Protein AF-A0A9X4G4R4-F1 (afdb_monomer_lite)

pLDDT: mean 85.14, std 12.3, range [39.16, 98.25]

Organism: NCBI:txid202947

Foldseek 3Di:
DDPDDDDDPQDVPRDDDDDDDDQWDWDDDPPDIDIDGDPDGDDPDDDDPDDDADPVGDDDPVPDDDPPQDDDPDPPGDHDPVNVVVPDDDDDDDPQKDWDWDQDPVPRHIDIDIDGHADDDDDDDVDQKDWDWDQDPVVRHIDIDIDGDPVNVVVVVVVVVVVVVVVVVVVVVVVVVVVVVVVVVVVVVVQQQADWDDDPPDPDTDGAHPPDDDDDDDDQQWDWDDDPPDIDIDGDPDGDDPDDDDPDDDDPVVDDDDPVPDDDPPQDDDDDPPGDHDPVNVVVPDDDDDDDPQKDWDWDQDPVRDIDIDIGGHDDDDDDDPQKDWDFDADPVRHGPDIDIDTDPVNVVVVVVVVVVVVVVVVVVVVVVVVVVPDDDDDDDDDDDDDDDDDDDD

Radius of gyration: 115.47 Å; chains: 1; bounding box: 194×73×355 Å

Structure (mmCIF, N/CA/C/O backbone):
data_AF-A0A9X4G4R4-F1
#
_entry.id   AF-A0A9X4G4R4-F1
#
loop_
_atom_site.group_PDB
_atom_site.id
_atom_site.type_symbol
_atom_site.label_atom_id
_atom_site.label_alt_id
_atom_site.label_comp_id
_atom_site.label_asym_id
_atom_site.label_entity_id
_atom_site.label_seq_id
_atom_site.pdbx_PDB_ins_code
_atom_site.Cartn_x
_atom_site.Cartn_y
_atom_site.Cartn_z
_atom_site.occupancy
_atom_site.B_iso_or_equiv
_atom_site.auth_seq_id
_atom_site.auth_comp_id
_atom_site.auth_asym_id
_atom_site.auth_atom_id
_atom_site.pdbx_PDB_model_num
ATOM 1 N N . ASN A 1 1 ? -81.763 7.405 141.979 1.00 45.50 1 ASN A N 1
ATOM 2 C CA . ASN A 1 1 ? -82.973 6.905 141.295 1.00 45.50 1 ASN A CA 1
ATOM 3 C C . ASN A 1 1 ? -83.173 5.447 141.638 1.00 45.50 1 ASN A C 1
ATOM 5 O O . ASN A 1 1 ? -82.594 4.596 140.981 1.00 45.50 1 ASN A O 1
ATOM 9 N N . VAL A 1 2 ? -83.934 5.161 142.690 1.00 46.81 2 VAL A N 1
ATOM 10 C CA . VAL A 1 2 ? -84.467 3.811 142.900 1.00 46.81 2 VAL A CA 1
ATOM 11 C C . VAL A 1 2 ? -85.901 3.867 142.378 1.00 46.81 2 VAL A C 1
ATOM 13 O O . VAL A 1 2 ? -86.689 4.666 142.875 1.00 46.81 2 VAL A O 1
ATOM 16 N N . ALA A 1 3 ? -86.192 3.133 141.305 1.00 55.84 3 ALA A N 1
ATOM 17 C CA . ALA A 1 3 ? -87.516 3.036 140.687 1.00 55.84 3 ALA A CA 1
ATOM 18 C C . ALA A 1 3 ? -88.107 1.649 140.995 1.00 55.84 3 ALA A C 1
ATOM 20 O O . ALA A 1 3 ? -87.347 0.685 141.056 1.00 55.84 3 ALA A O 1
ATOM 21 N N . ASN A 1 4 ? -89.433 1.563 141.171 1.00 57.41 4 ASN A N 1
ATOM 22 C CA . ASN A 1 4 ? -90.198 0.396 141.657 1.00 57.41 4 ASN A CA 1
ATOM 23 C C . ASN A 1 4 ? -90.006 0.061 143.145 1.00 57.41 4 ASN A C 1
ATOM 25 O O . ASN A 1 4 ? -89.606 -1.050 143.479 1.00 57.41 4 ASN A O 1
ATOM 29 N N . ASN A 1 5 ? -90.332 0.994 144.044 1.00 59.53 5 ASN A N 1
ATOM 30 C CA . ASN A 1 5 ? -90.468 0.659 145.460 1.00 59.53 5 ASN A CA 1
ATOM 31 C C . ASN A 1 5 ? -91.926 0.830 145.897 1.00 59.53 5 ASN A C 1
ATOM 33 O O . ASN A 1 5 ? -92.488 1.916 145.784 1.00 59.53 5 ASN A O 1
ATOM 37 N N . THR A 1 6 ? -92.539 -0.245 146.377 1.00 57.97 6 THR A N 1
ATOM 38 C CA . THR A 1 6 ? -93.646 -0.154 147.330 1.00 57.97 6 THR A CA 1
ATOM 39 C C . THR A 1 6 ? -93.010 -0.073 148.703 1.00 57.97 6 THR A C 1
ATOM 41 O O . THR A 1 6 ? -92.283 -0.995 149.073 1.00 57.97 6 THR A O 1
ATOM 44 N N . ASP A 1 7 ? -93.248 1.014 149.435 1.00 65.88 7 ASP A N 1
ATOM 45 C CA . ASP A 1 7 ? -92.715 1.169 150.785 1.00 65.88 7 ASP A CA 1
ATOM 46 C C . ASP A 1 7 ? -93.164 -0.014 151.651 1.00 65.88 7 ASP A C 1
ATOM 48 O O . ASP A 1 7 ? -94.344 -0.183 151.961 1.00 65.88 7 ASP A O 1
ATOM 52 N N . ALA A 1 8 ? -92.211 -0.871 152.002 1.00 67.25 8 ALA A N 1
ATOM 53 C CA . ALA A 1 8 ? -92.418 -1.978 152.914 1.00 67.25 8 ALA A CA 1
ATOM 54 C C . ALA A 1 8 ? -91.897 -1.546 154.284 1.00 67.25 8 ALA A C 1
ATOM 56 O O . ALA A 1 8 ? -90.702 -1.292 154.447 1.00 67.25 8 ALA A O 1
ATOM 57 N N . ASN A 1 9 ? -92.789 -1.451 155.271 1.00 71.62 9 ASN A N 1
ATOM 58 C CA . ASN A 1 9 ? -92.372 -1.230 156.650 1.00 71.62 9 ASN A CA 1
ATOM 59 C C . ASN A 1 9 ? -91.556 -2.441 157.112 1.00 71.62 9 ASN A C 1
ATOM 61 O O . ASN A 1 9 ? -92.105 -3.518 157.324 1.00 71.62 9 ASN A O 1
ATOM 65 N N . VAL A 1 10 ? -90.253 -2.243 157.283 1.00 73.69 10 VAL A N 1
ATOM 66 C CA . VAL A 1 10 ? -89.346 -3.221 157.886 1.00 73.69 10 VAL A CA 1
ATOM 67 C C . VAL A 1 10 ? -89.531 -3.111 159.397 1.00 73.69 10 VAL A C 1
ATOM 69 O O . VAL A 1 10 ? -89.160 -2.099 159.996 1.00 73.69 10 VAL A O 1
ATOM 72 N N . GLN A 1 11 ? -90.181 -4.098 160.011 1.00 74.44 11 GLN A N 1
ATOM 73 C CA . GLN A 1 11 ? -90.428 -4.098 161.452 1.00 74.44 11 GLN A CA 1
ATOM 74 C C . GLN A 1 11 ? -89.119 -4.336 162.221 1.00 74.44 11 GLN A C 1
ATOM 76 O O . GLN A 1 11 ? -88.118 -4.807 161.675 1.00 74.44 11 GLN A O 1
ATOM 81 N N . MET A 1 12 ? -89.105 -4.007 163.517 1.00 70.25 12 MET A N 1
ATOM 82 C CA . MET A 1 12 ? -87.920 -4.202 164.357 1.00 70.25 12 MET A CA 1
ATOM 83 C C . MET A 1 12 ? -87.578 -5.700 164.446 1.00 70.25 12 MET A C 1
ATOM 85 O O . MET A 1 12 ? -88.306 -6.468 165.069 1.00 70.25 12 MET A O 1
ATOM 89 N N . GLY A 1 13 ? -86.460 -6.095 163.830 1.00 75.75 13 GLY A N 1
ATOM 90 C CA . GLY A 1 13 ? -86.012 -7.489 163.721 1.00 75.75 13 GLY A CA 1
ATOM 91 C C . GLY A 1 13 ? -86.047 -8.061 162.298 1.00 75.75 13 GLY A C 1
ATOM 92 O O . GLY A 1 13 ? -85.420 -9.094 162.060 1.00 75.75 13 GLY A O 1
ATOM 93 N N . ASP A 1 14 ? -86.697 -7.385 161.346 1.00 79.81 14 ASP A N 1
ATOM 94 C CA . ASP A 1 14 ? -86.754 -7.827 159.951 1.00 79.81 14 ASP A CA 1
ATOM 95 C C . ASP A 1 14 ? -85.411 -7.639 159.234 1.00 79.81 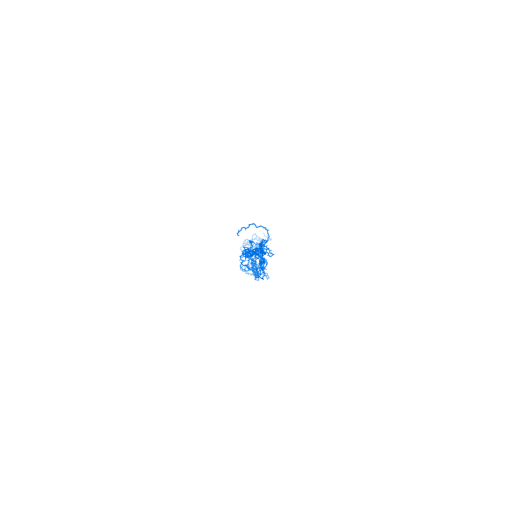14 ASP A C 1
ATOM 97 O O . ASP A 1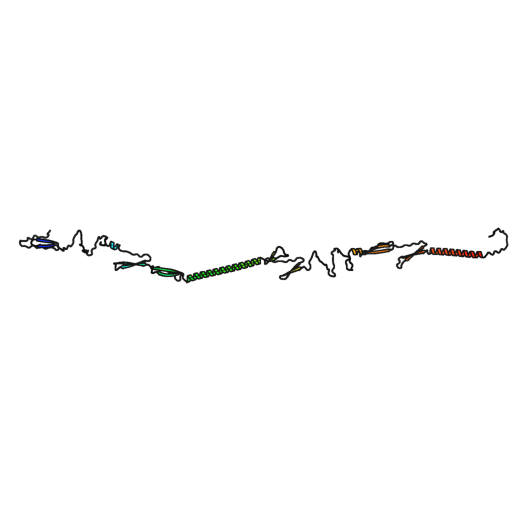 14 ? -84.656 -6.690 159.469 1.00 79.81 14 ASP A O 1
ATOM 101 N N . LYS A 1 15 ? -85.114 -8.555 158.309 1.00 76.00 15 LYS A N 1
ATOM 102 C CA . LYS A 1 15 ? -83.879 -8.537 157.524 1.00 76.00 15 LYS A CA 1
ATOM 103 C C . LYS A 1 15 ? -84.144 -7.984 156.126 1.00 76.00 15 LYS A C 1
ATOM 105 O O . LYS A 1 15 ? -84.899 -8.573 155.360 1.00 76.00 15 LYS A O 1
ATOM 110 N N . VAL A 1 16 ? -83.462 -6.897 155.769 1.00 79.44 16 VAL A N 1
ATOM 111 C CA . VAL A 1 16 ? -83.459 -6.362 154.399 1.00 79.44 16 VAL A CA 1
ATOM 112 C C . VAL A 1 16 ? -82.379 -7.065 153.581 1.00 79.44 16 VAL A C 1
ATOM 114 O O . VAL A 1 16 ? -81.225 -7.141 154.004 1.00 79.44 16 VAL A O 1
ATOM 117 N N . ILE A 1 17 ? -82.748 -7.567 152.402 1.00 76.50 17 ILE A N 1
ATOM 118 C CA . ILE A 1 17 ? -81.818 -8.156 151.435 1.00 76.50 17 ILE A CA 1
ATOM 119 C C . ILE A 1 17 ? -81.680 -7.193 150.257 1.00 76.50 17 ILE A C 1
ATOM 121 O O . ILE A 1 17 ? -82.676 -6.812 149.649 1.00 76.50 17 ILE A O 1
ATOM 125 N N . ILE A 1 18 ? -80.442 -6.823 149.927 1.00 80.25 18 ILE A N 1
ATOM 126 C CA . ILE A 1 18 ? -80.111 -6.047 148.728 1.00 80.25 18 ILE A CA 1
ATOM 127 C C . ILE A 1 18 ? -79.332 -6.963 147.789 1.00 80.25 18 ILE A C 1
ATOM 129 O O . ILE A 1 18 ? -78.298 -7.512 148.170 1.00 80.25 18 ILE A O 1
ATOM 133 N N . THR A 1 19 ? -79.828 -7.133 146.567 1.00 77.38 19 THR A N 1
ATOM 134 C CA . THR A 1 19 ? -79.197 -7.960 145.532 1.00 77.38 19 THR A CA 1
ATOM 135 C C . THR A 1 19 ? -78.448 -7.070 144.543 1.00 77.38 19 THR A C 1
ATOM 137 O O . THR A 1 19 ? -78.965 -6.034 144.127 1.00 77.38 19 THR A O 1
ATOM 140 N N . ALA A 1 20 ? -77.225 -7.451 144.173 1.00 83.06 20 ALA A N 1
ATOM 141 C CA . ALA A 1 20 ? -76.433 -6.720 143.188 1.00 83.06 20 ALA A CA 1
ATOM 142 C C . ALA A 1 20 ? -76.755 -7.196 141.757 1.00 83.06 20 ALA A C 1
ATOM 144 O O . ALA A 1 20 ? -77.002 -8.384 141.556 1.00 83.06 20 ALA A O 1
ATOM 145 N N . GLY A 1 21 ? -76.768 -6.280 140.780 1.00 79.81 21 GLY A N 1
ATOM 146 C CA . GLY A 1 21 ? -76.864 -6.622 139.350 1.00 79.81 21 GLY A CA 1
ATOM 147 C C . GLY A 1 21 ? -75.491 -6.906 138.724 1.00 79.81 21 GLY A C 1
ATOM 148 O O . GLY A 1 21 ? -74.473 -6.601 139.333 1.00 79.81 21 GLY A O 1
ATOM 149 N N . ASP A 1 22 ? -75.447 -7.415 137.490 1.00 84.94 22 ASP A N 1
ATOM 150 C CA . ASP A 1 22 ? -74.247 -8.014 136.858 1.00 84.94 22 ASP A CA 1
ATOM 151 C C . ASP A 1 22 ? -72.957 -7.168 136.897 1.00 84.94 22 ASP A C 1
ATOM 153 O O . ASP A 1 22 ? -71.854 -7.696 137.044 1.00 84.94 22 ASP A O 1
ATOM 157 N N . ASN A 1 23 ? -73.075 -5.843 136.779 1.00 89.12 23 ASN A N 1
ATOM 158 C CA . ASN A 1 23 ? -71.930 -4.926 136.737 1.00 89.12 23 ASN A CA 1
ATOM 159 C C . ASN A 1 23 ? -71.650 -4.221 138.071 1.00 89.12 23 ASN A C 1
ATOM 161 O O . ASN A 1 23 ? -70.756 -3.373 138.124 1.00 89.12 23 ASN A O 1
ATOM 165 N N . VAL A 1 24 ? -72.392 -4.541 139.133 1.00 90.44 24 VAL A N 1
ATOM 166 C CA . VAL A 1 24 ? -72.249 -3.939 140.461 1.00 90.44 24 VAL A CA 1
ATOM 167 C C . VAL A 1 24 ? -71.941 -5.038 141.472 1.00 90.44 24 VAL A C 1
ATOM 169 O O . VAL A 1 24 ? -72.646 -6.030 141.566 1.00 90.44 24 VAL A O 1
ATOM 172 N N . ASN A 1 25 ? -70.908 -4.839 142.275 1.00 87.38 25 ASN A N 1
ATOM 173 C CA . ASN A 1 25 ? -70.583 -5.670 143.422 1.00 87.38 25 ASN A CA 1
ATOM 174 C C . ASN A 1 25 ? -71.060 -4.963 144.695 1.00 87.38 25 ASN A C 1
ATOM 176 O O . ASN A 1 25 ? -70.703 -3.806 144.924 1.00 87.38 25 ASN A O 1
ATOM 180 N N . ILE A 1 26 ? -71.837 -5.659 145.531 1.00 87.81 26 ILE A N 1
ATOM 181 C CA . ILE A 1 26 ? -72.259 -5.180 146.855 1.00 87.81 26 ILE A CA 1
ATOM 182 C C . ILE A 1 26 ? -71.676 -6.112 147.918 1.00 87.81 26 ILE A C 1
ATOM 184 O O . ILE A 1 26 ? -71.885 -7.322 147.863 1.00 87.81 26 ILE A O 1
ATOM 188 N N . SER A 1 27 ? -70.969 -5.556 148.902 1.00 85.75 27 SER A N 1
ATOM 189 C CA . SER A 1 27 ? -70.451 -6.305 150.054 1.00 85.75 27 SER A CA 1
ATOM 190 C C . SER A 1 27 ? -70.740 -5.572 151.359 1.00 85.75 27 SER A C 1
ATOM 192 O O . SER A 1 27 ? -70.549 -4.357 151.428 1.00 85.75 27 SER A O 1
ATOM 194 N N . GLN A 1 28 ? -71.130 -6.299 152.406 1.00 83.31 28 GLN A N 1
ATOM 195 C CA . GLN A 1 28 ? -71.333 -5.746 153.745 1.00 83.31 28 GLN A CA 1
ATOM 196 C C . GLN A 1 28 ? -70.237 -6.226 154.701 1.00 83.31 28 GLN A C 1
ATOM 198 O O . GLN A 1 28 ? -69.975 -7.423 154.795 1.00 83.31 28 GLN A O 1
ATOM 203 N N . ASN A 1 29 ? -69.644 -5.300 155.453 1.00 80.56 29 ASN A N 1
ATOM 204 C CA . ASN A 1 29 ? -68.740 -5.600 156.559 1.00 80.56 29 ASN A CA 1
ATOM 205 C C . ASN A 1 29 ? -69.176 -4.821 157.809 1.00 80.56 29 ASN A C 1
ATOM 207 O O . ASN A 1 29 ? -69.055 -3.595 157.879 1.00 80.56 29 ASN A O 1
ATOM 211 N N . GLY A 1 30 ? -69.740 -5.533 158.787 1.00 79.00 30 GLY A N 1
ATOM 212 C CA . GLY A 1 30 ? -70.370 -4.922 159.955 1.00 79.00 30 GLY A CA 1
ATOM 213 C C . GLY A 1 30 ? -71.486 -3.950 159.553 1.00 79.00 30 GLY A C 1
ATOM 214 O O . GLY A 1 30 ? -72.474 -4.345 158.929 1.00 79.00 30 GLY A O 1
ATOM 215 N N . LYS A 1 31 ? -71.324 -2.669 159.911 1.00 81.50 31 LYS A N 1
ATOM 216 C CA . LYS A 1 31 ? -72.290 -1.602 159.591 1.00 81.50 31 LYS A CA 1
ATOM 217 C C . LYS A 1 31 ? -72.041 -0.912 158.238 1.00 81.50 31 LYS A C 1
ATOM 219 O O . LYS A 1 31 ? -72.874 -0.108 157.835 1.00 81.50 31 LYS A O 1
ATOM 224 N N . ASN A 1 32 ? -70.946 -1.219 157.532 1.00 82.31 32 ASN A N 1
ATOM 225 C CA . ASN A 1 32 ? -70.618 -0.595 156.246 1.00 82.31 32 ASN A CA 1
ATOM 226 C C . ASN A 1 32 ? -71.043 -1.481 155.074 1.00 82.31 32 ASN A C 1
ATOM 228 O O . ASN A 1 32 ? -70.710 -2.665 155.030 1.00 82.31 32 ASN A O 1
ATOM 232 N N . ILE A 1 33 ? -71.722 -0.884 154.098 1.00 83.88 33 ILE A N 1
ATOM 233 C CA . ILE A 1 33 ? -72.010 -1.498 152.801 1.00 83.88 33 ILE A CA 1
ATOM 234 C C . ILE A 1 33 ? -71.168 -0.775 151.750 1.00 83.88 33 ILE A C 1
ATOM 236 O O . ILE A 1 33 ? -71.236 0.448 151.633 1.00 83.88 33 ILE A O 1
ATOM 240 N N . THR A 1 34 ? -70.373 -1.526 150.991 1.00 85.00 34 THR A N 1
ATOM 241 C CA . THR A 1 34 ? -69.603 -1.019 149.848 1.00 85.00 34 THR A CA 1
ATOM 242 C C . THR A 1 34 ? -70.281 -1.446 148.558 1.00 85.00 34 THR A C 1
ATOM 244 O O . THR A 1 34 ? -70.639 -2.613 148.399 1.00 85.00 34 THR A O 1
ATOM 247 N N . ILE A 1 35 ? -70.429 -0.494 147.640 1.00 87.38 35 ILE A N 1
ATOM 248 C CA . ILE A 1 35 ? -70.979 -0.698 146.300 1.00 87.38 35 ILE A CA 1
ATOM 249 C C . ILE A 1 35 ? -69.892 -0.277 145.301 1.00 87.38 35 ILE A C 1
ATOM 251 O O . ILE A 1 35 ? -69.450 0.871 145.338 1.00 87.38 35 ILE A O 1
ATOM 255 N N . ALA A 1 36 ? -69.436 -1.196 144.446 1.00 87.00 36 ALA A N 1
ATOM 256 C CA . ALA A 1 36 ? -68.382 -0.970 143.447 1.00 87.00 36 ALA A CA 1
ATOM 257 C C . ALA A 1 36 ? -68.780 -1.541 142.078 1.00 87.00 36 ALA A C 1
ATOM 259 O O . ALA A 1 36 ? -69.629 -2.423 142.002 1.00 87.00 36 ALA A O 1
ATOM 260 N N . THR A 1 37 ? -68.168 -1.079 140.988 1.00 86.31 37 THR A N 1
ATOM 261 C CA . THR A 1 37 ? -68.344 -1.711 139.672 1.00 86.31 37 THR A CA 1
ATOM 262 C C . THR A 1 37 ? -67.568 -3.026 139.582 1.00 86.31 37 THR A C 1
ATOM 264 O O . THR A 1 37 ? -66.516 -3.179 140.203 1.00 86.31 37 THR A O 1
ATOM 267 N N . SER A 1 38 ? -68.075 -3.984 138.805 1.00 88.81 38 SER A N 1
ATOM 268 C CA . SER A 1 38 ? -67.397 -5.259 138.541 1.00 88.81 38 SER A CA 1
ATOM 269 C C . SER A 1 38 ? -66.013 -5.031 137.922 1.00 88.81 38 SER A C 1
ATOM 271 O O . SER A 1 38 ? -65.839 -4.133 137.103 1.00 88.81 38 SER A O 1
ATOM 273 N N . ASN A 1 39 ? -65.036 -5.879 138.268 1.00 84.31 39 ASN A N 1
ATOM 274 C CA . ASN A 1 39 ? -63.709 -5.890 137.630 1.00 84.31 39 ASN A CA 1
ATOM 275 C C . ASN A 1 39 ? -63.762 -6.372 136.170 1.00 84.31 39 ASN A C 1
ATOM 277 O O . ASN A 1 39 ? -62.793 -6.226 135.429 1.00 84.31 39 ASN A O 1
ATOM 281 N N . LYS A 1 40 ? -64.879 -6.982 135.764 1.00 84.75 40 LYS A N 1
ATOM 282 C CA . LYS A 1 40 ? -65.164 -7.398 134.389 1.00 84.75 40 LYS A CA 1
ATOM 283 C C . LYS A 1 40 ? -66.577 -6.948 134.028 1.00 84.75 40 LYS A C 1
ATOM 285 O O . LYS A 1 40 ? -67.462 -7.793 133.898 1.00 84.75 40 LYS A O 1
ATOM 290 N N . PRO A 1 41 ? -66.822 -5.632 133.945 1.00 86.69 41 PRO A N 1
ATOM 291 C CA . PRO A 1 41 ? -68.143 -5.159 133.607 1.00 86.69 41 PRO A CA 1
ATOM 292 C C . PRO A 1 41 ? -68.396 -5.454 132.126 1.00 86.69 41 PRO A C 1
ATOM 294 O O . PRO A 1 41 ? -67.560 -5.158 131.269 1.00 86.69 41 PRO A O 1
ATOM 297 N N . THR A 1 42 ? -69.536 -6.054 131.812 1.00 84.50 42 THR A N 1
ATOM 298 C CA . THR A 1 42 ? -69.966 -6.280 130.432 1.00 84.50 42 THR A CA 1
ATOM 299 C C . THR A 1 42 ? -70.938 -5.183 130.031 1.00 84.50 42 THR A C 1
ATOM 301 O O . THR A 1 42 ? -72.011 -5.051 130.620 1.00 84.50 42 THR A O 1
ATOM 304 N N . PHE A 1 43 ? -70.571 -4.395 129.022 1.00 86.12 43 PHE A N 1
ATOM 305 C CA . PHE A 1 43 ? -71.420 -3.350 128.457 1.00 86.12 43 PHE A CA 1
ATOM 306 C C . PHE A 1 43 ? -71.796 -3.713 127.021 1.00 86.12 43 PHE A C 1
ATOM 308 O O . PHE A 1 43 ? -70.929 -4.087 126.236 1.00 86.12 43 PHE A O 1
ATOM 315 N N . SER A 1 44 ? -73.071 -3.566 126.656 1.00 83.81 44 SER A N 1
ATOM 316 C CA . SER A 1 44 ? -73.505 -3.745 125.261 1.00 83.81 44 SER A CA 1
ATOM 317 C C . SER A 1 44 ? -72.991 -2.633 124.344 1.00 83.81 44 SER A C 1
ATOM 319 O O . SER A 1 44 ? -72.747 -2.873 123.169 1.00 83.81 44 SER A O 1
ATOM 321 N N . ASN A 1 45 ? -72.809 -1.425 124.881 1.00 80.81 45 ASN A N 1
ATOM 322 C CA . ASN A 1 45 ? -72.176 -0.306 124.194 1.00 80.81 45 ASN A CA 1
ATOM 323 C C . ASN A 1 45 ? -71.397 0.545 125.202 1.00 80.81 45 ASN A C 1
ATOM 325 O O . ASN A 1 45 ? -71.867 0.768 126.319 1.00 80.81 45 ASN A O 1
ATOM 329 N N . VAL A 1 46 ? -70.234 1.046 124.793 1.00 85.62 46 VAL A N 1
ATOM 330 C CA . VAL A 1 46 ? -69.424 1.984 125.576 1.00 85.62 46 VAL A CA 1
ATOM 331 C C . VAL A 1 46 ? -69.129 3.191 124.698 1.00 85.62 46 VAL A C 1
ATOM 333 O O . VAL A 1 46 ? -68.538 3.050 123.632 1.00 85.62 46 VAL A O 1
ATOM 336 N N . THR A 1 47 ? -69.522 4.383 125.142 1.00 86.06 47 THR A N 1
ATOM 337 C CA . THR A 1 47 ? -69.151 5.637 124.475 1.00 86.06 47 THR A CA 1
ATOM 338 C C . THR A 1 47 ? -67.898 6.193 125.145 1.00 86.06 47 THR A C 1
ATOM 340 O O . THR A 1 47 ? -67.948 6.571 126.315 1.00 86.06 47 THR A O 1
ATOM 343 N N . THR A 1 48 ? -66.780 6.259 124.418 1.00 85.00 48 THR A N 1
ATOM 344 C CA . THR A 1 48 ? -65.540 6.916 124.868 1.00 85.00 48 THR A CA 1
ATOM 345 C C . THR A 1 48 ? -65.163 8.042 123.906 1.00 85.00 48 THR A C 1
ATOM 347 O O . THR A 1 48 ? -65.507 7.998 122.728 1.00 85.00 48 THR A O 1
ATOM 350 N N . LYS A 1 49 ? -64.482 9.081 124.406 1.00 87.94 49 LYS A N 1
ATOM 351 C CA . LYS A 1 49 ? -63.964 10.167 123.555 1.00 87.94 49 LYS A CA 1
ATOM 352 C C . LYS A 1 49 ? -62.770 9.693 122.726 1.00 87.94 49 LYS A C 1
ATOM 354 O O . LYS A 1 49 ? -62.740 9.899 121.522 1.00 87.94 49 LYS A O 1
ATOM 359 N N . ASP A 1 50 ? -61.830 9.039 123.398 1.00 83.31 50 ASP A N 1
ATOM 360 C CA . ASP A 1 50 ? -60.638 8.450 122.805 1.00 83.31 50 ASP A CA 1
ATOM 361 C C . ASP A 1 50 ? -60.604 6.957 123.151 1.00 83.31 50 ASP A C 1
ATOM 363 O O . ASP A 1 50 ? -61.097 6.532 124.204 1.00 83.31 50 ASP A O 1
ATOM 367 N N . LEU A 1 51 ? -60.030 6.154 122.259 1.00 86.62 51 LEU A N 1
ATOM 368 C CA . LEU A 1 51 ? -59.742 4.744 122.496 1.00 86.62 51 LEU A CA 1
ATOM 369 C C . LEU A 1 51 ? -58.225 4.562 122.478 1.00 86.62 51 LEU A C 1
ATOM 371 O O . LEU A 1 51 ? -57.607 4.565 121.417 1.00 86.62 51 LEU A O 1
ATOM 375 N N . THR A 1 52 ? -57.627 4.388 123.654 1.00 82.88 52 THR A N 1
ATOM 376 C CA . THR A 1 52 ? -56.201 4.071 123.785 1.00 82.88 52 THR A CA 1
ATOM 377 C C . THR A 1 52 ? -56.047 2.597 124.117 1.00 82.88 52 THR A C 1
ATOM 379 O O . THR A 1 52 ? -56.589 2.114 125.111 1.00 82.88 52 THR A O 1
ATOM 382 N N . VAL A 1 53 ? -55.279 1.884 123.299 1.00 87.31 53 VAL A N 1
ATOM 383 C CA . VAL A 1 53 ? -54.935 0.478 123.525 1.00 87.31 53 VAL A CA 1
ATOM 384 C C . VAL A 1 53 ? -53.574 0.430 124.207 1.00 87.31 53 VAL A C 1
ATOM 386 O O . VAL A 1 53 ? -52.655 1.150 123.821 1.00 87.31 53 VAL A O 1
ATOM 389 N N . GLN A 1 54 ? -53.444 -0.385 125.252 1.00 85.31 54 GLN A N 1
ATOM 390 C CA . GLN A 1 54 ? -52.179 -0.516 125.976 1.00 85.31 54 GLN A CA 1
ATOM 391 C C . GLN A 1 54 ? -51.089 -1.123 125.081 1.00 85.31 54 GLN A C 1
ATOM 393 O O . GLN A 1 54 ? -51.383 -1.882 124.157 1.00 85.31 54 GLN A O 1
ATOM 398 N N . ALA A 1 55 ? -49.823 -0.800 125.362 1.00 83.50 55 ALA A N 1
ATOM 399 C CA . ALA A 1 55 ? -48.687 -1.346 124.625 1.00 83.50 55 ALA A CA 1
ATOM 400 C C . ALA A 1 55 ? -48.710 -2.887 124.634 1.00 83.50 55 ALA A C 1
ATOM 402 O O . ALA A 1 55 ? -48.922 -3.504 125.675 1.00 83.50 55 ALA A O 1
ATOM 403 N N . GLY A 1 56 ? -48.518 -3.499 123.462 1.00 81.56 56 GLY A N 1
ATOM 404 C CA . GLY A 1 56 ? -48.640 -4.951 123.274 1.00 81.56 56 GLY A CA 1
ATOM 405 C C . GLY A 1 56 ? -50.083 -5.472 123.190 1.00 81.56 56 GLY A C 1
ATOM 406 O O . GLY A 1 56 ? -50.284 -6.656 122.929 1.00 81.56 56 GLY A O 1
ATOM 407 N N . GLY A 1 57 ? -51.088 -4.611 123.373 1.00 84.69 57 GLY A N 1
ATOM 408 C CA . GLY A 1 57 ? -52.489 -4.945 123.145 1.00 84.69 57 GLY A CA 1
ATOM 409 C C . GLY A 1 57 ? -52.785 -5.158 121.661 1.00 84.69 57 GLY A C 1
ATOM 410 O O . GLY A 1 57 ? -52.217 -4.499 120.791 1.00 84.69 57 GLY A O 1
ATOM 411 N N . THR A 1 58 ? -53.694 -6.084 121.368 1.00 84.06 58 THR A N 1
ATOM 412 C CA . THR A 1 58 ? -54.164 -6.354 120.006 1.00 84.06 58 THR A CA 1
ATOM 413 C C . THR A 1 58 ? -55.546 -5.747 119.800 1.00 84.06 58 THR A C 1
ATOM 415 O O . THR A 1 58 ? -56.389 -5.767 120.696 1.00 84.06 58 THR A O 1
ATOM 418 N N . VAL A 1 59 ? -55.784 -5.199 118.608 1.00 89.12 59 VAL A N 1
ATOM 419 C CA . VAL A 1 59 ? -57.106 -4.717 118.191 1.00 89.12 59 VAL A CA 1
ATOM 420 C C . VAL A 1 59 ? -57.669 -5.709 117.189 1.00 89.12 59 VAL A C 1
ATOM 422 O O . VAL A 1 59 ? -57.120 -5.880 116.104 1.00 89.12 59 VAL A O 1
ATOM 425 N N . ASN A 1 60 ? -58.766 -6.368 117.552 1.00 88.12 60 ASN A N 1
ATOM 426 C CA . ASN A 1 60 ? -59.512 -7.228 116.644 1.00 88.12 60 ASN A CA 1
ATOM 427 C C . ASN A 1 60 ? -60.812 -6.524 116.246 1.00 88.12 60 ASN A C 1
ATOM 429 O O . ASN A 1 60 ? -61.681 -6.305 117.085 1.00 88.12 60 ASN A O 1
ATOM 433 N N . MET A 1 61 ? -60.953 -6.197 114.961 1.00 91.06 61 MET A N 1
ATOM 434 C CA . MET A 1 61 ? -62.137 -5.512 114.431 1.00 91.06 61 MET A CA 1
ATOM 435 C C . MET A 1 61 ? -63.295 -6.462 114.099 1.00 91.06 61 MET A C 1
ATOM 437 O O . MET A 1 61 ? -64.315 -6.014 113.584 1.00 91.06 61 MET A O 1
ATOM 441 N N . GLY A 1 62 ? -63.156 -7.768 114.345 1.00 87.94 62 GLY A N 1
ATOM 442 C CA . GLY A 1 62 ? -64.218 -8.751 114.110 1.00 87.94 62 GLY A CA 1
ATOM 443 C C . GLY A 1 62 ? -64.635 -8.865 112.641 1.00 87.94 62 GLY A C 1
ATOM 444 O O . GLY A 1 62 ? -65.788 -9.165 112.357 1.00 87.94 62 GLY A O 1
ATOM 445 N N . GLY A 1 63 ? -63.720 -8.570 111.710 1.00 88.56 63 GLY A N 1
ATOM 446 C CA . GLY A 1 63 ? -64.000 -8.534 110.270 1.00 88.56 63 GLY A CA 1
ATOM 447 C C . GLY A 1 63 ? -64.586 -7.212 109.756 1.00 88.56 63 GLY A C 1
ATOM 448 O O . GLY A 1 63 ? -64.802 -7.085 108.554 1.00 88.56 63 GLY A O 1
ATOM 449 N N . ASN A 1 64 ? -64.806 -6.214 110.620 1.00 89.75 64 ASN A N 1
ATOM 450 C CA . ASN A 1 64 ? -65.232 -4.884 110.184 1.00 89.75 64 ASN A CA 1
ATOM 451 C C . ASN A 1 64 ? -64.103 -4.151 109.445 1.00 89.75 64 ASN A C 1
ATOM 453 O O . ASN A 1 64 ? -62.938 -4.202 109.849 1.00 89.75 64 ASN A O 1
ATOM 457 N N . ALA A 1 65 ? -64.461 -3.425 108.385 1.00 90.75 65 ALA A N 1
ATOM 458 C CA . ALA A 1 65 ? -63.530 -2.554 107.679 1.00 90.75 65 ALA A CA 1
ATOM 459 C C . ALA A 1 65 ? -63.116 -1.368 108.563 1.00 90.75 65 ALA A C 1
ATOM 461 O O . ALA A 1 65 ? -63.952 -0.742 109.214 1.00 90.75 65 ALA A O 1
ATOM 462 N N . ILE A 1 66 ? -61.829 -1.019 108.535 1.00 91.38 66 ILE A N 1
ATOM 463 C CA . ILE A 1 66 ? -61.334 0.225 109.129 1.00 91.38 66 ILE A CA 1
ATOM 464 C C . ILE A 1 66 ? -61.416 1.299 108.046 1.00 91.38 66 ILE A C 1
ATOM 466 O O . ILE A 1 66 ? -60.625 1.320 107.104 1.00 91.38 66 ILE A O 1
ATOM 470 N N . THR A 1 67 ? -62.419 2.164 108.142 1.00 90.44 67 THR A N 1
ATOM 471 C CA . THR A 1 67 ? -62.616 3.271 107.201 1.00 90.44 67 THR A CA 1
ATOM 472 C C . THR A 1 67 ? -61.832 4.510 107.631 1.00 90.44 67 THR A C 1
ATOM 474 O O . THR A 1 67 ? -61.484 4.651 108.800 1.00 90.44 67 THR A O 1
ATOM 477 N N . ASN A 1 68 ? -61.601 5.440 106.698 1.00 88.69 68 ASN A N 1
ATOM 478 C CA . ASN A 1 68 ? -60.899 6.712 106.938 1.00 88.69 68 ASN A CA 1
ATOM 479 C C . ASN A 1 68 ? -59.423 6.566 107.359 1.00 88.69 68 ASN A C 1
ATOM 481 O O . ASN A 1 68 ? -58.896 7.386 108.107 1.00 88.69 68 ASN A O 1
ATOM 485 N N . VAL A 1 69 ? -58.738 5.542 106.844 1.00 92.88 69 VAL A N 1
ATOM 486 C CA . VAL A 1 69 ? -57.289 5.365 107.017 1.00 92.88 69 VAL A CA 1
ATOM 487 C C . VAL A 1 69 ? -56.545 6.193 105.965 1.00 92.88 69 VAL A C 1
ATOM 489 O O . VAL A 1 69 ? -56.600 5.895 104.767 1.00 92.88 69 VAL A O 1
ATOM 492 N N . ALA A 1 70 ? -55.857 7.247 106.406 1.00 93.00 70 ALA A N 1
ATOM 493 C CA . ALA A 1 70 ? -54.982 8.049 105.551 1.00 93.00 70 ALA A CA 1
ATOM 494 C C . ALA A 1 70 ? -53.797 7.219 105.018 1.00 93.00 70 ALA A C 1
ATOM 496 O O . ALA A 1 70 ? -53.485 6.159 105.556 1.00 93.00 70 ALA A O 1
ATOM 497 N N . ASN A 1 71 ? -53.126 7.702 103.967 1.00 92.88 71 ASN A N 1
ATOM 498 C CA . ASN A 1 71 ? -51.915 7.047 103.469 1.00 92.88 71 ASN A CA 1
ATOM 499 C C . ASN A 1 71 ? -50.849 7.021 104.574 1.00 92.88 71 ASN A C 1
ATOM 501 O O . ASN A 1 71 ? -50.474 8.075 105.093 1.00 92.88 71 ASN A O 1
ATOM 505 N N . GLY A 1 72 ? -50.327 5.840 104.890 1.00 93.19 72 GLY A N 1
ATOM 506 C CA . GLY A 1 72 ? -49.180 5.696 105.771 1.00 93.19 72 GLY A CA 1
ATOM 507 C C . GLY A 1 72 ? -47.937 6.331 105.152 1.00 93.19 72 GLY A C 1
ATOM 508 O O . GLY A 1 72 ? -47.658 6.150 103.969 1.00 93.19 72 GLY A O 1
ATOM 509 N N . THR A 1 73 ? -47.183 7.089 105.932 1.00 92.31 73 THR A N 1
ATOM 510 C CA . THR A 1 73 ? -45.945 7.752 105.475 1.00 92.31 73 THR A CA 1
ATOM 511 C C . THR A 1 73 ? -44.718 7.253 106.226 1.00 92.31 73 THR A C 1
ATOM 513 O O . THR A 1 73 ? -43.592 7.445 105.768 1.00 92.31 73 THR A O 1
ATOM 516 N N . LYS A 1 74 ? -44.923 6.576 107.359 1.00 92.50 74 LYS A N 1
ATOM 517 C CA . LYS A 1 74 ? -43.883 5.936 108.162 1.00 92.50 74 LYS A CA 1
ATOM 518 C C . LYS A 1 74 ? -43.936 4.413 108.009 1.00 92.50 74 LYS A C 1
ATOM 520 O O . LYS A 1 74 ? -45.003 3.870 107.731 1.00 92.50 74 LYS A O 1
ATOM 525 N N . PRO A 1 75 ? -42.826 3.699 108.277 1.00 91.44 75 PRO A N 1
ATOM 526 C CA . PRO A 1 75 ? -42.773 2.237 108.164 1.00 91.44 75 PRO A CA 1
ATOM 527 C C . PRO A 1 75 ? -43.788 1.470 109.028 1.00 91.44 75 PRO A C 1
ATOM 529 O O . PRO A 1 75 ? -44.063 0.309 108.752 1.00 91.44 75 PRO A O 1
ATOM 532 N N . THR A 1 76 ? -44.312 2.095 110.086 1.00 89.56 76 THR A N 1
ATOM 533 C CA . THR A 1 76 ? -45.249 1.491 111.047 1.00 89.56 76 THR A CA 1
ATOM 534 C C . THR A 1 76 ? -46.693 1.951 110.868 1.00 89.56 76 THR A C 1
ATOM 536 O O . THR A 1 76 ? -47.558 1.539 111.637 1.00 89.56 76 THR A O 1
ATOM 539 N N . ASP A 1 77 ? -46.956 2.844 109.915 1.00 93.50 77 ASP A N 1
ATOM 540 C CA . ASP A 1 77 ? -48.316 3.286 109.636 1.00 93.50 77 ASP A CA 1
ATOM 541 C C . ASP A 1 77 ? -49.092 2.167 108.927 1.00 93.50 77 ASP A C 1
ATOM 543 O O . ASP A 1 77 ? -48.526 1.341 108.207 1.00 93.50 77 ASP A O 1
ATOM 547 N N . ALA A 1 78 ? -50.413 2.153 109.098 1.00 91.75 78 ALA A N 1
ATOM 548 C CA . ALA A 1 78 ? -51.264 1.264 108.322 1.00 91.75 78 ALA A CA 1
ATOM 549 C C . ALA A 1 78 ? -51.228 1.644 106.830 1.00 91.75 78 ALA A C 1
ATOM 551 O O . ALA A 1 78 ? -51.219 2.822 106.471 1.00 91.75 78 ALA A O 1
ATOM 552 N N . VAL A 1 79 ? -51.252 0.634 105.961 1.00 92.94 79 VAL A N 1
ATOM 553 C CA . VAL A 1 79 ? -51.350 0.809 104.507 1.00 92.94 79 VAL A CA 1
ATOM 554 C C . VAL A 1 79 ? -52.818 0.754 104.108 1.00 92.94 79 VAL A C 1
ATOM 556 O O . VAL A 1 79 ? -53.522 -0.197 104.448 1.00 92.94 79 VAL A O 1
ATOM 559 N N . ASN A 1 80 ? -53.286 1.753 103.362 1.00 92.62 80 ASN A N 1
ATOM 560 C CA . ASN A 1 80 ? -54.628 1.718 102.786 1.00 92.62 80 ASN A CA 1
ATOM 561 C C . ASN A 1 80 ? -54.634 1.107 101.368 1.00 92.62 80 ASN A C 1
ATOM 563 O O . ASN A 1 80 ? -53.596 0.877 100.743 1.00 92.62 80 ASN A O 1
ATOM 567 N N . LEU A 1 81 ? -55.831 0.856 100.828 1.00 91.31 81 LEU A N 1
ATOM 568 C CA . LEU A 1 81 ? -55.998 0.220 99.515 1.00 91.31 81 LEU A CA 1
ATOM 569 C C . LEU A 1 81 ? -55.397 1.042 98.357 1.00 91.31 81 LEU A C 1
ATOM 571 O O . LEU A 1 81 ? -54.956 0.470 97.361 1.00 91.31 81 LEU A O 1
ATOM 575 N N . GLN A 1 82 ? -55.354 2.372 98.475 1.00 91.75 82 GLN A N 1
ATOM 576 C CA . GLN A 1 82 ? -54.766 3.239 97.453 1.00 91.75 82 GLN A CA 1
ATOM 577 C C . GLN A 1 82 ? -53.257 3.005 97.333 1.00 91.75 82 GLN A C 1
ATOM 579 O O . GLN A 1 82 ? -52.758 2.820 96.224 1.00 91.75 82 GLN A O 1
ATOM 584 N N . GLN A 1 83 ? -52.540 2.960 98.457 1.00 92.56 83 GLN A N 1
ATOM 585 C CA . GLN A 1 83 ? -51.101 2.683 98.473 1.00 92.56 83 GLN A CA 1
ATOM 586 C C . GLN A 1 83 ? -50.779 1.283 97.940 1.00 92.56 83 GLN A C 1
ATOM 588 O O . GLN A 1 83 ? -49.818 1.122 97.190 1.00 92.56 83 GLN A O 1
ATOM 593 N N . LEU A 1 84 ? -51.617 0.290 98.257 1.00 90.88 84 LEU A N 1
ATOM 594 C CA . LEU A 1 84 ? -51.480 -1.067 97.722 1.00 90.88 84 LEU A CA 1
ATOM 595 C C . LEU A 1 84 ? -51.731 -1.135 96.206 1.00 90.88 84 LEU A C 1
ATOM 597 O O . LEU A 1 84 ? -51.091 -1.910 95.505 1.00 90.88 84 LEU A O 1
ATOM 601 N N . ASN A 1 85 ? -52.658 -0.339 95.672 1.00 88.31 85 ASN A N 1
ATOM 602 C CA . ASN A 1 85 ? -52.891 -0.291 94.228 1.00 88.31 85 ASN A CA 1
ATOM 603 C C . ASN A 1 85 ? -51.789 0.469 93.478 1.00 88.31 85 ASN A C 1
ATOM 605 O O . ASN A 1 85 ? -51.456 0.082 92.360 1.00 88.31 85 ASN A O 1
ATOM 609 N N . ALA A 1 86 ? -51.204 1.506 94.084 1.00 87.38 86 ALA A N 1
ATOM 610 C CA . ALA A 1 86 ? -50.131 2.299 93.483 1.00 87.38 86 ALA A CA 1
ATOM 611 C C . ALA A 1 86 ? -48.795 1.542 93.352 1.00 87.38 86 ALA A C 1
ATOM 613 O O . ALA A 1 86 ? -47.950 1.947 92.560 1.00 87.38 86 ALA A O 1
ATOM 614 N N . SER A 1 87 ? -48.592 0.444 94.087 1.00 84.44 87 SER A N 1
ATOM 615 C CA . SER A 1 87 ? -47.371 -0.371 93.998 1.00 84.44 87 SER A CA 1
ATOM 616 C C . SER A 1 87 ? -47.354 -1.357 92.820 1.00 84.44 87 SER A C 1
ATOM 618 O O . SER A 1 87 ? -46.359 -2.052 92.611 1.00 84.44 87 SER A O 1
ATOM 620 N N . LYS A 1 88 ? -48.436 -1.438 92.034 1.00 84.19 88 LYS A N 1
ATOM 621 C CA . LYS A 1 88 ? -48.525 -2.326 90.868 1.00 84.19 88 LYS A CA 1
ATOM 622 C C . LYS A 1 88 ? -47.699 -1.775 89.701 1.00 84.19 88 LYS A C 1
ATOM 624 O O . LYS A 1 88 ? -47.897 -0.642 89.276 1.00 84.19 88 LYS A O 1
ATOM 629 N N . VAL A 1 89 ? -46.823 -2.610 89.142 1.00 82.19 89 VAL A N 1
ATOM 630 C CA . VAL A 1 89 ? -46.009 -2.303 87.953 1.00 82.19 89 VAL A CA 1
ATOM 631 C C . VAL A 1 89 ? -46.518 -3.106 86.755 1.00 82.19 89 VAL A C 1
ATOM 633 O O . VAL A 1 89 ? -46.822 -4.295 86.883 1.00 82.19 89 VAL A O 1
ATOM 636 N N . ALA A 1 90 ? -46.585 -2.463 85.587 1.00 84.62 90 ALA A N 1
ATOM 637 C CA . ALA A 1 90 ? -46.908 -3.098 84.312 1.00 84.62 90 ALA A CA 1
ATOM 638 C C . ALA A 1 90 ? -45.676 -3.117 83.396 1.00 84.62 90 ALA A C 1
ATOM 640 O O . ALA A 1 90 ? -44.984 -2.109 83.263 1.00 84.62 90 ALA A O 1
ATOM 641 N N . VAL A 1 91 ? -45.428 -4.255 82.742 1.00 89.00 91 VAL A N 1
ATOM 642 C CA . VAL A 1 91 ? -44.399 -4.405 81.703 1.00 89.00 91 VAL A CA 1
ATOM 643 C C . VAL A 1 91 ? -45.111 -4.647 80.379 1.00 89.00 91 VAL A C 1
ATOM 645 O O . VAL A 1 91 ? -45.843 -5.625 80.234 1.00 89.00 91 VAL A O 1
ATOM 648 N N . LEU A 1 92 ? -44.925 -3.737 79.427 1.00 85.69 92 LEU A N 1
ATOM 649 C CA . LEU A 1 92 ? -45.525 -3.820 78.098 1.00 85.69 92 LEU A CA 1
ATOM 650 C C . LEU A 1 92 ? -44.498 -4.356 77.099 1.00 85.69 92 LEU A C 1
ATOM 652 O O . LEU A 1 92 ? -43.319 -4.015 77.173 1.00 85.69 92 LEU A O 1
ATOM 656 N N . ALA A 1 93 ? -44.952 -5.179 76.156 1.00 86.81 93 ALA A N 1
ATOM 657 C CA . ALA A 1 93 ? -44.123 -5.602 75.036 1.00 86.81 93 ALA A CA 1
ATOM 658 C C . ALA A 1 93 ? -43.897 -4.427 74.071 1.00 86.81 93 ALA A C 1
ATOM 660 O O . ALA A 1 93 ? -44.848 -3.762 73.659 1.00 86.81 93 ALA A O 1
ATOM 661 N N . GLY A 1 94 ? -42.636 -4.183 73.714 1.00 80.12 94 GLY A N 1
ATOM 662 C CA . GLY A 1 94 ? -42.258 -3.315 72.600 1.00 80.12 94 GLY A CA 1
ATOM 663 C C . GLY A 1 94 ? -42.155 -4.098 71.288 1.00 80.12 94 GLY A C 1
ATOM 664 O O . GLY A 1 94 ? -42.366 -5.313 71.250 1.00 80.12 94 GLY A O 1
ATOM 665 N N . LEU A 1 95 ? -41.781 -3.417 70.205 1.00 77.94 95 LEU A N 1
ATOM 666 C CA . LEU A 1 95 ? -41.554 -4.062 68.909 1.00 77.94 95 LEU A CA 1
ATOM 667 C C . LEU A 1 95 ? -40.468 -5.153 69.024 1.00 77.94 95 LEU A C 1
ATOM 669 O O . LEU A 1 95 ? -39.450 -4.942 69.678 1.00 77.94 95 LEU A O 1
ATOM 673 N N . ASN A 1 96 ? -40.689 -6.314 68.398 1.00 78.44 96 ASN A N 1
ATOM 674 C CA . ASN A 1 96 ? -39.799 -7.490 68.417 1.00 78.44 96 ASN A CA 1
ATOM 675 C C . ASN A 1 96 ? -39.503 -8.082 69.807 1.00 78.44 96 ASN A C 1
ATOM 677 O O . ASN A 1 96 ? -38.541 -8.836 69.964 1.00 78.44 96 ASN A O 1
ATOM 681 N N . THR A 1 97 ? -40.332 -7.788 70.808 1.00 87.12 97 THR A N 1
ATOM 682 C CA . THR A 1 97 ? -40.239 -8.413 72.132 1.00 87.12 97 THR A CA 1
ATOM 683 C C . THR A 1 97 ? -41.565 -9.058 72.515 1.00 87.12 97 THR A C 1
ATOM 685 O O . THR A 1 97 ? -42.631 -8.570 72.153 1.00 87.12 97 THR A O 1
ATOM 688 N N . GLY A 1 98 ? -41.513 -10.167 73.244 1.00 87.25 98 GLY A N 1
ATOM 689 C CA . GLY A 1 98 ? -42.662 -10.807 73.871 1.00 87.25 98 GLY A CA 1
ATOM 690 C C . GLY A 1 98 ? -42.487 -10.808 75.382 1.00 87.25 98 GLY A C 1
ATOM 691 O O . GLY A 1 98 ? -41.431 -11.197 75.875 1.00 87.25 98 GLY A O 1
ATOM 692 N N . VAL A 1 99 ? -43.518 -10.386 76.114 1.00 91.31 99 VAL A N 1
ATOM 693 C CA . VAL A 1 99 ? -43.522 -10.392 77.581 1.00 91.31 99 VAL A CA 1
ATOM 694 C C . VAL A 1 99 ? -44.513 -11.441 78.063 1.00 91.31 99 VAL A C 1
ATOM 696 O O . VAL A 1 99 ? -45.692 -11.386 77.722 1.00 91.31 99 VAL A O 1
ATOM 699 N N . THR A 1 100 ? -44.048 -12.390 78.868 1.00 90.31 100 THR A N 1
ATOM 700 C CA . THR A 1 100 ? -44.904 -13.374 79.547 1.00 90.31 100 THR A CA 1
ATOM 701 C C . THR A 1 100 ? -44.811 -13.174 81.048 1.00 90.31 100 THR A C 1
ATOM 703 O O . THR A 1 100 ? -43.713 -12.957 81.561 1.00 90.31 100 THR A O 1
ATOM 706 N N . SER A 1 101 ? -45.932 -13.273 81.758 1.00 91.12 101 SER A N 1
ATOM 707 C CA . SER A 1 101 ? -45.965 -13.144 83.213 1.00 91.12 101 SER A CA 1
ATOM 708 C C . SER A 1 101 ? -46.351 -14.451 83.899 1.00 91.12 101 SER A C 1
ATOM 710 O O . SER A 1 101 ? -47.093 -15.267 83.347 1.00 91.12 101 SER A O 1
ATOM 712 N N . LYS A 1 102 ? -45.849 -14.657 85.119 1.00 90.81 102 LYS A N 1
ATOM 713 C CA . LYS A 1 102 ? -46.276 -15.750 86.001 1.00 90.81 102 LYS A CA 1
ATOM 714 C C . LYS A 1 102 ? -46.372 -15.276 87.454 1.00 90.81 102 LYS A C 1
ATOM 716 O O . LYS A 1 102 ? -45.576 -14.427 87.862 1.00 90.81 102 LYS A O 1
ATOM 721 N N . PRO A 1 103 ? -47.302 -15.819 88.257 1.00 89.50 103 PRO A N 1
ATOM 722 C CA . PRO A 1 103 ? -47.319 -15.563 89.692 1.00 89.50 103 PRO A CA 1
ATOM 723 C C . PRO A 1 103 ? -45.996 -15.989 90.335 1.00 89.50 103 PRO A C 1
ATOM 725 O O . PRO A 1 103 ? -45.511 -17.097 90.093 1.00 89.50 103 PRO A O 1
ATOM 728 N N . ASN A 1 104 ? -45.422 -15.124 91.167 1.00 86.94 104 ASN A N 1
ATOM 729 C CA . ASN A 1 104 ? -44.257 -15.456 91.975 1.00 86.94 104 ASN A CA 1
ATOM 730 C C . ASN A 1 104 ? -44.738 -16.008 93.323 1.00 86.94 104 ASN A C 1
ATOM 732 O O . ASN A 1 104 ? -45.198 -15.264 94.188 1.00 86.94 104 ASN A O 1
ATOM 736 N N . ALA A 1 105 ? -44.629 -17.325 93.498 1.00 86.31 105 ALA A N 1
ATOM 737 C CA . ALA A 1 105 ? -45.087 -18.009 94.706 1.00 86.31 105 ALA A CA 1
ATOM 738 C C . ALA A 1 105 ? -44.308 -17.613 95.978 1.00 86.31 105 ALA A C 1
ATOM 740 O O . ALA A 1 105 ? -44.821 -17.789 97.078 1.00 86.31 105 ALA A O 1
ATOM 741 N N . THR A 1 106 ? -43.094 -17.068 95.841 1.00 84.00 106 THR A N 1
ATOM 742 C CA . THR A 1 106 ? -42.233 -16.677 96.967 1.00 84.00 106 THR A CA 1
ATOM 743 C C . THR A 1 106 ? -42.577 -15.287 97.496 1.00 84.00 106 THR A C 1
ATOM 745 O O . THR A 1 106 ? -42.568 -15.067 98.703 1.00 84.00 106 THR A O 1
ATOM 748 N N . THR A 1 107 ? -42.867 -14.336 96.606 1.00 80.56 107 THR A N 1
ATOM 749 C CA . THR A 1 107 ? -43.105 -12.928 96.975 1.00 80.56 107 THR A CA 1
ATOM 750 C C . THR A 1 107 ? -44.580 -12.527 96.936 1.00 80.56 107 THR A C 1
ATOM 752 O O . THR A 1 107 ? -44.918 -11.426 97.361 1.00 80.56 107 THR A O 1
ATOM 755 N N . GLY A 1 108 ? -45.460 -13.381 96.399 1.00 79.00 108 GLY A N 1
ATOM 756 C CA . GLY A 1 108 ? -46.865 -13.050 96.127 1.00 79.00 108 GLY A CA 1
ATOM 757 C C . GLY A 1 108 ? -47.060 -12.059 94.968 1.00 79.00 108 GLY A C 1
ATOM 758 O O . GLY A 1 108 ? -48.189 -11.655 94.698 1.00 79.00 108 GLY A O 1
ATOM 759 N N . GLY A 1 109 ? -45.973 -11.656 94.294 1.00 84.31 109 GLY A N 1
ATOM 760 C CA . GLY A 1 109 ? -45.965 -10.729 93.161 1.00 84.31 109 GLY A CA 1
ATOM 761 C C . GLY A 1 109 ? -46.087 -11.420 91.797 1.00 84.31 109 GLY A C 1
ATOM 762 O O . GLY A 1 109 ? -46.560 -12.549 91.679 1.00 84.31 109 GLY A O 1
ATOM 763 N N . THR A 1 110 ? -45.660 -10.734 90.735 1.00 88.69 110 THR A N 1
ATOM 764 C CA . THR A 1 110 ? -45.658 -11.251 89.355 1.00 88.69 110 THR A CA 1
ATOM 765 C C . THR A 1 110 ? -44.254 -11.153 88.760 1.00 88.69 110 THR A C 1
ATOM 767 O O . THR A 1 110 ? -43.692 -10.061 88.721 1.00 88.69 110 THR A O 1
ATOM 770 N N . ASP A 1 111 ? -43.709 -12.272 88.276 1.00 90.19 111 ASP A N 1
ATOM 771 C CA . ASP A 1 111 ? -42.473 -12.289 87.487 1.00 90.19 111 ASP A CA 1
ATOM 772 C C . ASP A 1 111 ? -42.806 -12.022 86.019 1.00 90.19 111 ASP A C 1
ATOM 774 O O . ASP A 1 111 ? -43.716 -12.649 85.471 1.00 90.19 111 ASP A O 1
ATOM 778 N N . TYR A 1 112 ? -42.036 -11.152 85.367 1.00 91.38 112 TYR A N 1
ATOM 779 C CA . TYR A 1 112 ? -42.121 -10.899 83.929 1.00 91.38 112 TYR A CA 1
ATOM 780 C C . TYR A 1 112 ? -40.868 -11.434 83.230 1.00 91.38 112 TYR A C 1
ATOM 782 O O . TYR A 1 112 ? -39.748 -11.125 83.630 1.00 91.38 112 TYR A O 1
ATOM 790 N N . VAL A 1 113 ? -41.055 -12.216 82.169 1.00 89.31 113 VAL A N 1
ATOM 791 C CA . VAL A 1 113 ? -39.989 -12.681 81.272 1.00 89.31 113 VAL A CA 1
ATOM 792 C C . VAL A 1 113 ? -40.121 -11.928 79.956 1.00 89.31 113 VAL A C 1
ATOM 794 O O . VAL A 1 113 ? -41.193 -11.949 79.352 1.00 89.31 113 VAL A O 1
ATOM 797 N N . VAL A 1 114 ? -39.042 -11.277 79.520 1.00 88.62 114 VAL A N 1
ATOM 798 C CA . VAL A 1 114 ? -38.979 -10.520 78.263 1.00 88.62 114 VAL A CA 1
ATOM 799 C C . VAL A 1 114 ? -38.087 -11.275 77.279 1.00 88.62 114 VAL A C 1
ATOM 801 O O . VAL A 1 114 ? -36.891 -11.419 77.515 1.00 88.62 114 VAL A O 1
ATOM 804 N N . ASN A 1 115 ? -38.668 -11.753 76.181 1.00 82.38 115 ASN A N 1
ATOM 805 C CA . ASN A 1 115 ? -37.970 -12.467 75.111 1.00 82.38 115 ASN A CA 1
ATOM 806 C C . ASN A 1 115 ? -37.878 -11.585 73.860 1.00 82.38 115 ASN A C 1
ATOM 808 O O . ASN A 1 115 ? -38.864 -10.948 73.502 1.00 82.38 115 ASN A O 1
ATOM 812 N N . GLY A 1 116 ? -36.742 -11.581 73.162 1.00 81.62 116 GLY A N 1
ATOM 813 C CA . GLY A 1 116 ? -36.626 -10.994 71.820 1.00 81.62 116 GLY A CA 1
ATOM 814 C C . GLY A 1 116 ? -37.023 -11.995 70.729 1.00 81.62 116 GLY A C 1
ATOM 815 O O . GLY A 1 116 ? -36.795 -13.194 70.882 1.00 81.62 116 GLY A O 1
ATOM 816 N N . TRP A 1 117 ? -37.622 -11.531 69.632 1.00 74.38 117 TRP A N 1
ATOM 817 C CA . TRP A 1 117 ? -37.804 -12.347 68.424 1.00 74.38 117 TRP A CA 1
ATOM 818 C C . TRP A 1 117 ? -36.497 -12.411 67.624 1.00 74.38 117 TRP A C 1
ATOM 820 O O . TRP A 1 117 ? -35.816 -11.399 67.466 1.00 74.38 117 TRP A O 1
ATOM 830 N N . ASN A 1 118 ? -36.159 -13.586 67.083 1.00 73.88 118 ASN A N 1
ATOM 831 C CA . ASN A 1 118 ? -34.974 -13.749 66.238 1.00 73.88 118 ASN A CA 1
ATOM 832 C C . ASN A 1 118 ? -35.183 -13.084 64.865 1.00 73.88 118 ASN A C 1
ATOM 834 O O . ASN A 1 118 ? -36.196 -13.315 64.204 1.00 73.88 118 ASN A O 1
ATOM 838 N N . THR A 1 119 ? -34.192 -12.325 64.394 1.00 78.94 119 THR A N 1
ATOM 839 C CA . THR A 1 119 ? -34.137 -11.821 63.011 1.00 78.94 119 THR A CA 1
ATOM 840 C C . THR A 1 119 ? -33.772 -12.957 62.055 1.00 78.94 119 THR A C 1
ATOM 842 O O . THR A 1 119 ? -32.873 -13.743 62.356 1.00 78.94 119 THR A O 1
ATOM 845 N N . THR A 1 120 ? -34.423 -13.032 60.890 1.00 84.50 120 THR A N 1
ATOM 846 C CA . THR A 1 120 ? -34.121 -14.016 59.834 1.00 84.50 120 THR A CA 1
ATOM 847 C C . THR A 1 120 ? -33.525 -13.333 58.601 1.00 84.50 120 THR A C 1
ATOM 849 O O . THR A 1 120 ? -33.894 -12.209 58.268 1.00 84.50 120 THR A O 1
ATOM 852 N N . ALA A 1 121 ? -32.599 -14.011 57.920 1.00 88.50 121 ALA A N 1
ATOM 853 C CA . ALA A 1 121 ? -32.090 -13.627 56.606 1.00 88.50 121 ALA A CA 1
ATOM 854 C C . ALA A 1 121 ? -32.039 -14.875 55.717 1.00 88.50 121 ALA A C 1
ATOM 856 O O . ALA A 1 121 ? -31.613 -15.939 56.165 1.00 88.50 121 ALA A O 1
ATOM 857 N N . GLN A 1 122 ? -32.496 -14.761 54.469 1.00 91.06 122 GLN A N 1
ATOM 858 C CA . GLN A 1 122 ? -32.643 -15.905 53.572 1.00 91.06 122 GLN A CA 1
ATOM 859 C C . GLN A 1 122 ? -32.234 -15.538 52.144 1.00 91.06 122 GLN A C 1
ATOM 861 O O . GLN A 1 122 ? -32.648 -14.510 51.613 1.00 91.06 122 GLN A O 1
ATOM 866 N N . ALA A 1 123 ? -31.430 -16.402 51.520 1.00 93.06 123 ALA A N 1
ATOM 867 C CA . ALA A 1 123 ? -31.208 -16.370 50.081 1.00 93.06 123 ALA A CA 1
ATOM 868 C C . ALA A 1 123 ? -32.416 -16.969 49.348 1.00 93.06 123 ALA A C 1
ATOM 870 O O . ALA A 1 123 ? -33.024 -17.928 49.827 1.00 93.06 123 ALA A O 1
ATOM 871 N N . ALA A 1 124 ? -32.735 -16.439 48.166 1.00 91.38 124 ALA A N 1
ATOM 872 C CA . ALA A 1 124 ? -33.710 -17.071 47.284 1.00 91.38 124 ALA A CA 1
ATOM 873 C C . ALA A 1 124 ? -33.269 -18.505 46.942 1.00 91.38 124 ALA A C 1
ATOM 875 O O . ALA A 1 124 ? -32.077 -18.766 46.757 1.00 91.38 124 ALA A O 1
ATOM 876 N N . ALA A 1 125 ? -34.226 -19.429 46.837 1.00 90.81 125 ALA A N 1
ATOM 877 C CA . ALA A 1 125 ? -33.939 -20.791 46.399 1.00 90.81 125 ALA A CA 1
ATOM 878 C C . ALA A 1 125 ? -33.272 -20.757 45.014 1.00 90.81 125 ALA A C 1
ATOM 880 O O . ALA A 1 125 ? -33.789 -20.118 44.099 1.00 90.81 125 ALA A O 1
ATOM 881 N N . ASN A 1 126 ? -32.122 -21.423 44.879 1.00 86.00 126 ASN A N 1
ATOM 882 C CA . ASN A 1 126 ? -31.292 -21.414 43.665 1.00 86.00 126 ASN A CA 1
ATOM 883 C C . ASN A 1 126 ? -30.842 -20.005 43.214 1.00 86.00 126 ASN A C 1
ATOM 885 O O . ASN A 1 126 ? -30.575 -19.785 42.035 1.00 86.00 126 ASN A O 1
ATOM 889 N N . GLY A 1 127 ? -30.784 -19.037 44.134 1.00 92.19 127 GLY A N 1
ATOM 890 C CA . GLY A 1 127 ? -30.295 -17.689 43.856 1.00 92.19 127 GLY A CA 1
ATOM 891 C C . GLY A 1 127 ? -28.767 -17.599 43.782 1.00 92.19 127 GLY A C 1
ATOM 892 O O . GLY A 1 127 ? -28.041 -18.517 44.149 1.00 92.19 127 GLY A O 1
ATOM 893 N N . ASN A 1 128 ? -28.260 -16.442 43.357 1.00 95.81 128 ASN A N 1
ATOM 894 C CA . ASN A 1 128 ? -26.822 -16.207 43.171 1.00 95.81 128 ASN A CA 1
ATOM 895 C C . ASN A 1 128 ? -26.044 -15.926 44.464 1.00 95.81 128 ASN A C 1
ATOM 897 O O . ASN A 1 128 ? -24.822 -15.777 44.418 1.00 95.81 128 ASN A O 1
ATOM 901 N N . VAL A 1 129 ? -26.729 -15.851 45.603 1.00 95.94 129 VAL A N 1
ATOM 902 C CA . VAL A 1 129 ? -26.190 -15.431 46.901 1.00 95.94 129 VAL A CA 1
ATOM 903 C C . VAL A 1 129 ? -26.361 -16.556 47.918 1.00 95.94 129 VAL A C 1
ATOM 905 O O . VAL A 1 129 ? -27.375 -17.246 47.923 1.00 95.94 129 VAL A O 1
ATOM 908 N N . THR A 1 130 ? -25.388 -16.717 48.805 1.00 94.44 130 THR A N 1
ATOM 909 C CA . THR A 1 130 ? -25.441 -17.578 49.987 1.00 94.44 130 THR A CA 1
ATOM 910 C C . THR A 1 130 ? -25.577 -16.725 51.242 1.00 94.44 130 THR A C 1
ATOM 912 O O . THR A 1 130 ? -24.896 -15.707 51.368 1.00 94.44 130 THR A O 1
ATOM 915 N N . VAL A 1 131 ? -26.422 -17.157 52.179 1.00 95.00 131 VAL A N 1
ATOM 916 C CA . VAL A 1 131 ? -26.552 -16.551 53.511 1.00 95.00 131 VAL A CA 1
ATOM 917 C C . VAL A 1 131 ? -26.168 -17.596 54.552 1.00 95.00 131 VAL A C 1
ATOM 919 O O . VAL A 1 131 ? -26.798 -18.650 54.621 1.00 95.00 131 VAL A O 1
ATOM 922 N N . THR A 1 132 ? -25.163 -17.292 55.369 1.00 91.69 132 THR A N 1
ATOM 923 C CA . THR A 1 132 ? -24.697 -18.163 56.456 1.00 91.69 132 THR A CA 1
ATOM 924 C C . THR A 1 132 ? -24.851 -17.424 57.778 1.00 91.69 132 THR A C 1
ATOM 926 O O . THR A 1 132 ? -24.240 -16.375 57.970 1.00 91.69 132 THR A O 1
ATOM 929 N N . GLY A 1 133 ? -25.686 -17.945 58.678 1.00 91.56 133 GLY A N 1
ATOM 930 C CA . GLY A 1 133 ? -25.863 -17.396 60.024 1.00 91.56 133 GLY A CA 1
ATOM 931 C C . GLY A 1 133 ? -24.897 -18.033 61.020 1.00 91.56 133 GLY A C 1
ATOM 932 O O . GLY A 1 133 ? -24.780 -19.257 61.061 1.00 91.56 133 GLY A O 1
ATOM 933 N N . ASN A 1 134 ? -24.239 -17.215 61.837 1.00 90.31 134 ASN A N 1
ATOM 934 C CA . ASN A 1 134 ? -23.395 -17.657 62.941 1.00 90.31 134 ASN A CA 1
ATOM 935 C C . ASN A 1 134 ? -23.909 -17.066 64.260 1.00 90.31 134 ASN A C 1
ATOM 937 O O . ASN A 1 134 ? -24.074 -15.855 64.375 1.00 90.31 134 ASN A O 1
ATOM 941 N N . ILE A 1 135 ? -24.181 -17.915 65.252 1.00 88.81 135 ILE A N 1
ATOM 942 C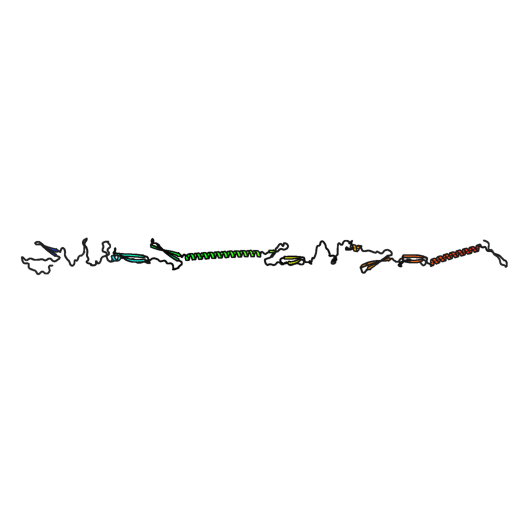 CA . ILE A 1 135 ? -24.663 -17.463 66.564 1.00 88.81 135 ILE A CA 1
ATOM 943 C C . ILE A 1 135 ? -23.473 -16.943 67.372 1.00 88.81 135 ILE A C 1
ATOM 945 O O . ILE A 1 135 ? -22.538 -17.695 67.647 1.00 88.81 135 ILE A O 1
ATOM 949 N N . ASP A 1 136 ? -23.540 -15.686 67.805 1.00 85.31 136 ASP A N 1
ATOM 950 C CA . ASP A 1 136 ? -22.627 -15.128 68.797 1.00 85.31 136 ASP A CA 1
ATOM 951 C C . ASP A 1 136 ? -23.304 -15.135 70.172 1.00 85.31 136 ASP A C 1
ATOM 953 O O . ASP A 1 136 ? -24.029 -14.217 70.566 1.00 85.31 136 ASP A O 1
ATOM 957 N N . SER A 1 137 ? -23.048 -16.201 70.930 1.00 85.56 137 SER A N 1
ATOM 958 C CA . SER A 1 137 ? -23.579 -16.372 72.283 1.00 85.56 137 SER A CA 1
ATOM 959 C C . SER A 1 137 ? -22.990 -15.394 73.301 1.00 85.56 137 SER A C 1
ATOM 961 O O . SER A 1 137 ? -23.555 -15.254 74.379 1.00 85.56 137 SER A O 1
ATOM 963 N N . THR A 1 138 ? -21.864 -14.738 73.000 1.00 85.69 138 THR A N 1
ATOM 964 C CA . THR A 1 138 ? -21.256 -13.739 73.898 1.00 85.69 138 THR A CA 1
ATOM 965 C C . THR A 1 138 ? -21.942 -12.384 73.782 1.00 85.69 138 THR A C 1
ATOM 967 O O . THR A 1 138 ? -21.999 -11.638 74.757 1.00 85.69 138 THR A O 1
ATOM 970 N N . LYS A 1 139 ? -22.488 -12.085 72.597 1.00 82.00 139 LYS A N 1
ATOM 971 C CA . LYS A 1 139 ? -23.223 -10.849 72.304 1.00 82.00 139 LYS A CA 1
ATOM 972 C C . LYS A 1 139 ? -24.742 -11.026 72.305 1.00 82.00 139 LYS A C 1
ATOM 974 O O . LYS A 1 139 ? -25.453 -10.034 72.182 1.00 82.00 139 LYS A O 1
ATOM 979 N N . ASN A 1 140 ? -25.239 -12.259 72.442 1.00 79.50 140 ASN A N 1
ATOM 980 C CA . ASN A 1 140 ? -26.650 -12.613 72.256 1.00 79.50 140 ASN A CA 1
ATOM 981 C C . ASN A 1 140 ? -27.188 -12.186 70.869 1.00 79.50 140 ASN A C 1
ATOM 983 O O . ASN A 1 140 ? -28.328 -11.735 70.754 1.00 79.50 140 ASN A O 1
ATOM 987 N N . THR A 1 141 ? -26.381 -12.333 69.810 1.00 83.06 141 THR A N 1
ATOM 988 C CA . THR A 1 141 ? -26.735 -11.957 68.427 1.00 83.06 141 THR A CA 1
ATOM 989 C C . THR A 1 141 ? -26.555 -13.113 67.439 1.00 83.06 141 THR A C 1
ATOM 991 O O . THR A 1 141 ? -25.951 -14.141 67.747 1.00 83.06 141 THR A O 1
ATOM 994 N N . ILE A 1 142 ? -27.104 -12.949 66.231 1.00 86.06 142 ILE A N 1
ATOM 995 C CA . ILE A 1 142 ? -26.839 -13.814 65.076 1.00 86.06 142 ILE A CA 1
ATOM 996 C C . ILE A 1 142 ? -26.199 -12.945 63.994 1.00 86.06 142 ILE A C 1
ATOM 998 O O . ILE A 1 142 ? -26.823 -11.990 63.529 1.00 86.06 142 ILE A O 1
ATOM 1002 N N . ASP A 1 143 ? -24.987 -13.299 63.579 1.00 88.50 143 ASP A N 1
ATOM 1003 C CA . ASP A 1 143 ? -24.256 -12.623 62.513 1.00 88.50 143 ASP A CA 1
ATOM 1004 C C . ASP A 1 143 ? -24.517 -13.337 61.185 1.00 88.50 143 ASP A C 1
ATOM 1006 O O . ASP A 1 143 ? -24.144 -14.497 60.994 1.00 88.50 143 ASP A O 1
ATOM 1010 N N . TYR A 1 144 ? -25.170 -12.648 60.252 1.00 92.19 144 TYR A N 1
ATOM 1011 C CA . TYR A 1 144 ? -25.420 -13.168 58.911 1.00 92.19 144 TYR A CA 1
ATOM 1012 C C . TYR A 1 144 ? -24.322 -12.712 57.948 1.00 92.19 144 TYR A C 1
ATOM 1014 O O . TYR A 1 144 ? -24.175 -11.521 57.681 1.00 92.19 144 TYR A O 1
ATOM 1022 N N . THR A 1 145 ? -23.578 -13.665 57.386 1.00 92.69 145 THR A N 1
ATOM 1023 C CA . THR A 1 145 ? -22.644 -13.419 56.278 1.00 92.69 145 THR A CA 1
ATOM 1024 C C . THR A 1 145 ? -23.358 -13.648 54.952 1.00 92.69 145 THR A C 1
ATOM 1026 O O . THR A 1 145 ? -23.974 -14.696 54.754 1.00 92.69 145 THR A O 1
ATOM 1029 N N . ILE A 1 146 ? -23.264 -12.675 54.047 1.00 94.25 146 ILE A N 1
ATOM 1030 C CA . ILE A 1 146 ? -23.870 -12.705 52.713 1.00 94.25 146 ILE A CA 1
ATOM 1031 C C . ILE A 1 146 ? -22.741 -12.680 51.681 1.00 94.25 146 ILE A C 1
ATOM 1033 O O . ILE A 1 146 ? -21.905 -11.781 51.713 1.00 94.25 146 ILE A O 1
ATOM 1037 N N . ASP A 1 147 ? -22.713 -13.653 50.773 1.00 95.69 147 ASP A N 1
ATOM 1038 C CA . ASP A 1 147 ? -21.682 -13.765 49.731 1.00 95.69 147 ASP A CA 1
ATOM 1039 C C . ASP A 1 147 ? -22.280 -14.329 48.433 1.00 95.69 147 ASP A C 1
ATOM 1041 O O . ASP A 1 147 ? -23.370 -14.893 48.439 1.00 95.69 147 ASP A O 1
ATOM 1045 N N . LEU A 1 148 ? -21.591 -14.188 47.305 1.00 96.62 148 LEU A N 1
ATOM 1046 C CA . LEU A 1 148 ? -21.977 -14.836 46.055 1.00 96.62 148 LEU A CA 1
ATOM 1047 C C . LEU A 1 148 ? -21.689 -16.339 46.107 1.00 96.62 148 LEU A C 1
ATOM 1049 O O . LEU A 1 148 ? -20.659 -16.788 46.616 1.00 96.62 148 LEU A O 1
ATOM 1053 N N . THR A 1 149 ? -22.565 -17.113 45.478 1.00 95.88 149 THR A N 1
ATOM 1054 C CA . THR A 1 149 ? -22.339 -18.538 45.220 1.00 95.88 149 THR A CA 1
ATOM 1055 C C . THR A 1 149 ? -21.065 -18.748 44.403 1.00 95.88 149 THR A C 1
ATOM 1057 O O . THR A 1 149 ? -20.694 -17.925 43.559 1.00 95.88 149 THR A O 1
ATOM 1060 N N . LYS A 1 150 ? -20.415 -19.898 44.609 1.00 95.44 150 LYS A N 1
ATOM 1061 C CA . LYS A 1 150 ? -19.241 -20.301 43.827 1.00 95.44 150 LYS A CA 1
ATOM 1062 C C . LYS A 1 150 ? -19.517 -20.272 42.319 1.00 95.44 150 LYS A C 1
ATOM 1064 O O . LYS A 1 150 ? -18.714 -19.726 41.577 1.00 95.44 150 LYS A O 1
ATOM 1069 N N . GLU A 1 151 ? -20.666 -20.787 41.890 1.00 95.75 151 GLU A N 1
ATOM 1070 C CA . GLU A 1 151 ? -21.074 -20.794 40.481 1.00 95.75 151 GLU A CA 1
ATOM 1071 C C . GLU A 1 151 ? -21.167 -19.380 39.889 1.00 95.75 151 GLU A C 1
ATOM 1073 O O . GLU A 1 151 ? -20.696 -19.134 38.778 1.00 95.75 151 GLU A O 1
ATOM 1078 N N . THR A 1 152 ? -21.708 -18.421 40.648 1.00 96.62 152 THR A N 1
ATOM 1079 C CA . THR A 1 152 ? -21.789 -17.023 40.196 1.00 96.62 152 THR A CA 1
ATOM 1080 C C . THR A 1 152 ? -20.401 -16.396 40.092 1.00 96.62 152 THR A C 1
ATOM 1082 O O . THR A 1 152 ? -20.109 -15.721 39.106 1.00 96.62 152 THR A O 1
ATOM 1085 N N . LYS A 1 153 ? -19.520 -16.650 41.069 1.00 96.75 153 LYS A N 1
ATOM 1086 C CA . LYS A 1 153 ? -18.124 -16.186 41.021 1.00 96.75 153 LYS A CA 1
ATOM 1087 C C . LYS A 1 153 ? -17.394 -16.763 39.807 1.00 96.75 153 LYS A C 1
ATOM 1089 O O . LYS A 1 153 ? -16.808 -16.001 39.043 1.00 96.75 153 LYS A O 1
ATOM 1094 N N . ASP A 1 154 ? -17.502 -18.071 39.585 1.00 97.31 154 ASP A N 1
ATOM 1095 C CA . ASP A 1 154 ? -16.880 -18.760 38.450 1.00 97.31 154 ASP A CA 1
ATOM 1096 C C . ASP A 1 154 ? -17.424 -18.221 37.110 1.00 97.31 154 ASP A C 1
ATOM 1098 O O . ASP A 1 154 ? -16.653 -17.961 36.187 1.00 97.31 154 ASP A O 1
ATOM 1102 N N . THR A 1 155 ? -18.733 -17.963 37.014 1.00 97.56 155 THR A N 1
ATOM 1103 C CA . THR A 1 155 ? -19.365 -17.361 35.824 1.00 97.56 155 THR A CA 1
ATOM 1104 C C . THR A 1 155 ? -18.804 -15.973 35.523 1.00 97.56 155 THR A C 1
ATOM 1106 O O . THR A 1 155 ? -18.439 -15.692 34.380 1.00 97.56 155 THR A O 1
ATOM 1109 N N . ILE A 1 156 ? -18.683 -15.112 36.539 1.00 97.50 156 ILE A N 1
ATOM 1110 C CA . ILE A 1 156 ? -18.100 -13.770 36.396 1.00 97.50 156 ILE A CA 1
ATOM 1111 C C . ILE A 1 156 ? -16.637 -13.867 35.948 1.00 97.50 156 ILE A C 1
ATOM 1113 O O . ILE A 1 156 ? -16.227 -13.172 35.016 1.00 97.50 156 ILE A O 1
ATOM 1117 N N . THR A 1 157 ? -15.850 -14.753 36.562 1.00 97.75 157 THR A N 1
ATOM 1118 C CA . THR A 1 157 ? -14.449 -14.975 36.183 1.00 97.75 157 THR A CA 1
ATOM 1119 C C . THR A 1 157 ? -14.329 -15.448 34.735 1.00 97.75 157 THR A C 1
ATOM 1121 O O . THR A 1 157 ? -13.544 -14.882 33.974 1.00 97.75 157 THR A O 1
ATOM 1124 N N . ASN A 1 158 ? -15.134 -16.425 34.319 1.00 97.19 158 ASN A N 1
ATOM 1125 C CA . ASN A 1 158 ? -15.120 -16.957 32.956 1.00 97.19 158 ASN A CA 1
ATOM 1126 C C . ASN A 1 158 ? -15.548 -15.911 31.919 1.00 97.19 158 ASN A C 1
ATOM 1128 O O . ASN A 1 158 ? -14.931 -15.813 30.854 1.00 97.19 158 ASN A O 1
ATOM 1132 N N . ALA A 1 159 ? -16.559 -15.095 32.230 1.00 97.50 159 ALA A N 1
ATOM 1133 C CA . ALA A 1 159 ? -16.970 -13.982 31.378 1.00 97.50 159 ALA A CA 1
ATOM 1134 C C . ALA A 1 159 ? -15.828 -12.968 31.201 1.00 97.50 159 ALA A C 1
ATOM 1136 O O . ALA A 1 159 ? -15.537 -12.553 30.079 1.00 97.50 159 ALA A O 1
ATOM 1137 N N . ASN A 1 160 ? -15.121 -12.635 32.286 1.00 97.69 160 ASN A N 1
ATOM 1138 C CA . ASN A 1 160 ? -13.980 -11.724 32.244 1.00 97.69 160 ASN A CA 1
ATOM 1139 C C . ASN A 1 160 ? -12.810 -12.286 31.413 1.00 97.69 160 ASN A C 1
ATOM 1141 O O . ASN A 1 160 ? -12.237 -11.573 30.590 1.00 97.69 160 ASN A O 1
ATOM 1145 N N . VAL A 1 161 ? -12.486 -13.575 31.568 1.00 97.94 161 VAL A N 1
ATOM 1146 C CA . VAL A 1 161 ? -11.465 -14.262 30.752 1.00 97.94 161 VAL A CA 1
ATOM 1147 C C . VAL A 1 161 ? -11.853 -14.257 29.273 1.00 97.94 161 VAL A C 1
ATOM 1149 O O . VAL A 1 161 ? -11.028 -13.945 28.415 1.00 97.94 161 VAL A O 1
ATOM 1152 N N . THR A 1 162 ? -13.116 -14.549 28.966 1.00 97.69 162 THR A N 1
ATOM 1153 C CA . THR A 1 162 ? -13.630 -14.551 27.589 1.00 97.69 162 THR A CA 1
ATOM 1154 C C . THR A 1 162 ? -13.511 -13.165 26.955 1.00 97.69 162 THR A C 1
ATOM 1156 O O . THR A 1 162 ? -13.001 -13.043 25.841 1.00 97.69 162 THR A O 1
ATOM 1159 N N . ALA A 1 163 ? -13.907 -12.112 27.677 1.00 97.19 163 ALA A N 1
ATOM 1160 C CA . ALA A 1 163 ? -13.776 -10.731 27.217 1.00 97.19 163 ALA A CA 1
ATOM 1161 C C . ALA A 1 163 ? -12.307 -10.338 26.985 1.00 97.19 163 ALA A C 1
ATOM 1163 O O . ALA A 1 163 ? -11.981 -9.726 25.967 1.00 97.19 163 ALA A O 1
ATOM 1164 N N . HIS A 1 164 ? -11.405 -10.738 27.886 1.00 97.56 164 HIS A N 1
ATOM 1165 C CA . HIS A 1 164 ? -9.974 -10.484 27.739 1.00 97.56 164 HIS A CA 1
ATOM 1166 C C . HIS A 1 164 ? -9.388 -11.172 26.495 1.00 97.56 164 HIS A C 1
ATOM 1168 O O . HIS A 1 164 ? -8.692 -10.530 25.708 1.00 97.56 164 HIS A O 1
ATOM 1174 N N . ASN A 1 165 ? -9.726 -12.444 26.265 1.00 97.44 165 ASN A N 1
ATOM 1175 C CA . ASN A 1 165 ? -9.276 -13.201 25.093 1.00 97.44 165 ASN A CA 1
ATOM 1176 C C . ASN A 1 165 ? -9.823 -12.621 23.779 1.00 97.44 165 ASN A C 1
ATOM 1178 O O . ASN A 1 165 ? -9.092 -12.535 22.788 1.00 97.44 165 ASN A O 1
ATOM 1182 N N . ALA A 1 166 ? -11.085 -12.181 23.767 1.00 97.00 166 ALA A N 1
ATOM 1183 C CA . ALA A 1 166 ? -11.675 -11.501 22.617 1.00 97.00 166 ALA A CA 1
ATOM 1184 C C . ALA A 1 166 ? -10.934 -10.189 22.305 1.00 97.00 166 ALA A C 1
ATOM 1186 O O . ALA A 1 166 ? -10.576 -9.943 21.153 1.00 97.00 166 ALA A O 1
ATOM 1187 N N . ASN A 1 167 ? -10.623 -9.391 23.331 1.00 97.62 167 ASN A N 1
ATOM 1188 C CA . ASN A 1 167 ? -9.864 -8.149 23.175 1.00 97.62 167 ASN A CA 1
ATOM 1189 C C . ASN A 1 167 ? -8.428 -8.402 22.677 1.00 97.62 167 ASN A C 1
ATOM 1191 O O . ASN A 1 167 ? -7.947 -7.709 21.782 1.00 97.62 167 ASN A O 1
ATOM 1195 N N . ALA A 1 168 ? -7.750 -9.428 23.199 1.00 98.00 168 ALA A N 1
ATOM 1196 C CA . ALA A 1 168 ? -6.424 -9.831 22.730 1.00 98.00 168 ALA A CA 1
ATOM 1197 C C . ALA A 1 168 ? -6.443 -10.257 21.250 1.00 98.00 168 ALA A C 1
ATOM 1199 O O . ALA A 1 168 ? -5.582 -9.846 20.472 1.00 98.00 168 ALA A O 1
ATOM 1200 N N . THR A 1 169 ? -7.463 -11.018 20.845 1.00 97.81 169 THR A N 1
ATOM 1201 C CA . THR A 1 169 ? -7.658 -11.445 19.450 1.00 97.81 169 THR A CA 1
ATOM 1202 C C . THR A 1 169 ? -7.904 -10.250 18.528 1.00 97.81 169 THR A C 1
ATOM 1204 O O . THR A 1 169 ? -7.287 -10.157 17.467 1.00 97.81 169 THR A O 1
ATOM 1207 N N . ALA A 1 170 ? -8.750 -9.300 18.941 1.00 97.38 170 ALA A N 1
ATOM 1208 C CA . ALA A 1 170 ? -9.013 -8.078 18.181 1.00 97.38 170 ALA A CA 1
ATOM 1209 C C . ALA A 1 170 ? -7.745 -7.223 18.007 1.00 97.38 170 ALA A C 1
ATOM 1211 O O . ALA A 1 170 ? -7.465 -6.747 16.906 1.00 97.38 170 ALA A O 1
ATOM 1212 N N . ASN A 1 171 ? -6.932 -7.088 19.060 1.00 97.62 171 ASN A N 1
ATOM 1213 C CA . ASN A 1 171 ? -5.658 -6.371 18.994 1.00 97.62 171 ASN A CA 1
ATOM 1214 C C . ASN A 1 171 ? -4.662 -7.040 18.038 1.00 97.62 171 ASN A C 1
ATOM 1216 O O . ASN A 1 171 ? -4.002 -6.342 17.266 1.00 97.62 171 ASN A O 1
ATOM 1220 N N . LEU A 1 172 ? -4.577 -8.375 18.045 1.00 98.25 172 LEU A N 1
ATOM 1221 C CA . LEU A 1 172 ? -3.729 -9.115 17.110 1.00 98.25 172 LEU A CA 1
ATOM 1222 C C . LEU A 1 172 ? -4.194 -8.919 15.661 1.00 98.25 172 LEU A C 1
ATOM 1224 O O . LEU A 1 172 ? -3.374 -8.612 14.799 1.00 98.25 172 LEU A O 1
ATOM 1228 N N . ALA A 1 173 ? -5.502 -9.012 15.403 1.00 97.44 173 ALA A N 1
ATOM 1229 C CA . ALA A 1 173 ? -6.071 -8.758 14.081 1.00 97.44 173 ALA A CA 1
ATOM 1230 C C . ALA A 1 173 ? -5.775 -7.329 13.594 1.00 97.44 173 ALA A C 1
ATOM 1232 O O . ALA A 1 173 ? -5.376 -7.139 12.444 1.00 97.44 173 ALA A O 1
ATOM 1233 N N . ASN A 1 174 ? -5.891 -6.329 14.474 1.00 97.94 174 ASN A N 1
ATOM 1234 C CA . ASN A 1 174 ? -5.567 -4.940 14.153 1.00 97.94 174 ASN A CA 1
ATOM 1235 C C . ASN A 1 174 ? -4.069 -4.754 13.847 1.00 97.94 174 ASN A C 1
ATOM 1237 O O . ASN A 1 174 ? -3.707 -4.066 12.895 1.00 97.94 174 ASN A O 1
ATOM 1241 N N . ALA A 1 175 ? -3.183 -5.408 14.604 1.00 98.00 175 ALA A N 1
ATOM 1242 C CA . ALA A 1 175 ? -1.746 -5.400 14.331 1.00 98.00 175 ALA A CA 1
ATOM 1243 C C . ALA A 1 175 ? -1.415 -6.046 12.974 1.00 98.00 175 ALA A C 1
ATOM 1245 O O . ALA A 1 175 ? -0.625 -5.494 12.207 1.00 98.00 175 ALA A O 1
ATOM 1246 N N . THR A 1 176 ? -2.053 -7.173 12.642 1.00 98.06 176 THR A N 1
ATOM 1247 C CA . THR A 1 176 ? -1.908 -7.827 11.333 1.00 98.06 176 THR A CA 1
ATOM 1248 C C . THR A 1 176 ? -2.410 -6.939 10.195 1.00 98.06 176 THR A C 1
ATOM 1250 O O . THR A 1 176 ? -1.717 -6.800 9.188 1.00 98.06 176 THR A O 1
ATOM 1253 N N . ALA A 1 177 ? -3.569 -6.294 10.354 1.00 97.56 177 ALA A N 1
ATOM 1254 C CA . ALA A 1 177 ? -4.110 -5.368 9.360 1.00 97.56 177 ALA A CA 1
ATOM 1255 C C . ALA A 1 177 ? -3.184 -4.161 9.138 1.00 97.56 177 ALA A C 1
ATOM 1257 O O . ALA A 1 177 ? -2.902 -3.801 7.995 1.00 97.56 177 ALA A O 1
ATOM 1258 N N . ASN A 1 178 ? -2.645 -3.585 10.216 1.00 97.62 178 ASN A N 1
ATOM 1259 C CA . ASN A 1 178 ? -1.683 -2.487 10.134 1.00 97.62 178 ASN A CA 1
ATOM 1260 C C . ASN A 1 178 ? -0.402 -2.905 9.405 1.00 97.62 178 ASN A C 1
ATOM 1262 O O . ASN A 1 178 ? 0.055 -2.179 8.525 1.00 97.62 178 ASN A O 1
ATOM 1266 N N . LEU A 1 179 ? 0.142 -4.089 9.710 1.00 98.19 179 LEU A N 1
ATOM 1267 C CA . LEU A 1 179 ? 1.319 -4.614 9.018 1.00 98.19 179 LEU A CA 1
ATOM 1268 C C . LEU A 1 179 ? 1.048 -4.810 7.522 1.00 98.19 179 LEU A C 1
ATOM 1270 O O . LEU A 1 179 ? 1.840 -4.358 6.699 1.00 98.19 179 LEU A O 1
ATOM 1274 N N . ALA A 1 180 ? -0.089 -5.415 7.165 1.00 97.50 180 ALA A N 1
ATOM 1275 C CA . ALA A 1 180 ? -0.492 -5.590 5.772 1.00 97.50 180 ALA A CA 1
ATOM 1276 C C . ALA A 1 180 ? -0.615 -4.243 5.042 1.00 97.50 180 ALA A C 1
ATOM 1278 O O . ALA A 1 180 ? -0.129 -4.106 3.918 1.00 97.50 180 ALA A O 1
ATOM 1279 N N . ASN A 1 181 ? -1.190 -3.229 5.694 1.00 97.81 181 ASN A N 1
ATOM 1280 C CA . ASN A 1 181 ? -1.310 -1.885 5.135 1.00 97.81 181 ASN A CA 1
ATOM 1281 C C . ASN A 1 181 ? 0.067 -1.225 4.935 1.00 97.81 181 ASN A C 1
ATOM 1283 O O . ASN A 1 181 ? 0.339 -0.654 3.881 1.00 97.81 181 ASN A O 1
ATOM 1287 N N . THR A 1 182 ? 0.982 -1.349 5.901 1.00 97.81 182 THR A N 1
ATOM 1288 C CA . THR A 1 182 ? 2.366 -0.865 5.765 1.00 97.81 182 THR A CA 1
ATOM 1289 C C . THR A 1 182 ? 3.107 -1.567 4.626 1.00 97.81 182 THR A C 1
ATOM 1291 O O . THR A 1 182 ? 3.788 -0.903 3.839 1.00 97.81 182 THR A O 1
ATOM 1294 N N . THR A 1 183 ? 2.962 -2.888 4.490 1.00 97.50 183 THR A N 1
ATOM 1295 C CA . THR A 1 183 ? 3.549 -3.654 3.382 1.00 97.50 183 THR A CA 1
ATOM 1296 C C . THR A 1 183 ? 2.987 -3.200 2.036 1.00 97.50 183 THR A C 1
ATOM 1298 O O . THR A 1 183 ? 3.765 -2.921 1.124 1.00 97.50 183 THR A O 1
ATOM 1301 N N . ALA A 1 184 ? 1.664 -3.050 1.921 1.00 96.69 184 ALA A N 1
ATOM 1302 C CA . ALA A 1 184 ? 1.013 -2.571 0.704 1.00 96.69 184 ALA A CA 1
ATOM 1303 C C . ALA A 1 184 ? 1.482 -1.157 0.326 1.00 96.69 184 ALA A C 1
ATOM 1305 O O . ALA A 1 184 ? 1.864 -0.919 -0.818 1.00 96.69 184 ALA A O 1
ATOM 1306 N N . ASN A 1 185 ? 1.553 -0.240 1.294 1.00 96.12 185 ASN A N 1
ATOM 1307 C CA . ASN A 1 185 ? 2.038 1.123 1.071 1.00 96.12 185 ASN A CA 1
ATOM 1308 C C . ASN A 1 185 ? 3.511 1.156 0.642 1.00 96.12 185 ASN A C 1
ATOM 1310 O O . ASN A 1 185 ? 3.875 1.930 -0.240 1.00 96.12 185 ASN A O 1
ATOM 1314 N N . THR A 1 186 ? 4.355 0.292 1.212 1.00 96.06 186 THR A N 1
ATOM 1315 C CA . THR A 1 186 ? 5.773 0.181 0.829 1.00 96.06 186 THR A CA 1
ATOM 1316 C C . THR A 1 186 ? 5.926 -0.349 -0.598 1.00 96.06 186 THR A C 1
ATOM 1318 O O . THR A 1 186 ? 6.728 0.173 -1.379 1.00 96.06 186 THR A O 1
ATOM 1321 N N . ALA A 1 187 ? 5.135 -1.361 -0.967 1.00 93.94 187 ALA A N 1
ATOM 1322 C CA . ALA A 1 187 ? 5.094 -1.883 -2.328 1.00 93.94 187 ALA A CA 1
ATOM 1323 C C . ALA A 1 187 ? 4.625 -0.804 -3.316 1.00 93.94 187 ALA A C 1
ATOM 1325 O O . ALA A 1 187 ? 5.290 -0.571 -4.323 1.00 93.94 187 ALA A O 1
ATOM 1326 N N . ASN A 1 188 ? 3.555 -0.078 -2.984 1.00 93.88 188 ASN A N 1
ATOM 1327 C CA . ASN A 1 188 ? 3.022 0.993 -3.822 1.00 93.88 188 ASN A CA 1
ATOM 1328 C C . ASN A 1 188 ? 4.033 2.136 -4.001 1.00 93.88 188 ASN A C 1
ATOM 1330 O O . ASN A 1 188 ? 4.281 2.582 -5.115 1.00 93.88 188 ASN A O 1
ATOM 1334 N N . ALA A 1 189 ? 4.702 2.554 -2.921 1.00 91.94 189 ALA A N 1
ATOM 1335 C CA . ALA A 1 189 ? 5.768 3.552 -2.981 1.00 91.94 189 ALA A CA 1
ATOM 1336 C C . ALA A 1 189 ? 6.956 3.097 -3.842 1.00 91.94 189 ALA A C 1
ATOM 1338 O O . ALA A 1 189 ? 7.640 3.930 -4.425 1.00 91.94 189 ALA A O 1
ATOM 1339 N N . THR A 1 190 ? 7.223 1.792 -3.918 1.00 91.38 190 THR A N 1
ATOM 1340 C CA . THR A 1 190 ? 8.286 1.240 -4.769 1.00 91.38 190 THR A CA 1
ATOM 1341 C C . THR A 1 190 ? 7.871 1.216 -6.235 1.00 91.38 190 THR A C 1
ATOM 1343 O O . THR A 1 190 ? 8.643 1.641 -7.087 1.00 91.38 190 THR A O 1
ATOM 1346 N N . VAL A 1 191 ? 6.649 0.776 -6.530 1.00 91.19 191 VAL A N 1
ATOM 1347 C CA . VAL A 1 191 ? 6.093 0.747 -7.893 1.00 91.19 191 VAL A CA 1
ATOM 1348 C C . VAL A 1 191 ? 5.977 2.163 -8.472 1.00 91.19 191 VAL A C 1
ATOM 1350 O O . VAL A 1 191 ? 6.366 2.384 -9.616 1.00 91.19 191 VAL A O 1
ATOM 1353 N N . ASN A 1 192 ? 5.561 3.136 -7.657 1.00 89.44 192 ASN A N 1
ATOM 1354 C CA . ASN A 1 192 ? 5.434 4.547 -8.046 1.00 89.44 192 ASN A CA 1
ATOM 1355 C C . ASN A 1 192 ? 6.775 5.276 -8.226 1.00 89.44 192 ASN A C 1
ATOM 1357 O O . ASN A 1 192 ? 6.786 6.455 -8.561 1.00 89.44 192 ASN A O 1
ATOM 1361 N N . LYS A 1 193 ? 7.923 4.632 -7.970 1.00 91.94 193 LYS A N 1
ATOM 1362 C CA . LYS A 1 193 ? 9.218 5.248 -8.301 1.00 91.94 193 LYS A CA 1
ATOM 1363 C C . LYS A 1 193 ? 9.495 5.228 -9.800 1.00 91.94 193 LYS A C 1
ATOM 1365 O O . LYS A 1 193 ? 10.233 6.099 -10.252 1.00 91.94 193 LYS A O 1
ATOM 1370 N N . GLY A 1 194 ? 8.918 4.276 -10.540 1.00 93.56 194 GLY A N 1
ATOM 1371 C CA . GLY A 1 194 ? 9.225 4.081 -11.955 1.00 93.56 194 GLY A CA 1
ATOM 1372 C C . GLY A 1 194 ? 10.707 3.774 -12.199 1.00 93.56 194 GLY A C 1
ATOM 1373 O O . GLY A 1 194 ? 11.416 3.275 -11.317 1.00 93.56 194 GLY A O 1
ATOM 1374 N N . TRP A 1 195 ? 11.175 4.066 -13.409 1.00 94.06 195 TRP A N 1
ATOM 1375 C CA . TRP A 1 195 ? 12.587 4.022 -13.781 1.00 94.06 195 TRP A CA 1
ATOM 1376 C C . TRP A 1 195 ? 12.932 5.186 -14.710 1.00 94.06 195 TRP A C 1
ATOM 1378 O O . TRP A 1 195 ? 12.126 5.624 -15.521 1.00 94.06 195 TRP A O 1
ATOM 1388 N N . ASN A 1 196 ? 14.161 5.680 -14.604 1.00 94.00 196 ASN A N 1
ATOM 1389 C CA . ASN A 1 196 ? 14.600 6.855 -15.345 1.00 94.00 196 ASN A CA 1
ATOM 1390 C C . ASN A 1 196 ? 15.201 6.466 -16.706 1.00 94.00 196 ASN A C 1
ATOM 1392 O O . ASN A 1 196 ? 16.150 5.678 -16.761 1.00 94.00 196 ASN A O 1
ATOM 1396 N N . LEU A 1 197 ? 14.699 7.061 -17.788 1.00 95.38 197 LEU A N 1
ATOM 1397 C CA . LEU A 1 197 ? 15.230 6.964 -19.145 1.00 95.38 197 LEU A CA 1
ATOM 1398 C C . LEU A 1 197 ? 16.077 8.203 -19.468 1.00 95.38 197 LEU A C 1
ATOM 1400 O O . LEU A 1 197 ? 15.644 9.339 -19.294 1.00 95.38 197 LEU A O 1
ATOM 1404 N N . THR A 1 198 ? 17.288 7.981 -19.979 1.00 94.38 198 THR A N 1
ATOM 1405 C CA . THR A 1 198 ? 18.137 9.028 -20.568 1.00 94.38 198 THR A CA 1
ATOM 1406 C C . THR A 1 198 ? 18.681 8.539 -21.903 1.00 94.38 198 THR A C 1
ATOM 1408 O O . THR A 1 198 ? 18.933 7.347 -22.084 1.00 94.38 198 THR A O 1
ATOM 1411 N N . ALA A 1 199 ? 18.904 9.462 -22.833 1.00 93.19 199 ALA A N 1
ATOM 1412 C CA . ALA A 1 199 ? 19.638 9.209 -24.066 1.00 93.19 199 ALA A CA 1
ATOM 1413 C C . ALA A 1 199 ? 20.835 10.161 -24.126 1.00 93.19 199 ALA A C 1
ATOM 1415 O O . ALA A 1 199 ? 20.737 11.307 -23.707 1.00 93.19 199 ALA A O 1
ATOM 1416 N N . ASN A 1 200 ? 21.985 9.694 -24.618 1.00 91.69 200 ASN A N 1
ATOM 1417 C CA . ASN A 1 200 ? 23.175 10.534 -24.832 1.00 91.69 200 ASN A CA 1
ATOM 1418 C C . ASN A 1 200 ? 23.651 11.342 -23.607 1.00 91.69 200 ASN A C 1
ATOM 1420 O O . ASN A 1 200 ? 24.240 12.406 -23.769 1.00 91.69 200 ASN A O 1
ATOM 1424 N N . LYS A 1 201 ? 23.447 10.815 -22.391 1.00 89.25 201 LYS A N 1
ATOM 1425 C CA . LYS A 1 201 ? 23.768 11.506 -21.128 1.00 89.25 201 LYS A CA 1
ATOM 1426 C C . LYS A 1 201 ? 23.053 12.855 -20.985 1.00 89.25 201 LYS A C 1
ATOM 1428 O O . LYS A 1 201 ? 23.659 13.818 -20.518 1.00 89.25 201 LYS A O 1
ATOM 1433 N N . ASP A 1 202 ? 21.789 12.913 -21.396 1.00 89.69 202 ASP A N 1
ATOM 1434 C CA . ASP A 1 202 ? 20.950 14.080 -21.147 1.00 89.69 202 ASP A CA 1
ATOM 1435 C C . ASP A 1 202 ? 20.979 14.473 -19.658 1.00 89.69 202 ASP A C 1
ATOM 1437 O O . ASP A 1 202 ? 21.052 13.616 -18.770 1.00 89.69 202 ASP A O 1
ATOM 1441 N N . ALA A 1 203 ? 20.971 15.776 -19.388 1.00 88.31 203 ALA A N 1
ATOM 1442 C CA . ALA A 1 203 ? 21.070 16.319 -18.035 1.00 88.31 203 ALA A CA 1
ATOM 1443 C C . ALA A 1 203 ? 19.800 16.049 -17.217 1.00 88.31 203 ALA A C 1
ATOM 1445 O O . ALA A 1 203 ? 19.851 15.990 -15.986 1.00 88.31 203 ALA A O 1
ATOM 1446 N N . THR A 1 204 ? 18.669 15.873 -17.899 1.00 92.94 204 THR A N 1
ATOM 1447 C CA . THR A 1 204 ? 17.372 15.551 -17.308 1.00 92.94 204 THR A CA 1
ATOM 1448 C C . THR A 1 204 ? 16.945 14.157 -17.733 1.00 92.94 204 THR A C 1
ATOM 1450 O O . THR A 1 204 ? 16.865 13.862 -18.922 1.00 92.94 204 THR A O 1
ATOM 1453 N N . ALA A 1 205 ? 16.666 13.296 -16.757 1.00 94.06 205 ALA A N 1
ATOM 1454 C CA . ALA A 1 205 ? 16.080 11.994 -17.026 1.00 94.06 205 ALA A CA 1
ATOM 1455 C C . ALA A 1 205 ? 14.555 12.082 -17.033 1.00 94.06 205 ALA A C 1
ATOM 1457 O O . ALA A 1 205 ? 13.978 12.727 -16.157 1.00 94.06 205 ALA A O 1
ATOM 1458 N N . GLU A 1 206 ? 13.926 11.383 -17.971 1.00 95.38 206 GLU A N 1
ATOM 1459 C CA . GLU A 1 206 ? 12.478 11.199 -17.982 1.00 95.38 206 GLU A CA 1
ATOM 1460 C C . GLU A 1 206 ? 12.129 10.007 -17.088 1.00 95.38 206 GLU A C 1
ATOM 1462 O O . GLU A 1 206 ? 12.728 8.938 -17.227 1.00 95.38 206 GLU A O 1
ATOM 1467 N N . ASN A 1 207 ? 11.194 10.166 -16.152 1.00 95.12 207 ASN A N 1
ATOM 1468 C CA . ASN A 1 207 ? 10.791 9.065 -15.279 1.00 95.12 207 ASN A CA 1
ATOM 1469 C C . ASN A 1 207 ? 9.614 8.305 -15.891 1.00 95.12 207 ASN A C 1
ATOM 1471 O O . ASN A 1 207 ? 8.499 8.813 -15.918 1.00 95.12 207 ASN A O 1
ATOM 1475 N N . ILE A 1 208 ? 9.860 7.064 -16.300 1.00 95.69 208 ILE A N 1
ATOM 1476 C CA . ILE A 1 208 ? 8.860 6.161 -16.855 1.00 95.69 208 ILE A CA 1
ATOM 1477 C C . ILE A 1 208 ? 8.177 5.406 -15.714 1.00 95.69 208 ILE A C 1
ATOM 1479 O O . ILE A 1 208 ? 8.777 4.544 -15.056 1.00 95.69 208 ILE A O 1
ATOM 1483 N N . GLN A 1 209 ? 6.906 5.715 -15.477 1.00 94.06 209 GLN A N 1
ATOM 1484 C CA . GLN A 1 209 ? 6.100 5.046 -14.462 1.00 94.06 209 GLN A CA 1
ATOM 1485 C C . GLN A 1 209 ? 5.759 3.610 -14.874 1.00 94.06 209 GLN A C 1
ATOM 1487 O O . GLN A 1 209 ? 5.714 3.242 -16.051 1.00 94.06 209 GLN A O 1
ATOM 1492 N N . MET A 1 210 ? 5.486 2.762 -13.884 1.00 92.50 210 MET A N 1
ATOM 1493 C CA . MET A 1 210 ? 5.040 1.397 -14.152 1.00 92.50 210 MET A CA 1
ATOM 1494 C C . MET A 1 210 ? 3.704 1.408 -14.908 1.00 92.50 210 MET A C 1
ATOM 1496 O O . MET A 1 210 ? 2.715 1.949 -14.423 1.00 92.50 210 MET A O 1
ATOM 1500 N N . GLY A 1 211 ? 3.679 0.776 -16.083 1.00 91.25 211 GLY A N 1
ATOM 1501 C CA . GLY A 1 211 ? 2.514 0.742 -16.976 1.00 91.25 211 GLY A CA 1
ATOM 1502 C C . GLY A 1 211 ? 2.578 1.741 -18.135 1.00 91.25 211 GLY A C 1
ATOM 1503 O O . GLY A 1 211 ? 1.805 1.603 -19.081 1.00 91.25 211 GLY A O 1
ATOM 1504 N N . GLU A 1 212 ? 3.513 2.692 -18.114 1.00 95.25 212 GLU A N 1
ATOM 1505 C CA . GLU A 1 212 ? 3.774 3.557 -19.265 1.00 95.25 212 GLU A CA 1
ATOM 1506 C C . GLU A 1 212 ? 4.505 2.805 -20.384 1.00 95.25 212 GLU A C 1
ATOM 1508 O O . GLU A 1 212 ? 5.104 1.745 -20.185 1.00 95.25 212 GLU A O 1
ATOM 1513 N N . THR A 1 213 ? 4.431 3.356 -21.596 1.00 94.00 213 THR A N 1
ATOM 1514 C CA . THR A 1 213 ? 5.080 2.802 -22.787 1.00 94.00 213 THR A CA 1
ATOM 1515 C C . THR A 1 213 ? 6.133 3.775 -23.295 1.00 94.00 213 THR A C 1
ATOM 1517 O O . THR A 1 213 ? 5.863 4.962 -23.444 1.00 94.00 213 THR A O 1
ATOM 1520 N N . VAL A 1 214 ? 7.317 3.249 -23.605 1.00 94.62 214 VAL A N 1
ATOM 1521 C CA . VAL A 1 214 ? 8.369 3.973 -24.325 1.00 94.62 214 VAL A CA 1
ATOM 1522 C C . VAL A 1 214 ? 8.339 3.519 -25.777 1.00 94.62 214 VAL A C 1
ATOM 1524 O O . VAL A 1 214 ? 8.450 2.320 -26.042 1.00 94.62 214 VAL A O 1
ATOM 1527 N N . ASP A 1 215 ? 8.201 4.463 -26.704 1.00 94.31 215 ASP A N 1
ATOM 1528 C CA . ASP A 1 215 ? 8.233 4.191 -28.140 1.00 94.31 215 ASP A CA 1
ATOM 1529 C C . ASP A 1 215 ? 9.567 4.627 -28.762 1.00 94.31 215 ASP A C 1
ATOM 1531 O O . ASP A 1 215 ? 10.112 5.680 -28.428 1.00 94.31 215 ASP A O 1
ATOM 1535 N N . PHE A 1 216 ? 10.094 3.814 -29.679 1.00 94.50 216 PHE A N 1
ATOM 1536 C CA . PHE A 1 216 ? 11.333 4.094 -30.405 1.00 94.50 216 PHE A CA 1
ATOM 1537 C C . PHE A 1 216 ? 11.011 4.302 -31.882 1.00 94.50 216 PHE A C 1
ATOM 1539 O O . PHE A 1 216 ? 10.971 3.357 -32.670 1.00 94.50 216 PHE A O 1
ATOM 1546 N N . SER A 1 217 ? 10.810 5.560 -32.259 1.00 93.38 217 SER A N 1
ATOM 1547 C CA . SER A 1 217 ? 10.594 5.949 -33.651 1.00 93.38 217 SER A CA 1
ATOM 1548 C C . SER A 1 217 ? 11.912 6.002 -34.428 1.00 93.38 217 SER A C 1
ATOM 1550 O O . SER A 1 217 ? 12.929 6.490 -33.933 1.00 93.38 217 SER A O 1
ATOM 1552 N N . GLN A 1 218 ? 11.895 5.503 -35.662 1.00 94.94 218 GLN A N 1
ATOM 1553 C CA . GLN A 1 218 ? 13.056 5.523 -36.549 1.00 94.94 218 GLN A CA 1
ATOM 1554 C C . GLN A 1 218 ? 13.104 6.821 -37.378 1.00 94.94 218 GLN A C 1
ATOM 1556 O O . GLN A 1 218 ? 12.060 7.374 -37.718 1.00 94.94 218 GLN A O 1
ATOM 1561 N N . GLY A 1 219 ? 14.309 7.294 -37.709 1.00 92.00 219 GLY A N 1
ATOM 1562 C CA . GLY A 1 219 ? 14.517 8.400 -38.656 1.00 92.00 219 GLY A CA 1
ATOM 1563 C C . GLY A 1 219 ? 14.743 7.901 -40.088 1.00 92.00 219 GLY A C 1
ATOM 1564 O O . GLY A 1 219 ? 14.465 6.747 -40.397 1.00 92.00 219 GLY A O 1
ATOM 1565 N N . ASP A 1 220 ? 15.318 8.739 -40.954 1.00 94.25 220 ASP A N 1
ATOM 1566 C CA . ASP A 1 220 ? 15.508 8.386 -42.373 1.00 94.25 220 ASP A CA 1
ATOM 1567 C C . ASP A 1 220 ? 16.579 7.301 -42.588 1.00 94.25 220 ASP A C 1
ATOM 1569 O O . ASP A 1 220 ? 16.377 6.317 -43.299 1.00 94.25 220 ASP A O 1
ATOM 1573 N N . ASN A 1 221 ? 17.743 7.467 -41.952 1.00 96.81 221 ASN A N 1
ATOM 1574 C CA . ASN A 1 221 ? 18.906 6.598 -42.165 1.00 96.81 221 ASN A CA 1
ATOM 1575 C C . ASN A 1 221 ? 19.025 5.457 -41.146 1.00 96.81 221 ASN A C 1
ATOM 1577 O O . ASN A 1 221 ? 19.899 4.601 -41.297 1.00 96.81 221 ASN A O 1
ATOM 1581 N N . ILE A 1 222 ? 18.176 5.434 -40.117 1.00 97.44 222 ILE A N 1
ATOM 1582 C CA . ILE A 1 222 ? 18.175 4.417 -39.060 1.00 97.44 222 ILE A CA 1
ATOM 1583 C C . ILE A 1 222 ? 16.880 3.620 -39.153 1.00 97.44 222 ILE A C 1
ATOM 1585 O O . ILE A 1 222 ? 15.810 4.193 -39.293 1.00 97.44 222 ILE A O 1
ATOM 1589 N N . VAL A 1 223 ? 16.985 2.302 -39.035 1.00 96.00 223 VAL A N 1
ATOM 1590 C CA . VAL A 1 223 ? 15.867 1.365 -38.953 1.00 96.00 223 VAL A CA 1
ATOM 1591 C C . VAL A 1 223 ? 15.793 0.836 -37.528 1.00 96.00 223 VAL A C 1
ATOM 1593 O O . VAL A 1 223 ? 16.785 0.317 -37.003 1.00 96.00 223 VAL A O 1
ATOM 1596 N N . VAL A 1 224 ? 14.619 0.946 -36.911 1.00 96.94 224 VAL A N 1
ATOM 1597 C CA . VAL A 1 224 ? 14.356 0.433 -35.562 1.00 96.94 224 VAL A CA 1
ATOM 1598 C C . VAL A 1 224 ? 13.301 -0.658 -35.657 1.00 96.94 224 VAL A C 1
ATOM 1600 O O . VAL A 1 224 ? 12.216 -0.454 -36.190 1.00 96.94 224 VAL A O 1
ATOM 1603 N N . THR A 1 225 ? 13.621 -1.845 -35.148 1.00 95.56 225 THR A N 1
ATOM 1604 C CA . THR A 1 225 ? 12.709 -2.998 -35.152 1.00 95.56 225 THR A CA 1
ATOM 1605 C C . THR A 1 225 ? 12.696 -3.666 -33.785 1.00 95.56 225 THR A C 1
ATOM 1607 O O . THR A 1 225 ? 13.713 -3.699 -33.093 1.00 95.56 225 THR A O 1
ATOM 1610 N N . ARG A 1 226 ? 11.547 -4.213 -33.381 1.00 96.69 226 ARG A N 1
ATOM 1611 C CA . ARG A 1 226 ? 11.434 -5.018 -32.159 1.00 96.69 226 ARG A CA 1
ATOM 1612 C C . ARG A 1 226 ? 11.602 -6.494 -32.500 1.00 96.69 226 ARG A C 1
ATOM 1614 O O . ARG A 1 226 ? 10.896 -7.005 -33.366 1.00 96.69 226 ARG A O 1
ATOM 1621 N N . ASP A 1 227 ? 12.467 -7.176 -31.763 1.00 94.12 227 ASP A N 1
ATOM 1622 C CA . ASP A 1 227 ? 12.632 -8.628 -31.823 1.00 94.12 227 ASP A CA 1
ATOM 1623 C C . ASP A 1 227 ? 12.389 -9.216 -30.428 1.00 94.12 227 ASP A C 1
ATOM 1625 O O . ASP A 1 227 ? 13.231 -9.149 -29.528 1.00 94.12 227 ASP A O 1
ATOM 1629 N N . GLY A 1 228 ? 11.164 -9.695 -30.194 1.00 94.31 228 GLY A N 1
ATOM 1630 C CA . GLY A 1 228 ? 10.731 -10.137 -28.869 1.00 94.31 228 GLY A CA 1
ATOM 1631 C C . GLY A 1 228 ? 10.855 -9.027 -27.816 1.00 94.31 228 GLY A C 1
ATOM 1632 O O . GLY A 1 228 ? 10.154 -8.017 -27.881 1.00 94.31 228 GLY A O 1
ATOM 1633 N N . LYS A 1 229 ? 11.722 -9.227 -26.817 1.00 94.88 229 LYS A N 1
ATOM 1634 C CA . LYS A 1 229 ? 11.995 -8.245 -25.747 1.00 94.88 229 LYS A CA 1
ATOM 1635 C C . LYS A 1 229 ? 13.166 -7.303 -26.071 1.00 94.88 229 LYS A C 1
ATOM 1637 O O . LYS A 1 229 ? 13.505 -6.471 -25.237 1.00 94.88 229 LYS A O 1
ATOM 1642 N N . GLY A 1 230 ? 13.802 -7.452 -27.234 1.00 92.75 230 GLY A N 1
ATOM 1643 C CA . GLY A 1 230 ? 14.920 -6.623 -27.680 1.00 92.75 230 GLY A CA 1
ATOM 1644 C C . GLY A 1 230 ? 14.503 -5.554 -28.691 1.00 92.75 230 GLY A C 1
ATOM 1645 O O . GLY A 1 230 ? 13.545 -5.729 -29.447 1.00 92.75 230 GLY A O 1
ATOM 1646 N N . ILE A 1 231 ? 15.270 -4.464 -28.726 1.00 96.38 231 ILE A N 1
ATOM 1647 C CA . ILE A 1 231 ? 15.221 -3.450 -29.782 1.00 96.38 231 ILE A CA 1
ATOM 1648 C C . ILE A 1 231 ? 16.461 -3.629 -30.659 1.00 96.38 231 ILE A C 1
ATOM 1650 O O . ILE A 1 231 ? 17.589 -3.598 -30.167 1.00 96.38 231 ILE A O 1
ATOM 1654 N N . LYS A 1 232 ? 16.255 -3.828 -31.960 1.00 95.56 232 LYS A N 1
ATOM 1655 C CA . LYS A 1 232 ? 17.307 -3.913 -32.970 1.00 95.56 232 LYS A CA 1
ATOM 1656 C C . LYS A 1 232 ? 17.378 -2.594 -33.726 1.00 95.56 232 LYS A C 1
ATOM 1658 O O . LYS A 1 232 ? 16.400 -2.170 -34.339 1.00 95.56 232 LYS A O 1
ATOM 1663 N N . ILE A 1 233 ? 18.561 -1.992 -33.705 1.00 96.38 233 ILE A N 1
ATOM 1664 C CA . ILE A 1 233 ? 18.875 -0.747 -34.404 1.00 96.38 233 ILE A CA 1
ATOM 1665 C C . ILE A 1 233 ? 19.859 -1.076 -35.524 1.00 96.38 233 ILE A C 1
ATOM 1667 O O . ILE A 1 233 ? 20.864 -1.751 -35.291 1.00 96.38 233 ILE A O 1
ATOM 1671 N N . ALA A 1 234 ? 19.562 -0.627 -36.738 1.00 96.44 234 ALA A N 1
ATOM 1672 C CA . ALA A 1 234 ? 20.412 -0.813 -37.908 1.00 96.44 234 ALA A CA 1
ATOM 1673 C C . ALA A 1 234 ? 20.460 0.464 -38.751 1.00 96.44 234 ALA A C 1
ATOM 1675 O O . ALA A 1 234 ? 19.531 1.265 -38.725 1.00 96.44 234 ALA A O 1
ATOM 1676 N N . THR A 1 235 ? 21.518 0.639 -39.538 1.00 97.44 235 THR A N 1
ATOM 1677 C CA . THR A 1 235 ? 21.514 1.632 -40.617 1.00 97.44 235 THR A CA 1
ATOM 1678 C C . THR A 1 235 ? 20.656 1.111 -41.768 1.00 97.44 235 THR A C 1
ATOM 1680 O O . THR A 1 235 ? 20.670 -0.086 -42.063 1.00 97.44 235 THR A O 1
ATOM 1683 N N . SER A 1 236 ? 19.915 2.001 -42.424 1.00 95.94 236 SER A N 1
ATOM 1684 C CA . SER A 1 236 ? 19.204 1.698 -43.668 1.00 95.94 236 SER A CA 1
ATOM 1685 C C . SER A 1 236 ? 20.158 1.108 -44.716 1.00 95.94 236 SER A C 1
ATOM 1687 O O . SER A 1 236 ? 21.332 1.472 -44.772 1.00 95.94 236 SER A O 1
ATOM 1689 N N . LEU A 1 237 ? 19.656 0.206 -45.567 1.00 94.75 237 LEU A N 1
ATOM 1690 C CA . LEU A 1 237 ? 20.419 -0.340 -46.699 1.00 94.75 237 LEU A CA 1
ATOM 1691 C C . LEU A 1 237 ? 20.647 0.694 -47.810 1.00 94.75 237 LEU A C 1
ATOM 1693 O O . LEU A 1 237 ? 21.557 0.536 -48.621 1.00 94.75 237 LEU A O 1
ATOM 1697 N N . THR A 1 238 ? 19.830 1.745 -47.844 1.00 92.62 238 THR A N 1
ATOM 1698 C CA . THR A 1 238 ? 19.908 2.838 -48.818 1.00 92.62 238 THR A CA 1
ATOM 1699 C C . THR A 1 238 ? 19.896 4.178 -48.082 1.00 92.62 238 THR A C 1
ATOM 1701 O O . THR A 1 238 ? 18.914 4.916 -48.177 1.00 92.62 238 THR A O 1
ATOM 1704 N N . PRO A 1 239 ? 20.934 4.481 -47.283 1.00 94.75 239 PRO A N 1
ATOM 1705 C CA . PRO A 1 239 ? 20.982 5.729 -46.546 1.00 94.75 239 PRO A CA 1
ATOM 1706 C C . PRO A 1 239 ? 21.251 6.892 -47.506 1.00 94.75 239 PRO A C 1
ATOM 1708 O O . PRO A 1 239 ? 22.065 6.784 -48.427 1.00 94.75 239 PRO A O 1
ATOM 1711 N N . THR A 1 240 ? 20.584 8.015 -47.278 1.00 92.94 240 THR A N 1
ATOM 1712 C CA . THR A 1 240 ? 20.804 9.258 -48.019 1.00 92.94 240 THR A CA 1
ATOM 1713 C C . THR A 1 240 ? 21.617 10.221 -47.167 1.00 92.94 240 THR A C 1
ATOM 1715 O O . THR A 1 240 ? 21.215 10.571 -46.057 1.00 92.94 240 THR A O 1
ATOM 1718 N N . PHE A 1 241 ? 22.757 10.666 -47.693 1.00 93.81 241 PHE A N 1
ATOM 1719 C CA . PHE A 1 241 ? 23.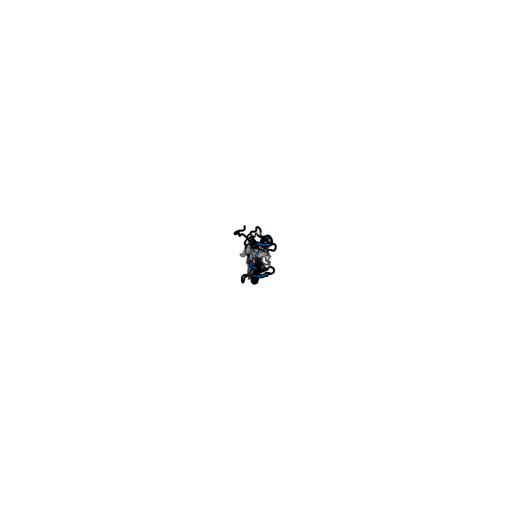619 11.662 -47.061 1.00 93.81 241 PHE A CA 1
ATOM 1720 C C . PHE A 1 241 ? 23.776 12.857 -47.995 1.00 93.81 241 PHE A C 1
ATOM 1722 O O . PHE A 1 241 ? 23.972 12.668 -49.193 1.00 93.81 241 PHE A O 1
ATOM 1729 N N . THR A 1 242 ? 23.719 14.072 -47.449 1.00 93.19 242 THR A N 1
ATOM 1730 C CA . THR A 1 242 ? 24.030 15.291 -48.210 1.00 93.19 242 THR A CA 1
ATOM 1731 C C . THR A 1 242 ? 25.508 15.339 -48.587 1.00 93.19 242 THR A C 1
ATOM 1733 O O . THR A 1 242 ? 25.833 15.663 -49.720 1.00 93.19 242 THR A O 1
ATOM 1736 N N . ASP A 1 243 ? 26.382 14.956 -47.651 1.00 90.44 243 ASP A N 1
ATOM 1737 C CA . ASP A 1 243 ? 27.832 14.914 -47.825 1.00 90.44 243 ASP A CA 1
ATOM 1738 C C . ASP A 1 243 ? 28.417 13.659 -47.170 1.00 90.44 243 ASP A C 1
ATOM 1740 O O . ASP A 1 243 ? 27.902 13.154 -46.168 1.00 90.44 243 ASP A O 1
ATOM 1744 N N . MET A 1 244 ? 29.524 13.164 -47.724 1.00 90.69 244 MET A N 1
ATOM 1745 C CA . MET A 1 244 ? 30.252 12.009 -47.205 1.00 90.69 244 MET A CA 1
ATOM 1746 C C . MET A 1 244 ? 31.759 12.236 -47.317 1.00 90.69 244 MET A C 1
ATOM 1748 O O . MET A 1 244 ? 32.291 12.434 -48.406 1.00 90.69 244 MET A O 1
ATOM 1752 N N . THR A 1 245 ? 32.465 12.131 -46.193 1.00 90.69 245 THR A N 1
ATOM 1753 C CA . THR A 1 245 ? 33.931 12.089 -46.181 1.00 90.69 245 THR A CA 1
ATOM 1754 C C . THR A 1 245 ? 34.386 10.645 -46.335 1.00 90.69 245 THR A C 1
ATOM 1756 O O . THR A 1 245 ? 34.073 9.801 -45.498 1.00 90.69 245 THR A O 1
ATOM 1759 N N . THR A 1 246 ? 35.157 10.354 -47.380 1.00 88.62 246 THR A N 1
ATOM 1760 C CA . THR A 1 246 ? 35.803 9.051 -47.578 1.00 88.62 246 THR A CA 1
ATOM 1761 C C . THR A 1 246 ? 37.299 9.231 -47.807 1.00 88.62 246 THR A C 1
ATOM 1763 O O . THR A 1 246 ? 37.723 10.206 -48.423 1.00 88.62 246 THR A O 1
ATOM 1766 N N . THR A 1 247 ? 38.114 8.290 -47.326 1.00 89.69 247 THR A N 1
ATOM 1767 C CA . THR A 1 247 ? 39.555 8.261 -47.626 1.00 89.69 247 THR A CA 1
ATOM 1768 C C . THR A 1 247 ? 39.816 7.803 -49.057 1.00 89.69 247 THR A C 1
ATOM 1770 O O . THR A 1 247 ? 40.708 8.328 -49.712 1.00 89.69 247 THR A O 1
ATOM 1773 N N . ASN A 1 248 ? 39.037 6.835 -49.546 1.00 85.69 248 ASN A N 1
ATOM 1774 C CA . ASN A 1 248 ? 39.182 6.271 -50.883 1.00 85.69 248 ASN A CA 1
ATOM 1775 C C . ASN A 1 248 ? 37.804 6.138 -51.535 1.00 85.69 248 ASN A C 1
ATOM 1777 O O . ASN A 1 248 ? 36.885 5.557 -50.954 1.00 85.69 248 ASN A O 1
ATOM 1781 N N . LEU A 1 249 ? 37.674 6.625 -52.766 1.00 87.81 249 LEU A N 1
ATOM 1782 C CA . LEU A 1 249 ? 36.541 6.314 -53.630 1.00 87.81 249 LEU A CA 1
ATOM 1783 C C . LEU A 1 249 ? 36.941 5.145 -54.533 1.00 87.81 249 LEU A C 1
ATOM 1785 O O . LEU A 1 249 ? 37.900 5.249 -55.292 1.00 87.81 249 LEU A O 1
ATOM 1789 N N . SER A 1 250 ? 36.211 4.035 -54.451 1.00 84.62 250 SER A N 1
ATOM 1790 C CA . SER A 1 250 ? 36.368 2.913 -55.378 1.00 84.62 250 SER A CA 1
ATOM 1791 C C . SER A 1 250 ? 35.062 2.696 -56.127 1.00 84.62 250 SER A C 1
ATOM 1793 O O . SER A 1 250 ? 33.985 2.669 -55.533 1.00 84.62 250 SER A O 1
ATOM 1795 N N . VAL A 1 251 ? 35.161 2.573 -57.445 1.00 88.06 251 VAL A N 1
ATOM 1796 C CA . VAL A 1 251 ? 34.031 2.298 -58.333 1.00 88.06 251 VAL A CA 1
ATOM 1797 C C . VAL A 1 251 ? 34.142 0.838 -58.748 1.00 88.06 251 VAL A C 1
ATOM 1799 O O . VAL A 1 251 ? 35.240 0.351 -59.022 1.00 88.06 251 VAL A O 1
ATOM 1802 N N . LYS A 1 252 ? 33.022 0.106 -58.750 1.00 85.94 252 LYS A N 1
ATOM 1803 C CA . LYS A 1 252 ? 33.019 -1.297 -59.192 1.00 85.94 252 LYS A CA 1
ATOM 1804 C C . LYS A 1 252 ? 33.536 -1.393 -60.629 1.00 85.94 252 LYS A C 1
ATOM 1806 O O . LYS A 1 252 ? 33.293 -0.496 -61.431 1.00 85.94 252 LYS A O 1
ATOM 1811 N N . ASN A 1 253 ? 34.215 -2.492 -60.958 1.00 83.06 253 ASN A N 1
ATOM 1812 C CA . ASN A 1 253 ? 34.724 -2.712 -62.310 1.00 83.06 253 ASN A CA 1
ATOM 1813 C C . ASN A 1 253 ? 33.581 -2.639 -63.342 1.00 83.06 253 ASN A C 1
ATOM 1815 O O . ASN A 1 253 ? 32.541 -3.269 -63.148 1.00 83.06 253 ASN A O 1
ATOM 1819 N N . GLY A 1 254 ? 33.772 -1.852 -64.404 1.00 81.12 254 GLY A N 1
ATOM 1820 C CA . GLY A 1 254 ? 32.743 -1.543 -65.405 1.00 81.12 254 GLY A CA 1
ATOM 1821 C C . GLY A 1 254 ? 31.710 -0.484 -64.986 1.00 81.12 254 GLY A C 1
ATOM 1822 O O . GLY A 1 254 ? 30.796 -0.203 -65.755 1.00 81.12 254 GLY A O 1
ATOM 1823 N N . GLY A 1 255 ? 31.822 0.098 -63.789 1.00 86.31 255 GLY A N 1
ATOM 1824 C CA . GLY A 1 255 ? 30.991 1.219 -63.355 1.00 86.31 255 GLY A CA 1
ATOM 1825 C C . GLY A 1 255 ? 31.454 2.545 -63.961 1.00 86.31 255 GLY A C 1
ATOM 1826 O O . GLY A 1 255 ? 32.652 2.798 -64.074 1.00 86.31 255 GLY A O 1
ATOM 1827 N N . ASN A 1 256 ? 30.499 3.407 -64.309 1.00 86.56 256 ASN A N 1
ATOM 1828 C CA . ASN A 1 256 ? 30.769 4.746 -64.832 1.00 86.56 256 ASN A CA 1
ATOM 1829 C C . ASN A 1 256 ? 30.777 5.782 -63.699 1.00 86.56 256 ASN A C 1
ATOM 1831 O O . ASN A 1 256 ? 30.022 5.657 -62.734 1.00 86.56 256 ASN A O 1
ATOM 1835 N N . VAL A 1 257 ? 31.596 6.826 -63.845 1.00 90.50 257 VAL A N 1
ATOM 1836 C CA . VAL A 1 257 ? 31.579 8.013 -62.977 1.00 90.50 257 VAL A CA 1
ATOM 1837 C C . VAL A 1 257 ? 30.934 9.156 -63.750 1.00 90.50 257 VAL A C 1
ATOM 1839 O O . VAL A 1 257 ? 31.496 9.615 -64.741 1.00 90.50 257 VAL A O 1
ATOM 1842 N N . ASP A 1 258 ? 29.766 9.609 -63.301 1.00 89.75 258 ASP A N 1
ATOM 1843 C CA . ASP A 1 258 ? 29.144 10.843 -63.783 1.00 89.75 258 ASP A CA 1
ATOM 1844 C C . ASP A 1 258 ? 29.465 11.980 -62.806 1.00 89.75 258 ASP A C 1
ATOM 1846 O O . ASP A 1 258 ? 29.170 11.894 -61.615 1.00 89.75 258 ASP A O 1
ATOM 1850 N N . MET A 1 259 ? 30.088 13.045 -63.309 1.00 91.81 259 MET A N 1
ATOM 1851 C CA . MET A 1 259 ? 30.427 14.228 -62.513 1.00 91.81 259 MET A CA 1
ATOM 1852 C C . MET A 1 259 ? 29.279 15.246 -62.459 1.00 91.81 259 MET A C 1
ATOM 1854 O O . MET A 1 259 ? 29.451 16.320 -61.882 1.00 91.81 259 MET A O 1
ATOM 1858 N N . GLY A 1 260 ? 28.125 14.967 -63.075 1.00 88.81 260 GLY A N 1
ATOM 1859 C CA . GLY A 1 260 ? 26.941 15.830 -63.039 1.00 88.81 260 GLY A CA 1
ATOM 1860 C C . GLY A 1 260 ? 27.189 17.220 -63.632 1.00 88.81 260 GLY A C 1
ATOM 1861 O O . GLY A 1 260 ? 26.662 18.209 -63.135 1.00 88.81 260 GLY A O 1
ATOM 1862 N N . GLY A 1 261 ? 28.065 17.317 -64.639 1.00 89.62 261 GLY A N 1
ATOM 1863 C CA . GLY A 1 261 ? 28.494 18.589 -65.235 1.00 89.62 261 GLY A CA 1
ATOM 1864 C C . GLY A 1 261 ? 29.580 19.346 -64.456 1.00 89.62 261 GLY A C 1
ATOM 1865 O O . GLY A 1 261 ? 30.023 20.404 -64.904 1.00 89.62 261 GLY A O 1
ATOM 1866 N N . ASN A 1 262 ? 30.055 18.820 -63.321 1.00 92.12 262 ASN A N 1
ATOM 1867 C CA . ASN A 1 262 ? 31.161 19.421 -62.576 1.00 92.12 262 ASN A CA 1
ATOM 1868 C C . ASN A 1 262 ? 32.512 19.198 -63.273 1.00 92.12 262 ASN A C 1
ATOM 1870 O O . ASN A 1 262 ? 32.767 18.161 -63.886 1.00 92.12 262 ASN A O 1
ATOM 1874 N N . LYS A 1 263 ? 33.423 20.170 -63.130 1.00 93.38 263 LYS A N 1
ATOM 1875 C CA . LYS A 1 263 ? 34.803 20.058 -63.628 1.00 93.38 263 LYS A CA 1
ATOM 1876 C C . LYS A 1 263 ? 35.610 19.081 -62.771 1.00 93.38 263 LYS A C 1
ATOM 1878 O O . LYS A 1 263 ? 35.659 19.237 -61.552 1.00 93.38 263 LYS A O 1
ATOM 1883 N N . VAL A 1 264 ? 36.340 18.168 -63.413 1.00 92.94 264 VAL A N 1
ATOM 1884 C CA . VAL A 1 264 ? 37.418 17.409 -62.760 1.00 92.94 264 VAL A CA 1
ATOM 1885 C C . VAL A 1 264 ? 38.661 18.297 -62.718 1.00 92.94 264 VAL A C 1
ATOM 1887 O O . VAL A 1 264 ? 39.185 18.699 -63.756 1.00 92.94 264 VAL A O 1
ATOM 1890 N N . GLN A 1 265 ? 39.102 18.659 -61.518 1.00 92.31 265 GLN A N 1
ATOM 1891 C CA . GLN A 1 265 ? 40.253 19.539 -61.305 1.00 92.31 265 GLN A CA 1
ATOM 1892 C C . GLN A 1 265 ? 41.460 18.737 -60.816 1.00 92.31 265 GLN A C 1
ATOM 1894 O O . GLN A 1 265 ? 41.317 17.594 -60.393 1.00 92.31 265 GLN A O 1
ATOM 1899 N N . ASN A 1 266 ? 42.651 19.340 -60.866 1.00 92.06 266 ASN A N 1
ATOM 1900 C CA . ASN A 1 266 ? 43.906 18.722 -60.414 1.00 92.06 266 ASN A CA 1
ATOM 1901 C C . ASN A 1 266 ? 44.242 17.392 -61.116 1.00 92.06 266 ASN A C 1
ATOM 1903 O O . ASN A 1 266 ? 44.876 16.511 -60.538 1.00 92.06 266 ASN A O 1
ATOM 1907 N N . VAL A 1 267 ? 43.836 17.254 -62.380 1.00 94.75 267 VAL A N 1
ATOM 1908 C CA . VAL A 1 267 ? 44.201 16.112 -63.223 1.00 94.75 267 VAL A CA 1
ATOM 1909 C C . VAL A 1 267 ? 45.634 16.311 -63.712 1.00 94.75 267 VAL A C 1
ATOM 1911 O O . VAL A 1 267 ? 45.902 17.196 -64.528 1.00 94.75 267 VAL A O 1
ATOM 1914 N N . ALA A 1 268 ? 46.565 15.513 -63.190 1.00 94.94 268 ALA A N 1
ATOM 1915 C CA . ALA A 1 268 ? 47.944 15.472 -63.675 1.00 94.94 268 ALA A CA 1
ATOM 1916 C C . ALA A 1 268 ? 48.005 14.998 -65.141 1.00 94.94 268 ALA A C 1
ATOM 1918 O O . ALA A 1 268 ? 47.053 14.404 -65.642 1.00 94.94 268 ALA A O 1
ATOM 1919 N N . ASN A 1 269 ? 49.120 15.253 -65.837 1.00 94.62 269 ASN A N 1
ATOM 1920 C CA . ASN A 1 269 ? 49.289 14.776 -67.212 1.00 94.62 269 ASN A CA 1
ATOM 1921 C C . ASN A 1 269 ? 49.251 13.239 -67.247 1.00 94.62 269 ASN A C 1
ATOM 1923 O O . ASN A 1 269 ? 50.069 12.589 -66.594 1.00 94.62 269 ASN A O 1
ATOM 1927 N N . GLY A 1 270 ? 48.348 12.668 -68.041 1.00 94.75 270 GLY A N 1
ATOM 1928 C CA . GLY A 1 270 ? 48.297 11.235 -68.298 1.00 94.75 270 GLY A CA 1
ATOM 1929 C C . GLY A 1 270 ? 49.527 10.757 -69.070 1.00 94.75 270 GLY A C 1
ATOM 1930 O O . GLY A 1 270 ? 49.974 11.412 -70.012 1.00 94.75 270 GLY A O 1
ATOM 1931 N N . THR A 1 271 ? 50.087 9.618 -68.674 1.00 94.44 271 THR A N 1
ATOM 1932 C CA . THR A 1 271 ? 51.290 9.023 -69.293 1.00 94.44 271 THR A CA 1
ATOM 1933 C C . THR A 1 271 ? 51.054 7.603 -69.797 1.00 94.44 271 THR A C 1
ATOM 1935 O O . THR A 1 271 ? 51.838 7.095 -70.599 1.00 94.44 271 THR A O 1
ATOM 1938 N N . LYS A 1 272 ? 49.969 6.961 -69.357 1.00 94.88 272 LYS A N 1
ATOM 1939 C CA . LYS A 1 272 ? 49.545 5.625 -69.779 1.00 94.88 272 LYS A CA 1
ATOM 1940 C C . LYS A 1 272 ? 48.291 5.697 -70.657 1.00 94.88 272 LYS A C 1
ATOM 1942 O O . LYS A 1 272 ? 47.535 6.660 -70.553 1.00 94.88 272 LYS A O 1
ATOM 1947 N N . PRO A 1 273 ? 48.006 4.656 -71.465 1.00 91.94 273 PRO A N 1
ATOM 1948 C CA . PRO A 1 273 ? 46.869 4.655 -72.393 1.00 91.94 273 PRO A CA 1
ATOM 1949 C C . PRO A 1 273 ? 45.479 4.861 -71.768 1.00 91.94 273 PRO A C 1
ATOM 1951 O O . PRO A 1 273 ? 44.552 5.212 -72.486 1.00 91.94 273 PRO A O 1
ATOM 1954 N N . MET A 1 274 ? 45.316 4.612 -70.463 1.00 90.62 274 MET A N 1
ATOM 1955 C CA . MET A 1 274 ? 44.034 4.725 -69.748 1.00 90.62 274 MET A CA 1
ATOM 1956 C C . MET A 1 274 ? 43.988 5.906 -68.768 1.00 90.62 274 MET A C 1
ATOM 1958 O O . MET A 1 274 ? 43.014 6.048 -68.031 1.00 90.62 274 MET A O 1
ATOM 1962 N N . ASP A 1 275 ? 45.031 6.737 -68.727 1.00 94.12 275 ASP A N 1
ATOM 1963 C CA . ASP A 1 275 ? 45.019 7.934 -67.892 1.00 94.12 275 ASP A CA 1
ATOM 1964 C C . ASP A 1 275 ? 44.112 9.002 -68.524 1.00 94.12 275 ASP A C 1
ATOM 1966 O O . ASP A 1 275 ? 44.048 9.147 -69.747 1.00 94.12 275 ASP A O 1
ATOM 1970 N N . ALA A 1 276 ? 43.432 9.793 -67.692 1.00 94.12 276 ALA A N 1
ATOM 1971 C CA . ALA A 1 276 ? 42.690 10.953 -68.174 1.00 94.12 276 ALA A CA 1
ATOM 1972 C C . ALA A 1 276 ? 43.649 12.017 -68.741 1.00 94.12 276 ALA A C 1
ATOM 1974 O O . ALA A 1 276 ? 44.717 12.266 -68.180 1.00 94.12 276 ALA A O 1
ATOM 1975 N N . VAL A 1 277 ? 43.242 12.683 -69.826 1.00 95.00 277 VAL A N 1
ATOM 1976 C CA . VAL A 1 277 ? 43.971 13.826 -70.391 1.00 95.00 277 VAL A CA 1
ATOM 1977 C C . VAL A 1 277 ? 43.429 15.131 -69.822 1.00 95.00 277 VAL A C 1
ATOM 1979 O O . VAL A 1 277 ? 42.218 15.348 -69.766 1.00 95.00 277 VAL A O 1
ATOM 1982 N N . ASN A 1 278 ? 44.319 16.023 -69.401 1.00 95.00 278 ASN A N 1
ATOM 1983 C CA . ASN A 1 278 ? 43.929 17.363 -68.970 1.00 95.00 278 ASN A CA 1
ATOM 1984 C C . ASN A 1 278 ? 43.965 18.370 -70.140 1.00 95.00 278 ASN A C 1
ATOM 1986 O O . ASN A 1 278 ? 44.447 18.081 -71.239 1.00 95.00 278 ASN A O 1
ATOM 1990 N N . LEU A 1 279 ? 43.478 19.592 -69.894 1.00 93.69 279 LEU A N 1
ATOM 1991 C CA . LEU A 1 279 ? 43.440 20.654 -70.908 1.00 93.69 279 LEU A CA 1
ATOM 1992 C C . LEU A 1 279 ? 44.838 21.039 -71.424 1.00 93.69 279 LEU A C 1
ATOM 1994 O O . LEU A 1 279 ? 44.977 21.428 -72.582 1.00 93.69 279 LEU A O 1
ATOM 1998 N N . GLN A 1 280 ? 45.879 20.921 -70.596 1.00 93.44 280 GLN A N 1
ATOM 1999 C CA . GLN A 1 280 ? 47.252 21.199 -71.015 1.00 93.44 280 GLN A CA 1
ATOM 2000 C C . GLN A 1 280 ? 47.717 20.200 -72.081 1.00 93.44 280 GLN A C 1
ATOM 2002 O O . GLN A 1 280 ? 48.263 20.624 -73.097 1.00 93.44 280 GLN A O 1
ATOM 2007 N N . GLN A 1 281 ? 47.475 18.900 -71.891 1.00 94.25 281 GLN A N 1
ATOM 2008 C CA . GLN A 1 281 ? 47.807 17.878 -72.889 1.00 94.25 281 GLN A CA 1
ATOM 2009 C C . GLN A 1 281 ? 47.012 18.066 -74.180 1.00 94.25 281 GLN A C 1
ATOM 2011 O O . GLN A 1 281 ? 47.586 17.975 -75.265 1.00 94.25 281 GLN A O 1
ATOM 2016 N N . LEU A 1 282 ? 45.722 18.400 -74.073 1.00 91.88 282 LEU A N 1
ATOM 2017 C CA . LEU A 1 282 ? 44.900 18.701 -75.244 1.00 91.88 282 LEU A CA 1
ATOM 2018 C C . LEU A 1 282 ? 45.450 19.910 -76.014 1.00 91.88 282 LEU A C 1
ATOM 2020 O O . LEU A 1 282 ? 45.631 19.834 -77.227 1.00 91.88 282 LEU A O 1
ATOM 2024 N N . ASN A 1 283 ? 45.792 20.998 -75.322 1.00 88.62 283 ASN A N 1
ATOM 2025 C CA . ASN A 1 283 ? 46.389 22.178 -75.948 1.00 88.62 283 ASN A CA 1
ATOM 2026 C C . ASN A 1 283 ? 47.756 21.883 -76.580 1.00 88.62 283 ASN A C 1
ATOM 2028 O O . ASN A 1 283 ? 48.025 22.373 -77.674 1.00 88.62 283 ASN A O 1
ATOM 2032 N N . ALA A 1 284 ? 48.592 21.068 -75.932 1.00 88.62 284 ALA A N 1
ATOM 2033 C CA . ALA A 1 284 ? 49.902 20.672 -76.447 1.00 88.62 284 ALA A CA 1
ATOM 2034 C C . ALA A 1 284 ? 49.816 19.744 -77.672 1.00 88.62 284 ALA A C 1
ATOM 2036 O O . ALA A 1 284 ? 50.733 19.726 -78.485 1.00 88.62 284 ALA A O 1
ATOM 2037 N N . SER A 1 285 ? 48.716 19.000 -77.833 1.00 86.62 285 SER A N 1
ATOM 2038 C CA . SER A 1 285 ? 48.493 18.139 -79.005 1.00 86.62 285 SER A CA 1
ATOM 2039 C C . SER A 1 285 ? 48.197 18.915 -80.297 1.00 86.62 285 SER A C 1
ATOM 2041 O O . SER A 1 285 ? 48.214 18.339 -81.386 1.00 86.62 285 SER A O 1
ATOM 2043 N N . ARG A 1 286 ? 47.932 20.225 -80.199 1.00 84.50 286 ARG A N 1
ATOM 2044 C CA . ARG A 1 286 ? 47.629 21.069 -81.356 1.00 84.50 286 ARG A CA 1
ATOM 2045 C C . ARG A 1 286 ? 48.879 21.264 -82.204 1.00 84.50 286 ARG A C 1
ATOM 2047 O O . ARG A 1 286 ? 49.901 21.752 -81.732 1.00 84.50 286 ARG A O 1
ATOM 2054 N N . THR A 1 287 ? 48.759 20.942 -83.481 1.00 79.88 287 THR A N 1
ATOM 2055 C CA . THR A 1 287 ? 49.775 21.225 -84.490 1.00 79.88 287 THR A CA 1
ATOM 2056 C C . THR A 1 287 ? 49.345 22.431 -85.313 1.00 79.88 287 THR A C 1
ATOM 2058 O O . THR A 1 287 ? 48.155 22.683 -85.507 1.00 79.88 287 THR A O 1
ATOM 2061 N N . PHE A 1 288 ? 50.321 23.210 -85.769 1.00 80.12 288 PHE A N 1
ATOM 2062 C CA . PHE A 1 288 ? 50.086 24.384 -86.599 1.00 80.12 288 PHE A CA 1
ATOM 2063 C C . PHE A 1 288 ? 50.833 24.201 -87.912 1.00 80.12 288 PHE A C 1
ATOM 2065 O O . PHE A 1 288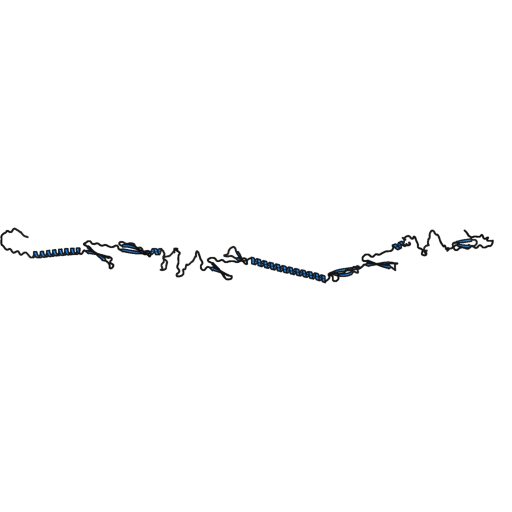 ? 52.025 23.899 -87.913 1.00 80.12 288 PHE A O 1
ATOM 2072 N N . VAL A 1 289 ? 50.130 24.398 -89.024 1.00 86.19 289 VAL A N 1
ATOM 2073 C CA . VAL A 1 289 ? 50.729 24.462 -90.357 1.00 86.19 289 VAL A CA 1
ATOM 2074 C C . VAL A 1 289 ? 50.679 25.917 -90.794 1.00 86.19 289 VAL A C 1
ATOM 2076 O O . VAL A 1 289 ? 49.602 26.505 -90.875 1.00 86.19 289 VAL A O 1
ATOM 2079 N N . VAL A 1 290 ? 51.848 26.503 -91.028 1.00 81.00 290 VAL A N 1
ATOM 2080 C CA . VAL A 1 290 ? 51.998 27.888 -91.484 1.00 81.00 290 VAL A CA 1
ATOM 2081 C C . VAL A 1 290 ? 52.433 27.860 -92.944 1.00 81.00 290 VAL A C 1
ATOM 2083 O O . VAL A 1 290 ? 53.259 27.029 -93.325 1.00 81.00 290 VAL A O 1
ATOM 2086 N N . GLU A 1 291 ? 51.869 28.742 -93.768 1.00 84.50 291 GLU A N 1
ATOM 2087 C CA . GLU A 1 291 ? 52.272 28.856 -95.168 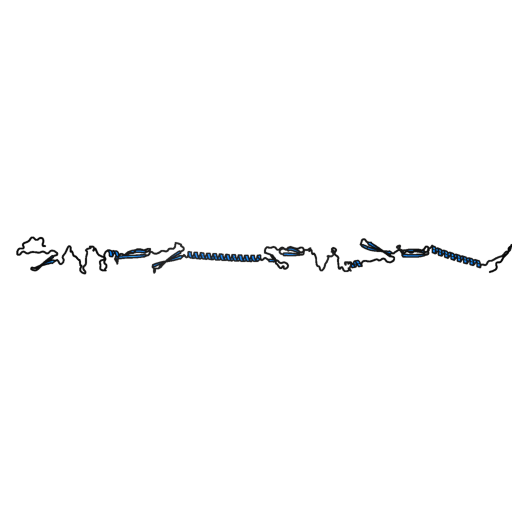1.00 84.50 291 GLU A CA 1
ATOM 2088 C C . GLU A 1 291 ? 53.725 29.335 -95.307 1.00 84.50 291 GLU A C 1
ATOM 2090 O O . GLU A 1 291 ? 54.175 30.261 -94.632 1.00 84.50 291 GLU A O 1
ATOM 2095 N N . GLY A 1 292 ? 54.477 28.663 -96.180 1.00 76.38 292 GLY A N 1
ATOM 2096 C CA . GLY A 1 292 ? 55.836 29.042 -96.561 1.00 76.38 292 GLY A CA 1
ATOM 2097 C C . GLY A 1 292 ? 55.870 29.749 -97.918 1.00 76.38 292 GLY A C 1
ATOM 2098 O O . GLY A 1 292 ? 54.881 29.795 -98.647 1.00 76.38 292 GLY A O 1
ATOM 2099 N N . LYS A 1 293 ? 57.036 30.277 -98.306 1.00 77.56 293 LYS A N 1
ATOM 2100 C CA . LYS A 1 293 ? 57.216 30.932 -99.613 1.00 77.56 293 LYS A CA 1
ATOM 2101 C C . LYS A 1 293 ? 56.938 29.944 -100.763 1.00 77.56 293 LYS A C 1
ATOM 2103 O O . LYS A 1 293 ? 57.500 28.853 -100.769 1.00 77.56 293 LYS A O 1
ATOM 2108 N N . ASN A 1 294 ? 56.121 30.353 -101.742 1.00 72.06 294 ASN A N 1
ATOM 2109 C CA . ASN A 1 294 ? 55.662 29.564 -102.905 1.00 72.06 294 ASN A CA 1
ATOM 2110 C C . ASN A 1 294 ? 54.725 28.375 -102.594 1.00 72.06 294 ASN A C 1
ATOM 2112 O O . ASN A 1 294 ? 54.536 27.505 -103.447 1.00 72.06 294 ASN A O 1
ATOM 2116 N N . ALA A 1 295 ? 54.116 28.334 -101.408 1.00 81.62 295 ALA A N 1
ATOM 2117 C CA . ALA A 1 295 ? 53.061 27.385 -101.069 1.00 81.62 295 ALA A CA 1
ATOM 2118 C C . ALA A 1 295 ? 51.791 28.135 -100.650 1.00 81.62 295 ALA A C 1
ATOM 2120 O O . ALA A 1 295 ? 51.856 29.232 -100.110 1.00 81.62 295 ALA A O 1
ATOM 2121 N N . ASN A 1 296 ? 50.636 27.526 -100.889 1.00 82.38 296 ASN A N 1
ATOM 2122 C CA . ASN A 1 296 ? 49.346 27.942 -100.365 1.00 82.38 296 ASN A CA 1
ATOM 2123 C C . ASN A 1 296 ? 48.873 26.881 -99.374 1.00 82.38 296 ASN A C 1
ATOM 2125 O O . ASN A 1 296 ? 48.746 25.711 -99.751 1.00 82.38 296 ASN A O 1
ATOM 2129 N N . VAL A 1 297 ? 48.591 27.274 -98.135 1.00 88.75 297 VAL A N 1
ATOM 2130 C CA . VAL A 1 297 ? 48.001 26.377 -97.137 1.00 88.75 297 VAL A CA 1
ATOM 2131 C C . VAL A 1 297 ? 46.551 26.778 -96.937 1.00 88.75 297 VAL A C 1
ATOM 2133 O O . VAL A 1 297 ? 46.248 27.886 -96.512 1.00 88.75 297 VAL A O 1
ATOM 2136 N N . THR A 1 298 ? 45.646 25.851 -97.220 1.00 87.44 298 THR A N 1
ATOM 2137 C CA . THR A 1 298 ? 44.218 26.010 -96.924 1.00 87.44 298 THR A CA 1
ATOM 2138 C C . THR A 1 298 ? 43.819 24.993 -95.869 1.00 87.44 298 THR A C 1
ATOM 2140 O O . THR A 1 298 ? 44.389 23.903 -95.811 1.00 87.44 298 THR A O 1
ATOM 2143 N N . SER A 1 299 ? 42.866 25.340 -95.010 1.00 89.00 299 SER A N 1
ATOM 2144 C CA . SER A 1 299 ? 42.338 24.425 -94.002 1.00 89.00 299 SER A CA 1
ATOM 2145 C C . SER A 1 299 ? 40.837 24.240 -94.169 1.00 89.00 299 SER A C 1
ATOM 2147 O O . SER A 1 299 ? 40.117 25.153 -94.573 1.00 89.00 299 SER A O 1
ATOM 2149 N N . ALA A 1 300 ? 40.373 23.038 -93.849 1.00 89.75 300 ALA A N 1
ATOM 2150 C CA . ALA A 1 300 ? 38.960 22.711 -93.762 1.00 89.75 300 ALA A CA 1
ATOM 2151 C C . ALA A 1 300 ? 38.709 21.920 -92.476 1.00 89.75 300 ALA A C 1
ATOM 2153 O O . ALA A 1 300 ? 39.511 21.058 -92.106 1.00 89.75 300 ALA A O 1
ATOM 2154 N N . VAL A 1 301 ? 37.604 22.231 -91.797 1.00 86.94 301 VAL A N 1
ATOM 2155 C CA . VAL A 1 301 ? 37.161 21.508 -90.600 1.00 86.94 301 VAL A CA 1
ATOM 2156 C C . VAL A 1 301 ? 36.167 20.432 -91.029 1.00 86.94 301 VAL A C 1
ATOM 2158 O O . VAL A 1 301 ? 35.184 20.730 -91.708 1.00 86.94 301 VAL A O 1
ATOM 2161 N N . GLY A 1 302 ? 36.447 19.184 -90.666 1.00 81.31 302 GLY A N 1
ATOM 2162 C CA . GLY A 1 302 ? 35.570 18.042 -90.892 1.00 81.31 302 GLY A CA 1
ATOM 2163 C C . GLY A 1 302 ? 34.353 18.050 -89.966 1.00 81.31 302 GLY A C 1
ATOM 2164 O O . GLY A 1 302 ? 34.300 18.774 -88.973 1.00 81.31 302 GLY A O 1
ATOM 2165 N N . ALA A 1 303 ? 33.362 17.209 -90.268 1.00 82.50 303 ALA A N 1
ATOM 2166 C CA . ALA A 1 303 ? 32.152 17.074 -89.448 1.00 82.50 303 ALA A CA 1
ATOM 2167 C C . ALA A 1 303 ? 32.426 16.528 -88.030 1.00 82.50 303 ALA A C 1
ATOM 2169 O O . ALA A 1 303 ? 31.631 16.741 -87.120 1.00 82.50 303 ALA A O 1
ATOM 2170 N N . ASP A 1 304 ? 33.555 15.848 -87.841 1.00 76.62 304 ASP A N 1
ATOM 2171 C CA . ASP A 1 304 ? 34.061 15.359 -86.556 1.00 76.62 304 ASP A CA 1
ATOM 2172 C C . ASP A 1 304 ? 34.880 16.413 -85.783 1.00 76.62 304 ASP A C 1
ATOM 2174 O O . ASP A 1 304 ? 35.412 16.129 -84.711 1.00 76.62 304 ASP A O 1
ATOM 2178 N N . GLY A 1 305 ? 34.995 17.633 -86.318 1.00 77.44 305 GLY A N 1
ATOM 2179 C CA . GLY A 1 305 ? 35.778 18.720 -85.737 1.00 77.44 305 GLY A CA 1
ATOM 2180 C C . GLY A 1 305 ? 37.285 18.633 -86.001 1.00 77.44 305 GLY A C 1
ATOM 2181 O O . GLY A 1 305 ? 38.019 19.499 -85.523 1.00 77.44 305 GLY A O 1
ATOM 2182 N N . SER A 1 306 ? 37.768 17.638 -86.755 1.00 81.62 306 SER A N 1
ATOM 2183 C CA . SER A 1 306 ? 39.177 17.559 -87.160 1.00 81.62 306 SER A CA 1
ATOM 2184 C C . SER A 1 306 ? 39.524 18.646 -88.183 1.00 81.62 306 SER A C 1
ATOM 2186 O O . SER A 1 306 ? 38.708 19.001 -89.032 1.00 81.62 306 SER A O 1
ATOM 2188 N N . THR A 1 307 ? 40.746 19.183 -88.134 1.00 85.44 307 THR A N 1
ATOM 2189 C CA . THR A 1 307 ? 41.221 20.162 -89.126 1.00 85.44 307 THR A CA 1
ATOM 2190 C C . THR A 1 307 ? 42.170 19.480 -90.102 1.00 85.44 307 THR A C 1
ATOM 2192 O O . THR A 1 307 ? 43.248 19.036 -89.711 1.00 85.44 307 THR A O 1
ATOM 2195 N N . THR A 1 308 ? 41.803 19.438 -91.383 1.00 86.38 308 THR A N 1
ATOM 2196 C CA . THR A 1 308 ? 42.700 19.002 -92.460 1.00 86.38 308 THR A CA 1
ATOM 2197 C C . THR A 1 308 ? 43.373 20.218 -93.082 1.00 86.38 308 THR A C 1
ATOM 2199 O O . THR A 1 308 ? 42.695 21.140 -93.538 1.00 86.38 308 THR A O 1
ATOM 2202 N N . TYR A 1 309 ? 44.704 20.209 -93.131 1.00 88.75 309 TYR A N 1
ATOM 2203 C CA . TYR A 1 309 ? 45.492 21.203 -93.857 1.00 88.75 309 TYR A CA 1
ATOM 2204 C C . TYR A 1 309 ? 45.862 20.655 -95.238 1.00 88.75 309 TYR A C 1
ATOM 2206 O O . TYR A 1 309 ? 46.500 19.610 -95.341 1.00 88.75 309 TYR A O 1
ATOM 2214 N N . THR A 1 310 ? 45.484 21.367 -96.298 1.00 85.62 310 THR A N 1
ATOM 2215 C CA . THR A 1 310 ? 45.908 21.081 -97.674 1.00 85.62 310 THR A CA 1
ATOM 2216 C C . THR A 1 310 ? 47.008 22.055 -98.066 1.00 85.62 310 THR A C 1
ATOM 2218 O O . THR A 1 310 ? 46.791 23.269 -98.069 1.00 85.62 310 THR A O 1
ATOM 2221 N N . VAL A 1 311 ? 48.180 21.519 -98.410 1.00 85.56 311 VAL A N 1
ATOM 2222 C CA . VAL A 1 311 ? 49.342 22.296 -98.855 1.00 85.56 311 VAL A CA 1
ATOM 2223 C C . VAL A 1 311 ? 49.490 22.142 -100.365 1.00 85.56 311 VAL A C 1
ATOM 2225 O O . VAL A 1 311 ? 49.812 21.061 -100.853 1.00 85.56 311 VAL A O 1
ATOM 2228 N N . ASN A 1 312 ? 49.269 23.228 -101.101 1.00 77.31 312 ASN A N 1
ATOM 2229 C CA . ASN A 1 312 ? 49.458 23.290 -102.549 1.00 77.31 312 ASN A CA 1
ATOM 2230 C C . ASN A 1 312 ? 50.715 24.104 -102.870 1.00 77.31 312 ASN A C 1
ATOM 2232 O O . ASN A 1 312 ? 50.932 25.154 -102.272 1.00 77.31 312 ASN A O 1
ATOM 2236 N N . ALA A 1 313 ? 51.525 23.677 -103.837 1.00 74.88 313 ALA A N 1
ATOM 2237 C CA . ALA A 1 313 ? 52.575 24.538 -104.383 1.00 74.88 313 ALA A CA 1
ATOM 2238 C C . ALA A 1 313 ? 51.955 25.555 -105.357 1.00 74.88 313 ALA A C 1
ATOM 2240 O O . ALA A 1 313 ? 51.039 25.214 -106.107 1.00 74.88 313 ALA A O 1
ATOM 2241 N N . TRP A 1 314 ? 52.434 26.800 -105.365 1.00 66.38 314 TRP A N 1
ATOM 2242 C CA . TRP A 1 314 ? 52.089 27.738 -106.437 1.00 66.38 314 TRP A CA 1
ATOM 2243 C C . TRP A 1 314 ? 52.703 27.248 -107.753 1.00 66.38 314 TRP A C 1
ATOM 2245 O O . TRP A 1 314 ? 53.846 26.787 -107.771 1.00 66.38 314 TRP A O 1
ATOM 2255 N N . ASN A 1 315 ? 51.956 27.348 -108.858 1.00 66.38 315 ASN A N 1
ATOM 2256 C CA . ASN A 1 315 ? 52.470 26.971 -110.174 1.00 66.38 315 ASN A CA 1
ATOM 2257 C C . ASN A 1 315 ? 53.750 27.762 -110.474 1.00 66.38 315 ASN A C 1
ATOM 2259 O O . ASN A 1 315 ? 53.740 28.992 -110.494 1.00 66.38 315 ASN A O 1
ATOM 2263 N N . THR A 1 316 ? 54.845 27.053 -110.742 1.00 67.31 316 THR A N 1
ATOM 2264 C CA . THR A 1 316 ? 56.018 27.670 -111.368 1.00 67.31 316 THR A CA 1
ATOM 2265 C C . THR A 1 316 ? 55.670 27.916 -112.834 1.00 67.31 316 THR A C 1
ATOM 2267 O O . THR A 1 316 ? 54.977 27.105 -113.438 1.00 67.31 316 THR A O 1
ATOM 2270 N N . THR A 1 317 ? 56.092 29.039 -113.411 1.00 71.94 317 THR A N 1
ATOM 2271 C CA . THR A 1 317 ? 55.884 29.336 -114.835 1.00 71.94 317 THR A CA 1
ATOM 2272 C C . THR A 1 317 ? 57.214 29.693 -115.480 1.00 71.94 317 THR A C 1
ATOM 2274 O O . THR A 1 317 ? 57.872 30.628 -115.026 1.00 71.94 317 THR A O 1
ATOM 2277 N N . ALA A 1 318 ? 57.581 29.006 -116.561 1.00 76.62 318 ALA A N 1
ATOM 2278 C CA . ALA A 1 318 ? 58.677 29.393 -117.446 1.00 76.62 318 ALA A CA 1
ATOM 2279 C C . ALA A 1 318 ? 58.114 29.728 -118.834 1.00 76.62 318 ALA A C 1
ATOM 2281 O O . ALA A 1 318 ? 57.261 29.008 -119.353 1.00 76.62 318 ALA A O 1
ATOM 2282 N N . LYS A 1 319 ? 58.563 30.837 -119.432 1.00 80.62 319 LYS A N 1
ATOM 2283 C CA . LYS A 1 319 ? 58.082 31.316 -120.736 1.00 80.62 319 LYS A CA 1
ATOM 2284 C C . LYS A 1 319 ? 59.264 31.663 -121.637 1.00 80.62 319 LYS A C 1
ATOM 2286 O O . LYS A 1 319 ? 60.074 32.514 -121.282 1.00 80.62 319 LYS A O 1
ATOM 2291 N N . GLY A 1 320 ? 59.338 31.014 -122.797 1.00 81.38 320 GLY A N 1
ATOM 2292 C CA . GLY A 1 320 ? 60.286 31.341 -123.864 1.00 81.38 320 GLY A CA 1
ATOM 2293 C C . GLY A 1 320 ? 59.734 32.408 -124.811 1.00 81.38 320 GLY A C 1
ATOM 2294 O O . GLY A 1 320 ? 58.517 32.586 -124.915 1.00 81.38 320 GLY A O 1
ATOM 2295 N N . SER A 1 321 ? 60.624 33.128 -125.498 1.00 82.00 321 SER A N 1
ATOM 2296 C CA . SER A 1 321 ? 60.269 33.907 -126.692 1.00 82.00 321 SER A CA 1
ATOM 2297 C C . SER A 1 321 ? 60.025 32.973 -127.889 1.00 82.00 321 SER A C 1
ATOM 2299 O O . SER A 1 321 ? 60.182 31.762 -127.772 1.00 82.00 321 SER A O 1
ATOM 2301 N N . SER A 1 322 ? 59.679 33.513 -129.062 1.00 86.38 322 SER A N 1
ATOM 2302 C CA . SER A 1 322 ? 59.522 32.715 -130.293 1.00 86.38 322 SER A CA 1
ATOM 2303 C C . SER A 1 322 ? 60.772 31.915 -130.683 1.00 86.38 322 SER A C 1
ATOM 2305 O O . SER A 1 322 ? 60.651 30.898 -131.360 1.00 86.38 322 SER A O 1
ATOM 2307 N N . ASP A 1 323 ? 61.955 32.346 -130.238 1.00 87.81 323 ASP A N 1
ATOM 2308 C CA . ASP A 1 323 ? 63.235 31.687 -130.522 1.00 87.81 323 ASP A CA 1
ATOM 2309 C C . ASP A 1 323 ? 63.581 30.569 -129.529 1.00 87.81 323 ASP A C 1
ATOM 2311 O O . ASP A 1 323 ? 64.534 29.820 -129.747 1.00 87.81 323 ASP A O 1
ATOM 2315 N N . ILE A 1 324 ? 62.817 30.438 -128.440 1.00 90.50 324 ILE A N 1
ATOM 2316 C CA . ILE A 1 324 ? 63.095 29.525 -127.331 1.00 90.50 324 ILE A CA 1
ATOM 2317 C C . ILE A 1 324 ? 61.920 28.567 -127.139 1.00 90.50 324 ILE A C 1
ATOM 2319 O O . ILE A 1 324 ? 60.785 28.970 -126.889 1.00 90.50 324 ILE A O 1
ATOM 2323 N N . LYS A 1 325 ? 62.207 27.270 -127.189 1.00 87.81 325 LYS A N 1
ATOM 2324 C CA . LYS A 1 325 ? 61.261 26.199 -126.890 1.00 87.81 325 LYS A CA 1
ATOM 2325 C C . LYS A 1 325 ? 61.366 25.849 -125.410 1.00 87.81 325 LYS A C 1
ATOM 2327 O O . LYS A 1 325 ? 62.397 25.362 -124.954 1.00 87.81 325 LYS A O 1
ATOM 2332 N N . VAL A 1 326 ? 60.287 26.087 -124.670 1.00 88.56 326 VAL A N 1
ATOM 2333 C CA . VAL A 1 326 ? 60.145 25.629 -123.282 1.00 88.56 326 VAL A CA 1
ATOM 2334 C C . VAL A 1 326 ? 59.247 24.402 -123.275 1.00 88.56 326 VAL A C 1
ATOM 2336 O O . VAL A 1 326 ? 58.124 24.458 -123.773 1.00 88.56 326 VAL A O 1
ATOM 2339 N N . THR A 1 327 ? 59.743 23.300 -122.719 1.00 84.56 327 THR A N 1
ATOM 2340 C CA . THR A 1 327 ? 58.994 22.045 -122.584 1.00 84.56 327 THR A CA 1
ATOM 2341 C C . THR A 1 327 ? 58.868 21.700 -121.105 1.00 84.56 327 THR A C 1
ATOM 2343 O O . THR A 1 327 ? 59.878 21.601 -120.409 1.00 84.56 327 THR A O 1
ATOM 2346 N N . ASN A 1 328 ? 57.641 21.528 -120.609 1.00 84.81 328 ASN A N 1
ATOM 2347 C CA . ASN A 1 328 ? 57.416 21.068 -119.239 1.00 84.81 328 ASN A CA 1
ATOM 2348 C C . ASN A 1 328 ? 57.879 19.614 -119.104 1.00 84.81 328 ASN A C 1
ATOM 2350 O O . ASN A 1 328 ? 57.475 18.759 -119.893 1.00 84.81 328 ASN A O 1
ATOM 2354 N N . VAL A 1 329 ? 58.654 19.327 -118.063 1.00 82.56 329 VAL A N 1
ATOM 2355 C CA . VAL A 1 329 ? 58.950 17.963 -117.627 1.00 82.56 329 VAL A CA 1
ATOM 2356 C C . VAL A 1 329 ? 58.004 17.644 -116.485 1.00 82.56 329 VAL A C 1
ATOM 2358 O O . VAL A 1 329 ? 58.033 18.303 -115.443 1.00 82.56 329 VAL A O 1
ATOM 2361 N N . THR A 1 330 ? 57.146 16.649 -116.677 1.00 81.19 330 THR A N 1
ATOM 2362 C CA . THR A 1 330 ? 56.238 16.174 -115.633 1.00 81.19 330 THR A CA 1
ATOM 2363 C C . THR A 1 330 ? 56.706 14.846 -115.058 1.00 81.19 330 THR A C 1
ATOM 2365 O O . THR A 1 330 ? 57.255 14.013 -115.777 1.00 81.19 330 THR A O 1
ATOM 2368 N N . ASP A 1 331 ? 56.455 14.621 -113.771 1.00 79.88 331 ASP A N 1
ATOM 2369 C CA . ASP A 1 331 ? 56.583 13.292 -113.177 1.00 79.88 331 ASP A CA 1
ATOM 2370 C C . ASP A 1 331 ? 55.485 12.328 -113.683 1.00 79.88 331 ASP A C 1
ATOM 2372 O O . ASP A 1 331 ? 54.576 12.715 -114.423 1.00 79.88 331 ASP A O 1
ATOM 2376 N N . ALA A 1 332 ? 55.539 11.061 -113.254 1.00 76.00 332 ALA A N 1
ATOM 2377 C CA . ALA A 1 332 ? 54.561 10.031 -113.632 1.00 76.00 332 ALA A CA 1
ATOM 2378 C C . ALA A 1 332 ? 53.118 10.326 -113.166 1.00 76.00 332 ALA A C 1
ATOM 2380 O O . ALA A 1 332 ? 52.177 9.694 -113.639 1.00 76.00 332 ALA A O 1
ATOM 2381 N N . THR A 1 333 ? 52.939 11.280 -112.249 1.00 72.38 333 THR A N 1
ATOM 2382 C CA . THR A 1 333 ? 51.633 11.735 -111.751 1.00 72.38 333 THR A CA 1
ATOM 2383 C C . THR A 1 333 ? 51.146 13.017 -112.437 1.00 72.38 333 THR A C 1
ATOM 2385 O O . THR A 1 333 ? 50.103 13.552 -112.067 1.00 72.38 333 THR A O 1
ATOM 2388 N N . GLY A 1 334 ? 51.871 13.507 -113.449 1.00 69.81 334 GLY A N 1
ATOM 2389 C CA . GLY A 1 334 ? 51.513 14.690 -114.234 1.00 69.81 334 GLY A CA 1
ATOM 2390 C C . GLY A 1 334 ? 51.905 16.024 -113.593 1.00 69.81 334 GLY A C 1
ATOM 2391 O O . GLY A 1 334 ? 51.530 17.076 -114.112 1.00 69.81 334 GLY A O 1
ATOM 2392 N N . ARG A 1 335 ? 52.666 16.031 -112.489 1.00 76.62 335 ARG A N 1
ATOM 2393 C CA . ARG A 1 335 ? 53.129 17.275 -111.845 1.00 76.62 335 ARG A CA 1
ATOM 2394 C C . ARG A 1 335 ? 54.357 17.805 -112.571 1.00 76.62 335 ARG A C 1
ATOM 2396 O O . ARG A 1 335 ? 55.296 17.048 -112.783 1.00 76.62 335 ARG A O 1
ATOM 2403 N N . THR A 1 336 ? 54.378 19.093 -112.926 1.00 78.44 336 THR A N 1
ATOM 2404 C CA . THR A 1 336 ? 55.571 19.721 -113.528 1.00 78.44 336 THR A CA 1
ATOM 2405 C C . THR A 1 336 ? 56.682 19.797 -112.483 1.00 78.44 336 THR A C 1
ATOM 2407 O O . THR A 1 336 ? 56.504 20.436 -111.449 1.00 78.44 336 THR A O 1
ATOM 2410 N N . ILE A 1 337 ? 57.804 19.133 -112.748 1.00 81.44 337 ILE A N 1
ATOM 2411 C CA . ILE A 1 337 ? 58.974 19.076 -111.861 1.00 81.44 337 ILE A CA 1
ATOM 2412 C C . ILE A 1 337 ? 60.162 19.867 -112.408 1.00 81.44 337 ILE A C 1
ATOM 2414 O O . ILE A 1 337 ? 61.036 20.242 -111.635 1.00 81.44 337 ILE A O 1
ATOM 2418 N N . ASP A 1 338 ? 60.187 20.135 -113.716 1.00 82.25 338 ASP A N 1
ATOM 2419 C CA . ASP A 1 338 ? 61.259 20.889 -114.363 1.00 82.25 338 ASP A CA 1
ATOM 2420 C C . ASP A 1 338 ? 60.780 21.526 -115.683 1.00 82.25 338 ASP A C 1
ATOM 2422 O O . ASP A 1 338 ? 59.718 21.181 -116.214 1.00 82.25 338 ASP A O 1
ATOM 2426 N N . TYR A 1 339 ? 61.573 22.446 -116.229 1.00 87.19 339 TYR A N 1
ATOM 2427 C CA . TYR A 1 339 ? 61.393 23.039 -117.551 1.00 87.19 339 TYR A CA 1
ATOM 2428 C C . TYR A 1 339 ? 62.661 22.854 -118.376 1.00 87.19 339 TYR A C 1
ATOM 2430 O O . TYR A 1 339 ? 63.688 23.473 -118.104 1.00 87.19 339 TYR A O 1
ATOM 2438 N N . THR A 1 340 ? 62.586 22.065 -119.446 1.00 85.44 340 THR A N 1
ATOM 2439 C CA . THR A 1 340 ? 63.677 22.008 -120.423 1.00 85.44 340 THR A CA 1
ATOM 2440 C C . THR A 1 340 ? 63.578 23.214 -121.351 1.00 85.44 340 THR A C 1
ATOM 2442 O O . THR A 1 340 ? 62.548 23.426 -121.997 1.00 85.44 340 THR A O 1
ATOM 2445 N N . ILE A 1 341 ? 64.650 24.004 -121.410 1.00 87.31 341 ILE A N 1
ATOM 2446 C CA . ILE A 1 341 ? 64.761 25.199 -122.249 1.00 87.31 341 ILE A CA 1
ATOM 2447 C C . ILE A 1 341 ? 65.773 24.910 -123.359 1.00 87.31 341 ILE A C 1
ATOM 2449 O O . ILE A 1 341 ? 66.928 24.602 -123.077 1.00 87.31 341 ILE A O 1
ATOM 2453 N N . ASP A 1 342 ? 65.340 25.013 -124.613 1.00 89.81 342 ASP A N 1
ATOM 2454 C CA . ASP A 1 342 ? 66.169 24.778 -125.800 1.00 89.81 342 ASP A CA 1
ATOM 2455 C C . ASP A 1 342 ? 65.872 25.841 -126.876 1.00 89.81 342 ASP A C 1
ATOM 2457 O O . ASP A 1 342 ? 64.866 26.551 -126.806 1.00 89.81 342 ASP A O 1
ATOM 2461 N N . LEU A 1 343 ? 66.733 25.972 -127.885 1.00 88.81 343 LEU A N 1
ATOM 2462 C CA . LEU A 1 343 ? 66.446 26.794 -129.062 1.00 88.81 343 LEU A CA 1
ATOM 2463 C C . LEU A 1 343 ? 65.263 26.202 -129.835 1.00 88.81 343 LEU A C 1
ATOM 2465 O O . LEU A 1 343 ? 65.136 24.981 -129.964 1.00 88.81 343 LEU A O 1
ATOM 2469 N N . SER A 1 344 ? 64.410 27.070 -130.379 1.00 89.50 344 SER A N 1
ATOM 2470 C CA . SER A 1 344 ? 63.297 26.641 -131.221 1.00 89.50 344 SER A CA 1
ATOM 2471 C C . SER A 1 344 ? 63.805 25.900 -132.459 1.00 89.50 344 SER A C 1
ATOM 2473 O O . SER A 1 344 ? 64.897 26.171 -132.966 1.00 89.50 344 SER A O 1
ATOM 2475 N N . ASP A 1 345 ? 62.987 24.986 -132.982 1.00 89.88 345 ASP A N 1
ATOM 2476 C CA . ASP A 1 345 ? 63.322 24.242 -134.200 1.00 89.88 345 ASP A CA 1
ATOM 2477 C C . ASP A 1 345 ? 63.557 25.210 -135.380 1.00 89.88 345 ASP A C 1
ATOM 2479 O O . ASP A 1 345 ? 64.459 25.004 -136.187 1.00 89.88 345 ASP A O 1
ATOM 2483 N N . SER A 1 346 ? 62.828 26.335 -135.417 1.00 87.44 346 SER A N 1
ATOM 2484 C CA . SER A 1 346 ? 63.037 27.429 -136.377 1.00 87.44 346 SER A CA 1
ATOM 2485 C C . SER A 1 346 ? 64.416 28.081 -136.225 1.00 87.44 346 SER A C 1
ATOM 2487 O O . SER A 1 346 ? 65.147 28.227 -137.202 1.00 87.44 346 SER A O 1
ATOM 2489 N N . THR A 1 347 ? 64.825 28.415 -134.997 1.00 88.31 347 THR A N 1
ATOM 2490 C CA . THR A 1 347 ? 66.137 29.019 -134.714 1.00 88.31 347 THR A CA 1
ATOM 2491 C C . THR A 1 347 ? 67.277 28.051 -135.033 1.00 88.31 347 THR A C 1
ATOM 2493 O O . THR A 1 347 ? 68.255 28.453 -135.664 1.00 88.31 347 THR A O 1
ATOM 2496 N N . LYS A 1 348 ? 67.138 26.764 -134.682 1.00 89.75 348 LYS A N 1
ATOM 2497 C CA . LYS A 1 348 ? 68.099 25.715 -135.067 1.00 89.75 348 LYS A CA 1
ATOM 2498 C C . LYS A 1 348 ? 68.209 25.599 -136.586 1.00 89.75 348 LYS A C 1
ATOM 2500 O O . LYS A 1 348 ? 69.319 25.636 -137.108 1.00 89.75 348 LYS A O 1
ATOM 2505 N N . ASN A 1 349 ? 67.083 25.561 -137.297 1.00 88.06 349 ASN A N 1
ATOM 2506 C CA . ASN A 1 349 ? 67.059 25.495 -138.760 1.00 88.06 349 ASN A CA 1
ATOM 2507 C C . ASN A 1 349 ? 67.665 26.742 -139.418 1.00 88.06 349 ASN A C 1
ATOM 2509 O O . ASN A 1 349 ? 68.394 26.610 -140.402 1.00 88.06 349 ASN A O 1
ATOM 2513 N N . ASN A 1 350 ? 67.421 27.940 -138.879 1.00 87.25 350 ASN A N 1
ATOM 2514 C CA . ASN A 1 350 ? 68.035 29.178 -139.365 1.00 87.25 350 ASN A CA 1
ATOM 2515 C C . ASN A 1 350 ? 69.561 29.150 -139.192 1.00 87.25 350 ASN A C 1
ATOM 2517 O O . ASN A 1 350 ? 70.278 29.503 -140.128 1.00 87.25 350 ASN A O 1
ATOM 2521 N N . ILE A 1 351 ? 70.069 28.670 -138.048 1.00 86.69 351 ILE A N 1
ATOM 2522 C CA . ILE A 1 351 ? 71.513 28.481 -137.814 1.00 86.69 351 ILE A CA 1
ATOM 2523 C C . ILE A 1 351 ? 72.087 27.452 -138.794 1.00 86.69 351 ILE A C 1
ATOM 2525 O O . ILE A 1 351 ? 73.117 27.711 -139.419 1.00 86.69 351 ILE A O 1
ATOM 2529 N N . THR A 1 352 ? 71.417 26.312 -138.984 1.00 86.56 352 THR A N 1
ATOM 2530 C CA . THR A 1 352 ? 71.838 25.292 -139.954 1.00 86.56 352 THR A CA 1
ATOM 2531 C C . THR A 1 352 ? 71.884 25.866 -141.369 1.00 86.56 352 THR A C 1
ATOM 2533 O O . THR A 1 352 ? 72.894 25.721 -142.051 1.00 86.56 352 THR A O 1
ATOM 2536 N N . THR A 1 353 ? 70.843 26.586 -141.788 1.00 86.19 353 THR A N 1
ATOM 2537 C CA . THR A 1 353 ? 70.748 27.205 -143.119 1.00 86.19 353 THR A CA 1
ATOM 2538 C C . THR A 1 353 ? 71.839 28.252 -143.332 1.00 86.19 353 THR A C 1
ATOM 2540 O O . THR A 1 353 ? 72.497 28.251 -144.377 1.00 86.19 353 THR A O 1
ATOM 2543 N N . ALA A 1 354 ? 72.083 29.116 -142.342 1.00 85.19 354 ALA A N 1
ATOM 2544 C CA . ALA A 1 354 ? 73.161 30.100 -142.387 1.00 85.19 354 ALA A CA 1
ATOM 2545 C C . ALA A 1 354 ? 74.532 29.416 -142.526 1.00 85.19 354 ALA A C 1
ATOM 2547 O O . ALA A 1 354 ? 75.339 29.816 -143.367 1.00 85.19 354 ALA A O 1
ATOM 2548 N N . ASN A 1 355 ? 74.766 28.334 -141.777 1.00 85.44 355 ASN A N 1
ATOM 2549 C CA . ASN A 1 355 ? 76.013 27.574 -141.835 1.00 85.44 355 ASN A CA 1
ATOM 2550 C C . ASN A 1 355 ? 76.213 26.877 -143.194 1.00 85.44 355 ASN A C 1
ATOM 2552 O O . ASN A 1 355 ? 77.289 26.970 -143.783 1.00 85.44 355 ASN A O 1
ATOM 2556 N N . THR A 1 356 ? 75.176 26.239 -143.746 1.00 84.69 356 THR A N 1
ATOM 2557 C CA . THR A 1 356 ? 75.222 25.634 -145.090 1.00 84.69 356 THR A CA 1
ATOM 2558 C C . THR A 1 356 ? 75.469 26.685 -146.171 1.00 84.69 356 THR A C 1
ATOM 2560 O O . THR A 1 356 ? 76.271 26.460 -147.076 1.00 84.69 356 THR A O 1
ATOM 2563 N N . THR A 1 357 ? 74.840 27.858 -146.059 1.00 85.06 357 THR A N 1
ATOM 2564 C CA . THR A 1 357 ? 75.045 28.978 -146.992 1.00 85.06 357 THR A CA 1
ATOM 2565 C C . THR A 1 357 ? 76.496 29.460 -146.966 1.00 85.06 357 THR A C 1
ATOM 2567 O O . THR A 1 357 ? 77.110 29.603 -148.024 1.00 85.06 357 THR A O 1
ATOM 2570 N N . ALA A 1 358 ? 77.084 29.634 -145.776 1.00 82.44 358 ALA A N 1
ATOM 2571 C CA . ALA A 1 358 ? 78.493 29.998 -145.628 1.00 82.44 358 ALA A CA 1
ATOM 2572 C C . ALA A 1 358 ? 79.434 28.927 -146.211 1.00 82.44 358 ALA A C 1
ATOM 2574 O O . ALA A 1 358 ? 80.401 29.255 -146.901 1.00 82.44 358 ALA A O 1
ATOM 2575 N N . HIS A 1 359 ? 79.128 27.644 -145.999 1.00 83.50 359 HIS A N 1
ATOM 2576 C CA . HIS A 1 359 ? 79.917 26.540 -146.547 1.00 83.50 359 HIS A CA 1
ATOM 2577 C C . HIS A 1 359 ? 79.862 26.491 -148.083 1.00 83.50 359 HIS A C 1
ATOM 2579 O O . HIS A 1 359 ? 80.896 26.346 -148.735 1.00 83.50 359 HIS A O 1
ATOM 2585 N N . ASN A 1 360 ? 78.680 26.695 -148.674 1.00 81.56 360 ASN A N 1
ATOM 2586 C CA . ASN A 1 360 ? 78.497 26.754 -150.127 1.00 81.56 360 ASN A CA 1
ATOM 2587 C C . ASN A 1 360 ? 79.197 27.971 -150.752 1.00 81.56 360 ASN A C 1
ATOM 2589 O O . ASN A 1 360 ? 79.795 27.853 -151.825 1.00 81.56 360 ASN A O 1
ATOM 2593 N N . ALA A 1 361 ? 79.177 29.125 -150.078 1.00 80.44 361 ALA A N 1
ATOM 2594 C CA . ALA A 1 361 ? 79.935 30.301 -150.503 1.00 80.44 361 ALA A CA 1
ATOM 2595 C C . ALA A 1 361 ? 81.448 30.015 -150.515 1.00 80.44 361 ALA A C 1
ATOM 2597 O O . ALA A 1 361 ? 82.126 30.321 -151.497 1.00 80.44 361 ALA A O 1
ATOM 2598 N N . ASN A 1 362 ? 81.964 29.339 -149.483 1.00 81.81 362 ASN A N 1
ATOM 2599 C CA . ASN A 1 362 ? 83.370 28.934 -149.409 1.00 81.81 362 ASN A CA 1
ATOM 2600 C C . ASN A 1 362 ? 83.747 27.903 -150.494 1.00 81.81 362 ASN A C 1
ATOM 2602 O O . ASN A 1 362 ? 84.800 28.009 -151.122 1.00 81.81 362 ASN A O 1
ATOM 2606 N N . ALA A 1 363 ? 82.870 26.934 -150.776 1.00 79.44 363 ALA A N 1
ATOM 2607 C CA . ALA A 1 363 ? 83.066 25.964 -151.856 1.00 79.44 363 ALA A CA 1
ATOM 2608 C C . ALA A 1 363 ? 83.094 26.635 -153.245 1.00 79.44 363 ALA A C 1
ATOM 2610 O O . ALA A 1 363 ? 83.940 26.306 -154.077 1.00 79.44 363 ALA A O 1
ATOM 2611 N N . THR A 1 364 ? 82.221 27.622 -153.471 1.00 79.62 364 THR A N 1
ATOM 2612 C CA . THR A 1 364 ? 82.173 28.415 -154.713 1.00 79.62 364 THR A CA 1
ATOM 2613 C C . THR A 1 364 ? 83.444 29.251 -154.892 1.00 79.62 364 THR A C 1
ATOM 2615 O O . THR A 1 364 ? 84.014 29.282 -155.984 1.00 79.62 364 THR A O 1
ATOM 2618 N N . ALA A 1 365 ? 83.940 29.871 -153.816 1.00 77.50 365 ALA A N 1
ATOM 2619 C CA . ALA A 1 365 ? 85.195 30.622 -153.830 1.00 77.50 365 ALA A CA 1
ATOM 2620 C C . ALA A 1 365 ? 86.404 29.724 -154.161 1.00 77.50 365 ALA A C 1
ATOM 2622 O O . ALA A 1 365 ? 87.243 30.092 -154.986 1.00 77.50 365 ALA A O 1
ATOM 2623 N N . ASN A 1 366 ? 86.460 28.510 -153.603 1.00 75.12 366 ASN A N 1
ATOM 2624 C CA . ASN A 1 366 ? 87.518 27.546 -153.921 1.00 75.12 366 ASN A CA 1
ATOM 2625 C C . ASN A 1 366 ? 87.468 27.070 -155.384 1.00 75.12 366 ASN A C 1
ATOM 2627 O O . ASN A 1 366 ? 88.518 26.979 -156.021 1.00 75.12 366 ASN A O 1
ATOM 2631 N N . ALA A 1 367 ? 86.278 26.835 -155.949 1.00 69.94 367 ALA A N 1
ATOM 2632 C CA . ALA A 1 367 ? 86.117 26.450 -157.356 1.00 69.94 367 ALA A CA 1
ATOM 2633 C C . ALA A 1 367 ? 86.576 27.555 -158.333 1.00 69.94 367 ALA A C 1
ATOM 2635 O O . ALA A 1 367 ? 87.247 27.269 -159.335 1.00 69.94 367 ALA A O 1
ATOM 2636 N N . ALA A 1 368 ? 86.281 28.822 -158.017 1.00 67.62 368 ALA A N 1
ATOM 2637 C CA . ALA A 1 368 ? 86.762 29.979 -158.773 1.00 67.62 368 ALA A CA 1
ATOM 2638 C C . ALA A 1 368 ? 88.300 30.085 -158.738 1.00 67.62 368 ALA A C 1
ATOM 2640 O O . ALA A 1 368 ? 88.928 30.287 -159.780 1.00 67.62 368 ALA A O 1
ATOM 2641 N N . ASN A 1 369 ? 88.921 29.832 -157.581 1.00 69.25 369 ASN A N 1
ATOM 2642 C CA . ASN A 1 369 ? 90.378 29.869 -157.419 1.00 69.25 369 ASN A CA 1
ATOM 2643 C C . ASN A 1 369 ? 91.107 28.791 -158.259 1.00 69.25 369 ASN A C 1
ATOM 2645 O O . ASN A 1 369 ? 92.168 29.042 -158.830 1.00 69.25 369 ASN A O 1
ATOM 2649 N N . THR A 1 370 ? 90.515 27.602 -158.435 1.00 64.25 370 THR A N 1
ATOM 2650 C CA . THR A 1 370 ? 91.049 26.551 -159.333 1.00 64.25 370 THR A CA 1
ATOM 2651 C C . THR A 1 370 ? 90.941 26.867 -160.829 1.00 64.25 370 THR A C 1
ATOM 2653 O O . THR A 1 370 ? 91.673 26.276 -161.623 1.00 64.25 370 THR A O 1
ATOM 2656 N N . THR A 1 371 ? 90.054 27.781 -161.232 1.00 62.75 371 THR A N 1
ATOM 2657 C CA . THR A 1 371 ? 89.838 28.142 -162.647 1.00 62.75 371 THR A CA 1
ATOM 2658 C C . THR A 1 371 ? 90.822 29.221 -163.114 1.00 62.75 371 THR A C 1
ATOM 2660 O O . THR A 1 371 ? 91.268 29.191 -164.258 1.00 62.75 371 THR A O 1
ATOM 2663 N N . VAL A 1 372 ? 91.238 30.123 -162.219 1.00 62.12 372 VAL A N 1
ATOM 2664 C CA . VAL A 1 372 ? 92.223 31.182 -162.515 1.00 62.12 372 VAL A CA 1
ATOM 2665 C C . VAL A 1 372 ? 93.655 30.624 -162.615 1.00 62.12 372 VAL A C 1
ATOM 2667 O O . VAL A 1 372 ? 94.426 31.059 -163.466 1.00 62.12 372 VAL A O 1
ATOM 2670 N N . ASN A 1 373 ? 93.995 29.576 -161.854 1.00 60.16 373 ASN A N 1
ATOM 2671 C CA . ASN A 1 373 ? 95.341 28.975 -161.841 1.00 60.16 373 ASN A CA 1
ATOM 2672 C C . ASN A 1 373 ? 95.683 28.056 -163.040 1.00 60.16 373 ASN A C 1
ATOM 2674 O O . ASN A 1 373 ? 96.756 27.456 -163.053 1.00 60.16 373 ASN A O 1
ATOM 2678 N N . LYS A 1 374 ? 94.815 27.930 -164.059 1.00 60.12 374 LYS A N 1
ATOM 2679 C CA . LYS A 1 374 ? 95.074 27.105 -165.262 1.00 60.12 374 LYS A CA 1
ATOM 2680 C C . LYS A 1 374 ? 95.588 27.863 -166.499 1.00 60.12 374 LYS A C 1
ATOM 2682 O O . LYS A 1 374 ? 95.886 27.202 -167.486 1.00 60.12 374 LYS A O 1
ATOM 2687 N N . GLY A 1 375 ? 95.767 29.187 -166.435 1.00 51.12 375 GLY A N 1
ATOM 2688 C CA . GLY A 1 375 ? 96.367 29.999 -167.509 1.00 51.12 375 GLY A CA 1
ATOM 2689 C C . GLY A 1 375 ? 95.486 30.142 -168.761 1.00 51.12 375 GLY A C 1
ATOM 2690 O O . GLY A 1 375 ? 94.939 29.174 -169.284 1.00 51.12 375 GLY A O 1
ATOM 2691 N N . TRP A 1 376 ? 95.319 31.367 -169.263 1.00 52.00 376 TRP A N 1
ATOM 2692 C CA . TRP A 1 376 ? 94.580 31.614 -170.505 1.00 52.00 376 TRP A CA 1
ATOM 2693 C C . TRP A 1 376 ? 95.470 31.361 -171.724 1.00 52.00 376 TRP A C 1
ATOM 2695 O O . TRP A 1 376 ? 96.498 32.008 -171.903 1.00 52.00 376 TRP A O 1
ATOM 2705 N N . ASN A 1 377 ? 95.049 30.433 -172.583 1.00 46.84 377 ASN A N 1
ATOM 2706 C CA . ASN A 1 377 ? 95.675 30.158 -173.872 1.00 46.84 377 ASN A CA 1
ATOM 2707 C C . ASN A 1 377 ? 94.989 31.034 -174.938 1.00 46.84 377 ASN A C 1
ATOM 2709 O O . ASN A 1 377 ? 93.933 30.670 -175.455 1.00 46.84 377 ASN A O 1
ATOM 2713 N N . ILE A 1 378 ? 95.529 32.226 -175.213 1.00 50.72 378 ILE A N 1
ATOM 2714 C CA . ILE A 1 378 ? 94.994 33.133 -176.242 1.00 50.72 378 ILE A CA 1
ATOM 2715 C C . ILE A 1 378 ? 95.719 32.873 -177.566 1.00 50.72 378 ILE A C 1
ATOM 2717 O O . ILE A 1 378 ? 96.921 33.093 -177.684 1.00 50.72 378 ILE A O 1
ATOM 2721 N N . THR A 1 379 ? 94.973 32.440 -178.582 1.00 47.91 379 THR A N 1
ATOM 2722 C CA . THR A 1 379 ? 95.424 32.338 -179.979 1.00 47.91 379 THR A CA 1
ATOM 2723 C C . THR A 1 379 ? 94.812 33.486 -180.785 1.00 47.91 379 THR A C 1
ATOM 2725 O O . THR A 1 379 ? 93.597 33.667 -180.772 1.00 47.91 379 THR A O 1
ATOM 2728 N N . THR A 1 380 ? 95.632 34.272 -181.488 1.00 52.19 380 THR A N 1
ATOM 2729 C CA . THR A 1 380 ? 95.185 35.358 -182.378 1.00 52.19 380 THR A CA 1
ATOM 2730 C C . THR A 1 380 ? 95.128 34.889 -183.838 1.00 52.19 380 THR A C 1
ATOM 2732 O O . THR A 1 380 ? 96.066 34.280 -184.344 1.00 52.19 380 THR A O 1
ATOM 2735 N N . ALA A 1 381 ? 94.037 35.209 -184.542 1.00 43.59 381 ALA A N 1
ATOM 2736 C CA . ALA A 1 381 ? 93.907 35.086 -185.996 1.00 43.59 381 ALA A CA 1
ATOM 2737 C C . ALA A 1 381 ? 93.436 36.427 -186.589 1.00 43.59 381 ALA A C 1
ATOM 2739 O O . ALA A 1 381 ? 92.593 37.112 -186.013 1.00 43.59 381 ALA A O 1
ATOM 2740 N N . LYS A 1 382 ? 94.011 36.820 -187.730 1.00 43.75 382 LYS A N 1
ATOM 2741 C CA . LYS A 1 382 ? 93.814 38.123 -188.387 1.00 43.75 382 LYS A CA 1
ATOM 2742 C C . LYS A 1 382 ? 92.800 38.037 -189.537 1.00 43.75 382 LYS A C 1
ATOM 2744 O O . LYS A 1 382 ? 93.075 37.349 -190.511 1.00 43.75 382 LYS A O 1
ATOM 2749 N N . SER A 1 383 ? 91.739 38.853 -189.495 1.00 43.69 383 SER A N 1
ATOM 2750 C CA . SER A 1 383 ? 91.161 39.549 -190.666 1.00 43.69 383 SER A CA 1
ATOM 2751 C C . SER A 1 383 ? 90.235 40.703 -190.234 1.00 43.69 383 SER A C 1
ATOM 2753 O O . SER A 1 383 ? 89.281 40.456 -189.508 1.00 43.69 383 SER A O 1
ATOM 2755 N N . GLY A 1 384 ? 90.471 41.927 -190.733 1.00 44.19 384 GLY A N 1
ATOM 2756 C CA . GLY A 1 384 ? 89.430 42.969 -190.861 1.00 44.19 384 GLY A CA 1
ATOM 2757 C C . GLY A 1 384 ? 89.424 44.139 -189.859 1.00 44.19 384 GLY A C 1
ATOM 2758 O O . GLY A 1 384 ? 88.843 44.040 -188.792 1.00 44.19 384 GLY A O 1
ATOM 2759 N N . THR A 1 385 ? 90.058 45.245 -190.273 1.00 49.16 385 THR A N 1
ATOM 2760 C CA . THR A 1 385 ? 89.941 46.677 -189.888 1.00 49.16 385 THR A CA 1
ATOM 2761 C C . THR A 1 385 ? 89.230 47.100 -188.585 1.00 49.16 385 THR A C 1
ATOM 2763 O O . THR A 1 385 ? 88.003 47.119 -188.534 1.00 49.16 385 THR A O 1
ATOM 2766 N N . GLY A 1 386 ? 89.989 47.666 -187.630 1.00 39.66 386 GLY A N 1
ATOM 2767 C CA . GLY A 1 386 ? 89.441 48.657 -186.684 1.00 39.66 386 GLY A CA 1
ATOM 2768 C C . GLY A 1 386 ? 90.124 48.767 -185.315 1.00 39.66 386 GLY A C 1
ATOM 2769 O O . GLY A 1 386 ? 89.627 48.209 -184.355 1.00 39.66 386 GLY A O 1
ATOM 2770 N N . ASN A 1 387 ? 91.243 49.499 -185.273 1.00 40.72 387 ASN A N 1
ATOM 2771 C CA . ASN A 1 387 ? 91.992 50.107 -184.156 1.00 40.72 387 ASN A CA 1
ATOM 2772 C C . ASN A 1 387 ? 91.938 49.564 -182.705 1.00 40.72 387 ASN A C 1
ATOM 2774 O O . ASN A 1 387 ? 90.927 49.598 -182.011 1.00 40.72 387 ASN A O 1
ATOM 2778 N N . VAL A 1 388 ? 93.145 49.260 -182.217 1.00 55.38 388 VAL A N 1
ATOM 2779 C CA . VAL A 1 388 ? 93.549 49.078 -180.814 1.00 55.38 388 VAL A CA 1
ATOM 2780 C C . VAL A 1 388 ? 93.716 50.447 -180.137 1.00 55.38 388 VAL A C 1
ATOM 2782 O O . VAL A 1 388 ? 94.243 51.367 -180.763 1.00 55.38 388 VAL A O 1
ATOM 2785 N N . ALA A 1 389 ? 93.377 50.569 -178.851 1.00 46.62 389 ALA A N 1
ATOM 2786 C CA . ALA A 1 389 ? 93.940 51.606 -177.984 1.00 46.62 389 ALA A CA 1
ATOM 2787 C C . ALA A 1 389 ? 94.121 51.073 -176.553 1.00 46.62 389 ALA A C 1
ATOM 2789 O O . ALA A 1 389 ? 93.142 50.784 -175.876 1.00 46.62 389 ALA A O 1
ATOM 2790 N N . ASN A 1 390 ? 95.392 50.935 -176.159 1.00 50.38 390 ASN A N 1
ATOM 2791 C CA . ASN A 1 390 ? 95.942 50.819 -174.805 1.00 50.38 390 ASN A CA 1
ATOM 2792 C C . ASN A 1 390 ? 95.112 50.086 -173.738 1.00 50.38 390 ASN A C 1
ATOM 2794 O O . ASN A 1 390 ? 94.215 50.663 -173.130 1.00 50.38 390 ASN A O 1
ATOM 2798 N N . ASN A 1 391 ? 95.582 48.899 -173.348 1.00 39.16 391 ASN A N 1
ATOM 2799 C CA . ASN A 1 391 ? 95.623 48.587 -171.924 1.00 39.16 391 ASN A CA 1
ATOM 2800 C C . ASN A 1 391 ? 97.017 48.066 -171.566 1.00 39.16 391 ASN A C 1
ATOM 2802 O O . ASN A 1 391 ? 97.409 46.969 -171.957 1.00 39.16 391 ASN A O 1
ATOM 2806 N N . THR A 1 392 ? 97.774 48.943 -170.922 1.00 52.25 392 THR A N 1
ATOM 2807 C CA . THR A 1 392 ? 99.074 48.702 -170.303 1.00 52.25 392 THR A CA 1
ATOM 2808 C C . THR A 1 392 ? 98.919 47.832 -169.062 1.00 52.25 392 THR A C 1
ATOM 2810 O O . THR A 1 392 ? 98.127 48.167 -168.187 1.00 52.25 392 THR A O 1
ATOM 2813 N N . ASP A 1 393 ? 99.711 46.761 -169.044 1.00 46.69 393 ASP A N 1
ATOM 2814 C CA . ASP A 1 393 ? 100.433 46.143 -167.924 1.00 46.69 393 ASP A CA 1
ATOM 2815 C C . ASP A 1 393 ? 99.877 46.272 -166.495 1.00 46.69 393 ASP A C 1
ATOM 2817 O O . ASP A 1 393 ? 99.862 47.362 -165.922 1.00 46.69 393 ASP A O 1
ATOM 2821 N N . ALA A 1 394 ? 99.591 45.115 -165.881 1.00 42.56 394 ALA A N 1
ATOM 2822 C CA . ALA A 1 394 ? 100.202 44.638 -164.626 1.00 42.56 394 ALA A CA 1
ATOM 2823 C C . ALA A 1 394 ? 99.717 43.218 -164.293 1.00 42.56 394 ALA A C 1
ATOM 2825 O O . ALA A 1 394 ? 98.481 43.010 -164.264 1.00 42.56 394 ALA A O 1
#

Secondary structure (DSSP, 8-state):
---S-------TTPPP--PPPTTEEEEEETTEEEEEE-SS---S----S--PPPTT-----TT----S-PPP-STTSPPPHHHHHHT-------TTEEEEEEE-TTTSSEEEEEEEPPP---PPTT-SEEEEEEEETTTTEEEEEEEE-HHHHHHHHHHHHHHHHHHHHHHHHHHHHHHHHHHHHHHHHHHTT-EEE-STT-SS-EEE-TT--------SSEEEEEETTEEEEEE-SS---S----S-----TT-----TT----S-PPP-STTSPPPHHHHHHT-----PPTTEEEEEEE-TTSPEEEEEEEPPP-----TTEEEEEEE-TTS-EEEEEEEE-HHHHHHHHHHHHHHHHHHHHHHHHHHHHTT--------------------

InterPro domains:
  IPR008635 Trimeric autotransporter adhesin YadA-like, stalk domain [PF05662] (66-104)
  IPR008635 Trimeric autotransporter adhesin YadA-like, stalk domain [PF05662] (263-298)
  IPR011049 Serralysin-like metalloprotease, C-terminal [G3DSA:2.150.10.10] (1-89)
  IPR011049 Serralysin-like metalloprotease, C-terminal [SSF101967] (13-86)

Sequence (394 aa):
NVANNTDANVQMGDKVIITAGDNVNISQNGKNITIATSNKPTFSNVTTKDLTVQAGGTVNMGGNAITNVANGTKPTDAVNLQQLNASKVAVLAGLNTGVTSKPNATTGGTDYVVNGWNTTAQAAANGNVTVTGNIDSTKNTIDYTIDLTKETKDTITNANVTAHNANATANLANATANLANTTANTANATVNKGWNLTANKDATAENIQMGETVDFSQGDNIVVTRDGKGIKIATSLTPTFTDMTTTNLSVKNGGNVDMGGNKVQNVANGTKPMDAVNLQQLNASRTFVVEGKNANVTSAVGADGSTTYTVNAWNTTAKGSSDIKVTNVTDATGRTIDYTIDLSDSTKNNITTANTTAHNANATANAANTTVNKGWNITTAKSGTGNVANNTDA